Protein AF-A0A1N7GDY5-F1 (afdb_monomer_lite)

pLDDT: mean 78.11, std 21.5, range [31.73, 98.5]

Foldseek 3Di:
DAQDDDPQEDEPVPFQWDPDFPDDDPFFTWTFGDDDQQKIWTFGDPVLDAFPVVQLVVQLVQLPPPDDPLVVVLLVQEQTFNGFYDDPSGGGTTMGHDDDLLQWDQFQNDTDGAFLLPLQADDDPRCVVQQDDDLVQLLLQLLQVLVSQLSCVVVQKDPQAQDRHQKTWGSDPPIGIHGYPNQQIGGAPDDGRTPDDYDPLQFDPQADPSGDDQLSVLQSSLLSSLSNQQSHNNDGQCDQRNGDPPQDPQLNVQNRVLSVQSNDDPPRHDHSVSNSCSSVVPDPPPPPDPPDPPPPPPPDPDDDDDDPDDDDDDDDDDDDDPDDDDDDDDDDDDDDDDDDDDDDDDDDPDDPDDDDDDDDDDDDDDDDPDDDDDDDDDDDDDDDDDDDDDDDDDDDDDPDDPPDDQALLRLLLPFPLLVVLVVVQDPPDPQDSVLSSQVLRVCVVDVQKDFLVVSCVSSVHDSVVSLVSQVSVCSRQCPPNNCQWDADPVNTMIGGDSVVSCVRGPDDPPD

Secondary structure (DSSP, 8-state):
------TT-EEGGG--B-SS-SEEETTEEEEEBPSTT-EEEEEEPGGG----HHHHHHHHHHHHS---HHHHHHHTTB----EEEEETTEEEEEEEEPPPGGGEEEETTEEEE-BGGGGTS---TTTTTS----HHHHHHHHHHHHHHHHHHHHTTEE-S--SSSSEEE-SSSSP-EEE--GGG-EETTSPPSSPPP--TT---TT--TT---HHHHHHHHHHHHHHHHHT-TT--BTB---PPTTS-HHHHHHHHHHHHHHTS-TT-SPPHHHHHHHHHT------------------PPPPPPPPTTSPP-PPP-PPPPS--PPP-PPPPP---PPPP----PPPPPPP--PPPPPPPPPPPPPPPPPPP--PPPPPPPPPPPPPPPPPPPPPP---PPPPPPPPHHHHHHTSHHHHHHHHHS-SSS---HHHHHHHHHHHHHTTSEEEHHHHHHHTTS-HHHHHHHHHHHHHHH-GGG--SEEEETTTTEEEE-HHHHHHHHT-----

Organism: NCBI:txid58117

Sequence (511 aa):
MAFTPHPLDRHRATLPLESAPLDKGGQGVVTRVLGPENLVYKEYMPQAGQVNGAALAELVEFGHRQTDAEVRALLGHCAWPVARVVHGGQVNGFLMPHVPMDFYGTIGGKPKLVELQYLLYEPNWAWQDLHQPDIDGRLEIATLAAKLIDLLHTHGWIVGDLSFRNLLWRPGRPYKVFMLDCDGLRRHGAEPVLRQAHTPDWNDPHQPSSGPELDTDRYKLALLIGRVLSRTASVRPGDEPALLPGLPDHVVTAVRELFTRAQGPRGTRPIAAEWVQALVGRKRIAVTRPPRPQRSVHTGPAAPMHVPGSGRVGVPVSRPEPGRRPSLSQTPASTSPERPRIPVSVPKPPVVFAPRPAPPSPPPPPPPARREPVIFAPRPKPQPPKPQPPKPQPPVSRPSAPPAVPTLGQRVVASDTYAEQRRLAPRGGVVDDDEVARLIDHLVAGTGRDSVANIAVLLEDTADRTVLLMQALKNLLNVEQTDVITLKDGDRTVELNVRLLEEQFLEEDEP

InterPro domains:
  IPR058882 Alkaline phosphatase-like protein PglZ, C-terminal domain [PF25863] (405-505)

Structure (mmCIF, N/CA/C/O backbone):
data_AF-A0A1N7GDY5-F1
#
_entry.id   AF-A0A1N7GDY5-F1
#
loop_
_atom_site.group_PDB
_atom_site.id
_atom_site.type_symbol
_atom_site.label_atom_id
_atom_site.label_alt_id
_atom_site.label_comp_id
_atom_site.label_asym_id
_atom_site.label_entity_id
_atom_site.label_seq_id
_atom_site.pdbx_PDB_ins_code
_atom_site.Cartn_x
_atom_site.Cartn_y
_atom_site.Cartn_z
_atom_site.occupancy
_atom_site.B_iso_or_equiv
_atom_site.auth_seq_id
_atom_site.auth_comp_id
_atom_site.auth_asym_id
_atom_site.auth_atom_id
_atom_site.pdbx_PDB_model_num
ATOM 1 N N . MET A 1 1 ? -18.129 19.062 10.412 1.00 56.88 1 MET A N 1
ATOM 2 C CA . MET A 1 1 ? -19.374 18.431 9.917 1.00 56.88 1 MET A CA 1
ATOM 3 C C . MET A 1 1 ? -20.094 17.798 11.098 1.00 56.88 1 MET A C 1
ATOM 5 O O . MET A 1 1 ? -19.408 17.319 11.993 1.00 56.88 1 MET A O 1
ATOM 9 N N . ALA A 1 2 ? -21.428 17.835 11.140 1.00 68.69 2 ALA A N 1
ATOM 10 C CA . ALA A 1 2 ? -22.193 17.153 12.186 1.00 68.69 2 ALA A CA 1
ATOM 11 C C . ALA A 1 2 ? -22.067 15.627 12.026 1.00 68.69 2 ALA A C 1
ATOM 13 O O . ALA A 1 2 ? -22.098 15.119 10.903 1.00 68.69 2 ALA A O 1
ATOM 14 N N . PHE A 1 3 ? -21.901 14.902 13.133 1.00 81.94 3 PHE A N 1
ATOM 15 C CA . PHE A 1 3 ? -21.846 13.442 13.117 1.00 81.94 3 PHE A CA 1
ATOM 16 C C . PHE A 1 3 ? -23.179 12.866 12.635 1.00 81.94 3 PHE A C 1
ATOM 18 O O . PHE A 1 3 ? -24.240 13.238 13.132 1.00 81.94 3 PHE A O 1
ATOM 25 N N . THR A 1 4 ? -23.110 11.954 11.667 1.00 85.69 4 THR A N 1
ATOM 26 C CA . THR A 1 4 ? -24.274 11.231 11.149 1.00 85.69 4 THR A CA 1
ATOM 27 C C . THR A 1 4 ? -24.097 9.746 11.474 1.00 85.69 4 THR A C 1
ATOM 29 O O . THR A 1 4 ? -23.160 9.129 10.944 1.00 85.69 4 THR A O 1
ATOM 32 N N . PRO A 1 5 ? -24.945 9.172 12.351 1.00 87.94 5 PRO A N 1
ATOM 33 C CA . PRO A 1 5 ? -24.931 7.743 12.642 1.00 87.94 5 PRO A CA 1
ATOM 34 C C . PRO A 1 5 ? -25.148 6.918 11.373 1.00 87.94 5 PRO A C 1
ATOM 36 O O . PRO A 1 5 ? -25.913 7.315 10.495 1.00 87.94 5 PRO A O 1
ATOM 39 N N . HIS A 1 6 ? -24.507 5.758 11.293 1.00 90.31 6 HIS A N 1
ATOM 40 C CA . HIS A 1 6 ? -24.651 4.821 10.184 1.00 90.31 6 HIS A CA 1
ATOM 41 C C . HIS A 1 6 ? -25.041 3.426 10.713 1.00 90.31 6 HIS A C 1
ATOM 43 O O . HIS A 1 6 ? -24.554 3.027 11.771 1.00 90.31 6 HIS A O 1
ATOM 49 N N . PRO A 1 7 ? -25.894 2.648 10.013 1.00 89.69 7 PRO A N 1
ATOM 50 C CA . PRO A 1 7 ? -26.403 1.364 10.518 1.00 89.69 7 PRO A CA 1
ATOM 51 C C . PRO A 1 7 ? -25.332 0.316 10.848 1.00 89.69 7 PRO A C 1
ATOM 53 O O . PRO A 1 7 ? -25.575 -0.583 11.646 1.00 89.69 7 PRO A O 1
ATOM 56 N N . LEU A 1 8 ? -24.159 0.425 10.221 1.00 90.81 8 LEU A N 1
ATOM 57 C CA . LEU A 1 8 ? -23.010 -0.461 10.444 1.00 90.81 8 LEU A CA 1
ATOM 58 C C . LEU A 1 8 ? -22.017 0.081 11.486 1.00 90.81 8 LEU A C 1
ATOM 60 O O . LEU A 1 8 ? -20.921 -0.461 11.619 1.00 90.81 8 LEU A O 1
ATOM 64 N N . ASP A 1 9 ? -22.362 1.148 12.210 1.00 95.50 9 ASP A N 1
ATOM 65 C CA . ASP A 1 9 ? -21.525 1.660 13.294 1.00 95.50 9 ASP A CA 1
ATOM 66 C C . ASP A 1 9 ? -21.471 0.669 14.465 1.00 95.50 9 ASP A C 1
ATOM 68 O O . ASP A 1 9 ? -22.465 0.052 14.856 1.00 95.50 9 ASP A O 1
ATOM 72 N N . ARG A 1 10 ? -20.288 0.542 15.066 1.00 95.94 10 ARG A N 1
ATOM 73 C CA . ARG A 1 10 ? -20.056 -0.209 16.303 1.00 95.94 10 ARG A CA 1
ATOM 74 C C . ARG A 1 10 ? -19.566 0.733 17.388 1.00 95.94 10 ARG A C 1
ATOM 76 O O . ARG A 1 10 ? -18.697 1.567 17.153 1.00 95.94 10 ARG A O 1
ATOM 83 N N . HIS A 1 11 ? -20.089 0.595 18.599 1.00 96.06 11 HIS A N 1
ATOM 84 C CA . HIS A 1 11 ? -19.614 1.395 19.720 1.00 96.06 11 HIS A CA 1
ATOM 85 C C . HIS A 1 11 ? -18.272 0.864 20.225 1.00 96.06 11 HIS A C 1
ATOM 87 O O . HIS A 1 11 ? -18.124 -0.323 20.499 1.00 96.06 11 HIS A O 1
ATOM 93 N N . ARG A 1 12 ? -17.297 1.754 20.425 1.00 95.12 12 ARG A N 1
ATOM 94 C CA . ARG A 1 12 ? -15.964 1.393 20.935 1.00 95.12 12 ARG A CA 1
ATOM 95 C C . ARG A 1 12 ? -16.006 0.595 22.245 1.00 95.12 12 ARG A C 1
ATOM 97 O O . ARG A 1 12 ? -15.187 -0.297 22.441 1.00 95.12 12 ARG A O 1
ATOM 104 N N . ALA A 1 13 ? -16.964 0.903 23.122 1.00 94.12 13 ALA A N 1
ATOM 105 C CA . ALA A 1 13 ? -17.136 0.249 24.420 1.00 94.12 13 ALA A CA 1
ATOM 106 C C . ALA A 1 13 ? -17.684 -1.188 24.329 1.00 94.12 13 ALA A C 1
ATOM 108 O O . ALA A 1 13 ? -17.598 -1.930 25.300 1.00 94.12 13 ALA A O 1
ATOM 109 N N . THR A 1 14 ? -18.250 -1.587 23.185 1.00 94.06 14 THR A N 1
ATOM 110 C CA . THR A 1 14 ? -18.804 -2.937 22.993 1.00 94.06 14 THR A CA 1
ATOM 111 C C . THR A 1 14 ? -17.810 -3.898 22.348 1.00 94.06 14 THR A C 1
ATOM 113 O O . THR A 1 14 ? -18.143 -5.064 22.159 1.00 94.06 14 THR A O 1
ATOM 116 N N . LEU A 1 15 ? -16.628 -3.422 21.942 1.00 94.62 15 LEU A N 1
ATOM 117 C CA . LEU A 1 15 ? -15.626 -4.247 21.275 1.00 94.62 15 LEU A CA 1
ATOM 118 C C . LEU A 1 15 ? -14.789 -5.007 22.314 1.00 94.62 15 LEU A C 1
ATOM 120 O O . LEU A 1 15 ? -14.120 -4.366 23.127 1.00 94.62 15 LEU A O 1
ATOM 124 N N . PRO A 1 16 ? -14.779 -6.350 22.288 1.00 95.12 16 PRO A N 1
ATOM 125 C CA . PRO A 1 16 ? -13.878 -7.130 23.120 1.00 95.12 16 PRO A CA 1
ATOM 126 C C . PRO A 1 16 ? -12.484 -7.102 22.482 1.00 95.12 16 PRO A C 1
ATOM 128 O O . PRO A 1 16 ? -12.239 -7.773 21.486 1.00 95.12 16 PRO A O 1
ATOM 131 N N . LEU A 1 17 ? -11.580 -6.282 23.007 1.00 95.62 17 LEU A N 1
ATOM 132 C CA . LEU A 1 17 ? -10.241 -6.100 22.442 1.00 95.62 17 LEU A CA 1
ATOM 133 C C . LEU A 1 17 ? -9.191 -6.881 23.231 1.00 95.62 17 LEU A C 1
ATOM 135 O O . LEU A 1 17 ? -9.299 -7.035 24.447 1.00 95.62 17 LEU A O 1
ATOM 139 N N . GLU A 1 18 ? -8.163 -7.351 22.532 1.00 94.44 18 GLU A N 1
ATOM 140 C CA . GLU A 1 18 ? -6.941 -7.837 23.170 1.00 94.44 18 GLU A CA 1
ATOM 141 C C . GLU A 1 18 ? -6.232 -6.692 23.918 1.00 94.44 18 GLU A C 1
ATOM 143 O O . GLU A 1 18 ? -6.334 -5.527 23.531 1.00 94.44 18 GLU A O 1
ATOM 148 N N . SER A 1 19 ? -5.545 -7.006 25.020 1.00 89.50 19 SER A N 1
ATOM 149 C CA . SER A 1 19 ? -4.915 -5.992 25.878 1.00 89.50 19 SER A CA 1
ATOM 150 C C . SER A 1 19 ? -3.705 -5.329 25.223 1.00 89.50 19 SER A C 1
ATOM 152 O O . SER A 1 19 ? -3.490 -4.131 25.399 1.00 89.50 19 SER A O 1
ATOM 154 N N . ALA A 1 20 ? -2.921 -6.099 24.468 1.00 90.81 20 ALA A N 1
ATOM 155 C CA . ALA A 1 20 ? -1.773 -5.600 23.731 1.00 90.81 20 ALA A CA 1
ATOM 156 C C . ALA A 1 20 ? -2.169 -5.278 22.278 1.00 90.81 20 ALA A C 1
ATOM 158 O O . ALA A 1 20 ? -2.851 -6.082 21.635 1.00 90.81 20 ALA A O 1
ATOM 159 N N . PRO A 1 21 ? -1.745 -4.126 21.731 1.00 91.38 21 PRO A N 1
ATOM 160 C CA . PRO A 1 21 ? -1.913 -3.850 20.313 1.00 91.38 21 PRO A CA 1
ATOM 161 C C . PRO A 1 21 ? -1.039 -4.790 19.477 1.00 91.38 21 PRO A C 1
ATOM 163 O O . PRO A 1 21 ? 0.061 -5.165 19.880 1.00 91.38 21 PRO A O 1
ATOM 166 N N . LEU A 1 22 ? -1.540 -5.149 18.296 1.00 87.75 22 LEU A N 1
ATOM 167 C CA . LEU A 1 22 ? -0.789 -5.914 17.303 1.00 87.75 22 LEU A CA 1
ATOM 168 C C . LEU A 1 22 ? 0.258 -5.040 16.617 1.00 87.75 22 LEU A C 1
ATOM 170 O O . LEU A 1 22 ? 1.332 -5.527 16.275 1.00 87.75 22 LEU A O 1
ATOM 174 N N . ASP A 1 23 ? -0.090 -3.774 16.394 1.00 85.75 23 ASP A N 1
ATOM 175 C CA . ASP A 1 23 ? 0.763 -2.808 15.721 1.00 85.75 23 ASP A CA 1
ATOM 176 C C . ASP A 1 23 ? 0.419 -1.374 16.148 1.00 85.75 23 ASP A C 1
ATOM 178 O O . ASP A 1 23 ? -0.723 -1.073 16.524 1.00 85.75 23 ASP A O 1
ATOM 182 N N . LYS A 1 24 ? 1.411 -0.489 16.083 1.00 82.25 24 LYS A N 1
ATOM 183 C CA . LYS A 1 24 ? 1.282 0.952 16.318 1.00 82.25 24 LYS A CA 1
ATOM 184 C C . LYS A 1 24 ? 1.967 1.671 15.158 1.00 82.25 24 LYS A C 1
ATOM 186 O O . LYS A 1 24 ? 3.187 1.720 15.095 1.00 82.25 24 LYS A O 1
ATOM 191 N N . GLY A 1 25 ? 1.173 2.221 14.245 1.00 69.44 25 GLY A N 1
ATOM 192 C CA . GLY A 1 25 ? 1.665 3.006 13.114 1.00 69.44 25 GLY A CA 1
ATOM 193 C C . GLY A 1 25 ? 1.420 4.503 13.300 1.00 69.44 25 GLY A C 1
ATOM 194 O O . GLY A 1 25 ? 0.676 4.923 14.185 1.00 69.44 25 GLY A O 1
ATOM 195 N N . GLY A 1 26 ? 1.969 5.323 12.400 1.00 68.94 26 GLY A N 1
ATOM 196 C CA . GLY A 1 26 ? 1.891 6.791 12.494 1.00 68.94 26 GLY A CA 1
ATOM 197 C C . GLY A 1 26 ? 0.487 7.404 12.366 1.00 68.94 26 GLY A C 1
ATOM 198 O O . GLY A 1 26 ? 0.316 8.595 12.605 1.00 68.94 26 GLY A O 1
ATOM 199 N N . GLN A 1 27 ? -0.528 6.624 11.982 1.00 77.69 27 GLN A N 1
ATOM 200 C CA . GLN A 1 27 ? -1.916 7.094 11.854 1.00 77.69 27 GLN A CA 1
ATOM 201 C C . GLN A 1 27 ? -2.889 6.389 12.805 1.00 77.69 27 GLN A C 1
ATOM 203 O O . GLN A 1 27 ? -4.048 6.796 12.904 1.00 77.69 27 GLN A O 1
ATOM 208 N N . GLY A 1 28 ? -2.456 5.336 13.500 1.00 86.75 28 GLY A N 1
ATOM 209 C CA . GLY A 1 28 ? -3.371 4.539 14.299 1.00 86.75 28 GLY A CA 1
ATOM 210 C C . GLY A 1 28 ? -2.751 3.334 14.987 1.00 86.75 28 GLY A C 1
ATOM 211 O O . GLY A 1 28 ? -1.651 2.888 14.666 1.00 86.75 28 GLY A O 1
ATOM 212 N N . VAL A 1 29 ? -3.512 2.794 15.928 1.00 93.12 29 VAL A N 1
ATOM 213 C CA . VAL A 1 29 ? -3.190 1.577 16.671 1.00 93.12 29 VAL A CA 1
ATOM 214 C C . VAL A 1 29 ? -4.091 0.457 16.178 1.00 93.12 29 VAL A C 1
ATOM 216 O O . VAL A 1 29 ? -5.303 0.641 16.069 1.00 93.12 29 VAL A O 1
ATOM 219 N N . VAL A 1 30 ? -3.511 -0.704 15.881 1.00 95.19 30 VAL A N 1
ATOM 220 C CA . VAL A 1 30 ? -4.258 -1.885 15.446 1.00 95.19 30 VAL A CA 1
ATOM 221 C C . VAL A 1 30 ? -4.329 -2.880 16.594 1.00 95.19 30 VAL A C 1
ATOM 223 O O . VAL A 1 30 ? -3.310 -3.377 17.069 1.00 95.19 30 VAL A O 1
ATOM 226 N N . THR A 1 31 ? -5.542 -3.218 17.018 1.00 96.69 31 THR A N 1
ATOM 227 C CA . THR A 1 31 ? -5.794 -4.166 18.109 1.00 96.69 31 THR A CA 1
ATOM 228 C C . THR A 1 31 ? -6.687 -5.297 17.626 1.00 96.69 31 THR A C 1
ATOM 230 O O . THR A 1 31 ? -7.644 -5.081 16.880 1.00 96.69 31 THR A O 1
ATOM 233 N N . ARG A 1 32 ? -6.403 -6.529 18.051 1.00 96.38 32 ARG A N 1
ATOM 234 C CA . ARG A 1 32 ? -7.254 -7.677 17.730 1.00 96.38 32 ARG A CA 1
ATOM 235 C C . ARG A 1 32 ? -8.614 -7.553 18.411 1.00 96.38 32 ARG A C 1
ATOM 237 O O . ARG A 1 32 ? -8.688 -7.235 19.597 1.00 96.38 32 ARG A O 1
ATOM 244 N N . VAL A 1 33 ? -9.680 -7.861 17.673 1.00 96.62 33 VAL A N 1
ATOM 245 C CA . VAL A 1 33 ? -11.017 -8.053 18.241 1.00 96.62 33 VAL A CA 1
ATOM 246 C C . VAL A 1 33 ? -11.188 -9.533 18.567 1.00 96.62 33 VAL A C 1
ATOM 248 O O . VAL A 1 33 ? -11.050 -10.397 17.701 1.00 96.62 33 VAL A O 1
ATOM 251 N N . LEU A 1 34 ? -11.477 -9.836 19.827 1.00 93.12 34 LEU A N 1
ATOM 252 C CA . LEU A 1 34 ? -11.711 -11.187 20.313 1.00 93.12 34 LEU A CA 1
ATOM 253 C C . LEU A 1 34 ? -13.051 -11.704 19.779 1.00 93.12 34 LEU A C 1
ATOM 255 O O . LEU A 1 34 ? -14.089 -11.062 19.918 1.00 93.12 34 LEU A O 1
ATOM 259 N N . GLY A 1 35 ? -13.042 -12.890 19.183 1.00 88.69 35 GLY A N 1
ATOM 260 C CA . GLY A 1 35 ? -14.249 -13.510 18.649 1.00 88.69 35 GLY A CA 1
ATOM 261 C C . GLY A 1 35 ? -13.973 -14.362 17.413 1.00 88.69 35 GLY A C 1
ATOM 262 O O . GLY A 1 35 ? -12.829 -14.469 16.968 1.00 88.69 35 GLY A O 1
ATOM 263 N N . PRO A 1 36 ? -15.018 -14.980 16.846 1.00 84.56 36 PRO A N 1
ATOM 264 C CA . PRO A 1 36 ? -14.872 -15.898 15.719 1.00 84.56 36 PRO A CA 1
ATOM 265 C C . PRO A 1 36 ? -14.593 -15.192 14.382 1.00 84.56 36 PRO A C 1
ATOM 267 O O . PRO A 1 36 ? -14.139 -15.834 13.442 1.00 84.56 36 PRO A O 1
ATOM 270 N N . GLU A 1 37 ? -14.860 -13.886 14.278 1.00 81.50 37 GLU A N 1
ATOM 271 C CA . GLU A 1 37 ? -14.861 -13.148 13.004 1.00 81.50 37 GLU A CA 1
ATOM 272 C C . GLU A 1 37 ? -13.458 -12.735 12.507 1.00 81.50 37 GLU A C 1
ATOM 274 O O . GLU A 1 37 ? -13.342 -12.168 11.425 1.00 81.50 37 GLU A O 1
ATOM 279 N N . ASN A 1 38 ? -12.391 -13.044 13.261 1.00 90.88 38 ASN A N 1
ATOM 280 C CA . ASN A 1 38 ? -10.988 -12.722 12.943 1.00 90.88 38 ASN A CA 1
ATOM 281 C C . ASN A 1 38 ? -10.792 -11.278 12.433 1.00 90.88 38 ASN A C 1
ATOM 283 O O . ASN A 1 38 ? -10.188 -11.034 11.383 1.00 90.88 38 ASN A O 1
ATOM 287 N N . LEU A 1 39 ? -11.347 -10.321 13.178 1.00 95.25 39 LEU A N 1
ATOM 288 C CA . LEU A 1 39 ? -11.277 -8.895 12.876 1.00 95.25 39 LEU A CA 1
ATOM 289 C C . LEU A 1 39 ? -10.197 -8.207 13.710 1.00 95.25 39 LEU A C 1
ATOM 291 O O . LEU A 1 39 ? -9.861 -8.616 14.824 1.00 95.25 39 LEU A O 1
ATOM 295 N N . VAL A 1 40 ? -9.704 -7.099 13.177 1.00 96.56 40 VAL A N 1
ATOM 296 C CA . VAL A 1 40 ? -8.908 -6.119 13.907 1.00 96.56 40 VAL A CA 1
ATOM 297 C C . VAL A 1 40 ? -9.623 -4.779 13.910 1.00 96.56 40 VAL A C 1
ATOM 299 O O . VAL A 1 40 ? -10.381 -4.446 12.998 1.00 96.56 40 VAL A O 1
ATOM 302 N N . TYR A 1 41 ? -9.375 -4.018 14.961 1.00 97.19 41 TYR A N 1
ATOM 303 C CA . TYR A 1 41 ? -9.808 -2.647 15.121 1.00 97.19 41 TYR A CA 1
ATOM 304 C C . TYR A 1 41 ? -8.608 -1.729 14.901 1.00 97.19 41 TYR A C 1
ATOM 306 O O . TYR A 1 41 ? -7.623 -1.842 15.627 1.00 97.19 41 TYR A O 1
ATOM 314 N N . LYS A 1 42 ? -8.688 -0.835 13.911 1.00 96.25 42 LYS A N 1
ATOM 315 C CA . LYS A 1 42 ? -7.735 0.266 13.730 1.00 96.25 42 LYS A CA 1
ATOM 316 C C . LYS A 1 42 ? -8.332 1.524 14.357 1.00 96.25 42 LYS A C 1
ATOM 318 O O . LYS A 1 42 ? -9.340 2.038 13.873 1.00 96.25 42 LYS A O 1
ATOM 323 N N . GLU A 1 43 ? -7.728 1.977 15.448 1.00 95.56 43 GLU A N 1
ATOM 324 C CA . GLU A 1 43 ? -8.055 3.208 16.170 1.00 95.56 43 GLU A CA 1
ATOM 325 C C . GLU A 1 43 ? -7.192 4.347 15.631 1.00 95.56 43 GLU A C 1
ATOM 327 O O . GLU A 1 43 ? -5.968 4.233 15.630 1.00 95.56 43 GLU A O 1
ATOM 332 N N . TYR A 1 44 ? -7.801 5.438 15.171 1.00 94.38 44 TYR A N 1
ATOM 333 C CA . TYR A 1 44 ? -7.060 6.607 14.706 1.00 94.38 44 TYR A CA 1
ATOM 334 C C . TYR A 1 44 ? -6.434 7.357 15.879 1.00 94.38 44 TYR A C 1
ATOM 336 O O . TYR A 1 44 ? -7.086 7.604 16.895 1.00 94.38 44 TYR A O 1
ATOM 344 N N . MET A 1 45 ? -5.173 7.759 15.724 1.00 86.94 45 MET A N 1
ATOM 345 C CA . MET A 1 45 ? -4.514 8.615 16.711 1.00 86.94 45 MET A CA 1
ATOM 346 C C . MET A 1 45 ? -5.026 10.061 16.605 1.00 86.94 45 MET A C 1
ATOM 348 O O . MET A 1 45 ? -5.290 10.528 15.494 1.00 86.94 45 MET A O 1
ATOM 352 N N . PRO A 1 46 ? -5.111 10.820 17.714 1.00 82.38 46 PRO A N 1
ATOM 353 C CA . PRO A 1 46 ? -5.540 12.223 17.686 1.00 82.38 46 PRO A CA 1
ATOM 354 C C . PRO A 1 46 ? -4.738 13.103 16.714 1.00 82.38 46 PRO A C 1
ATOM 356 O O . PRO A 1 46 ? -5.282 14.011 16.087 1.00 82.38 46 PRO A O 1
ATOM 359 N N . GLN A 1 47 ? -3.446 12.814 16.557 1.00 82.50 47 GLN A N 1
ATOM 360 C CA . GLN A 1 47 ? -2.518 13.548 15.697 1.00 82.50 47 GLN A CA 1
ATOM 361 C C . GLN A 1 47 ? -2.732 13.264 14.201 1.00 82.50 47 GLN A C 1
ATOM 363 O O . GLN A 1 47 ? -2.262 14.035 13.366 1.00 82.50 47 GLN A O 1
ATOM 368 N N . ALA A 1 48 ? -3.472 12.206 13.841 1.00 79.50 48 ALA A N 1
ATOM 369 C CA . ALA A 1 48 ? -3.767 11.863 12.448 1.00 79.50 48 ALA A CA 1
ATOM 370 C C . ALA A 1 48 ? -4.687 12.895 11.762 1.00 79.50 48 ALA A C 1
ATOM 372 O O . ALA A 1 48 ? -4.774 12.948 10.533 1.00 79.50 48 ALA A O 1
ATOM 373 N N . GLY A 1 49 ? -5.338 13.755 12.552 1.00 82.94 49 GLY A N 1
ATOM 374 C CA . GLY A 1 49 ? -6.188 14.841 12.085 1.00 82.94 49 GLY A CA 1
ATOM 375 C C . GLY A 1 49 ? -7.676 14.508 12.145 1.00 82.94 49 GLY A C 1
ATOM 376 O O . GLY A 1 49 ? -8.110 13.523 12.738 1.00 82.94 49 GLY A O 1
ATOM 377 N N . GLN A 1 50 ? -8.490 15.380 11.549 1.00 86.12 50 GLN A N 1
ATOM 378 C CA . GLN A 1 50 ? -9.939 15.223 11.581 1.00 86.12 50 GLN A CA 1
ATOM 379 C C . GLN A 1 50 ? -10.395 14.108 10.635 1.00 86.12 50 GLN A C 1
ATOM 381 O O . GLN A 1 50 ? -10.258 14.223 9.418 1.00 86.12 50 GLN A O 1
ATOM 386 N N . VAL A 1 51 ? -11.012 13.071 11.204 1.00 91.44 51 VAL A N 1
ATOM 387 C CA . VAL A 1 51 ? -11.572 11.940 10.459 1.00 91.44 51 VAL A CA 1
ATOM 388 C C . VAL A 1 51 ? -12.823 12.367 9.688 1.00 91.44 51 VAL A C 1
ATOM 390 O O . VAL A 1 51 ? -13.818 12.820 10.264 1.00 91.44 51 VAL A O 1
ATOM 393 N N . ASN A 1 52 ? -12.812 12.158 8.375 1.00 92.56 52 ASN A N 1
ATOM 394 C CA . ASN A 1 52 ? -13.994 12.271 7.533 1.00 92.56 52 ASN A CA 1
ATOM 395 C C . ASN A 1 52 ? -14.829 10.982 7.617 1.00 92.56 52 ASN A C 1
ATOM 397 O O . ASN A 1 52 ? -14.690 10.051 6.821 1.00 92.56 52 ASN A O 1
ATOM 401 N N . GLY A 1 53 ? -15.730 10.936 8.600 1.00 92.75 53 GLY A N 1
ATOM 402 C CA . GLY A 1 53 ? -16.584 9.771 8.840 1.00 92.75 53 GLY A CA 1
ATOM 403 C C . GLY A 1 53 ? -17.525 9.416 7.681 1.00 92.75 53 GLY A C 1
ATOM 404 O O . GLY A 1 53 ? -17.924 8.256 7.577 1.00 92.75 53 GLY A O 1
ATOM 405 N N . ALA A 1 54 ? -17.880 10.372 6.814 1.00 92.56 54 ALA A N 1
ATOM 406 C CA . ALA A 1 54 ? -18.720 10.114 5.643 1.00 92.56 54 ALA A CA 1
ATOM 407 C C . ALA A 1 54 ? -17.953 9.326 4.570 1.00 92.56 54 ALA A C 1
ATOM 409 O O . ALA A 1 54 ? -18.451 8.310 4.095 1.00 92.56 54 ALA A O 1
ATOM 410 N N . ALA A 1 55 ? -16.707 9.716 4.277 1.00 93.31 55 ALA A N 1
ATOM 411 C CA . ALA A 1 55 ? -15.845 8.971 3.357 1.00 93.31 55 ALA A CA 1
ATOM 412 C C . ALA A 1 55 ? -15.616 7.524 3.829 1.00 93.31 55 ALA A C 1
ATOM 414 O O . ALA A 1 55 ? -15.686 6.584 3.039 1.00 93.31 55 ALA A O 1
ATOM 415 N N . LEU A 1 56 ? -15.423 7.324 5.137 1.00 95.06 56 LEU A N 1
ATOM 416 C CA . LEU A 1 56 ? -15.263 5.983 5.700 1.00 95.06 56 LEU A CA 1
ATOM 417 C C . LEU A 1 56 ? -16.564 5.164 5.635 1.00 95.06 56 LEU A C 1
ATOM 419 O O . LEU A 1 56 ? -16.515 3.952 5.431 1.00 95.06 56 LEU A O 1
ATOM 423 N N . ALA A 1 57 ? -17.728 5.808 5.776 1.00 94.12 57 ALA A N 1
ATOM 424 C CA . ALA A 1 57 ? -19.013 5.133 5.592 1.00 94.12 57 ALA A CA 1
ATOM 425 C C . ALA A 1 57 ? -19.166 4.620 4.156 1.00 94.12 57 ALA A C 1
ATOM 427 O O . ALA A 1 57 ? -19.565 3.475 3.977 1.00 94.12 57 ALA A O 1
ATOM 428 N N . GLU A 1 58 ? -18.761 5.394 3.144 1.00 93.12 58 GLU A N 1
ATOM 429 C CA . GLU A 1 58 ? -18.820 4.946 1.746 1.00 93.12 58 GLU A CA 1
ATOM 430 C C . GLU A 1 58 ? -17.974 3.689 1.479 1.00 93.12 58 GLU A C 1
ATOM 432 O O . GLU A 1 58 ? -18.390 2.817 0.707 1.00 93.12 58 GLU A O 1
ATOM 437 N N . LEU A 1 59 ? -16.797 3.578 2.112 1.00 93.94 59 LEU A N 1
ATOM 438 C CA . LEU A 1 59 ? -15.957 2.374 2.049 1.00 93.94 59 LEU A CA 1
ATOM 439 C C . LEU A 1 59 ? -16.682 1.177 2.676 1.00 93.94 59 LEU A C 1
ATOM 441 O O . LEU A 1 59 ? -16.805 0.122 2.050 1.00 93.94 59 LEU A O 1
ATOM 445 N N . VAL A 1 60 ? -17.221 1.354 3.883 1.00 93.88 60 VAL A N 1
ATOM 446 C CA . VAL A 1 60 ? -17.962 0.309 4.604 1.00 93.88 60 VAL A CA 1
ATOM 447 C C . VAL A 1 60 ? -19.194 -0.151 3.815 1.00 93.88 60 VAL A C 1
ATOM 449 O O . VAL A 1 60 ? -19.413 -1.353 3.645 1.00 93.88 60 VAL A O 1
ATOM 452 N N . GLU A 1 61 ? -19.967 0.787 3.269 1.00 92.00 61 GLU A N 1
ATOM 453 C CA . GLU A 1 61 ? -21.126 0.513 2.419 1.00 92.00 61 GLU A CA 1
ATOM 454 C C . GLU A 1 61 ? -20.730 -0.232 1.144 1.00 92.00 61 GLU A C 1
ATOM 456 O O . GLU A 1 61 ? -21.413 -1.177 0.753 1.00 92.00 61 GLU A O 1
ATOM 461 N N . PHE A 1 62 ? -19.620 0.150 0.498 1.00 90.50 62 PHE A N 1
ATOM 462 C CA . PHE A 1 62 ? -19.093 -0.580 -0.659 1.00 90.50 62 PHE A CA 1
ATOM 463 C C . PHE A 1 62 ? -18.829 -2.045 -0.321 1.00 90.50 62 PHE A C 1
ATOM 465 O O . PHE A 1 62 ? -19.226 -2.913 -1.098 1.00 90.50 62 PHE A O 1
ATOM 472 N N . GLY A 1 63 ? -18.238 -2.308 0.847 1.00 87.12 63 GLY A N 1
ATOM 473 C CA . GLY A 1 63 ? -17.975 -3.661 1.328 1.00 87.12 63 GLY A CA 1
ATOM 474 C C . GLY A 1 63 ? -19.240 -4.487 1.590 1.00 87.12 63 GLY A C 1
ATOM 475 O O . GLY A 1 63 ? -19.232 -5.700 1.404 1.00 87.12 63 GLY A O 1
ATOM 476 N N . HIS A 1 64 ? -20.336 -3.829 1.982 1.00 85.62 64 HIS A N 1
ATOM 477 C CA . HIS A 1 64 ? -21.597 -4.476 2.371 1.00 85.62 64 HIS A CA 1
ATOM 478 C C . HIS A 1 64 ? -22.624 -4.610 1.254 1.00 85.62 64 HIS A C 1
ATOM 480 O O . HIS A 1 64 ? -23.631 -5.302 1.432 1.00 85.62 64 HIS A O 1
ATOM 486 N N . ARG A 1 65 ? -22.418 -3.956 0.106 1.00 81.56 65 ARG A N 1
ATOM 487 C CA . ARG A 1 65 ? -23.327 -4.131 -1.028 1.00 81.56 65 ARG A CA 1
ATOM 488 C C . ARG A 1 65 ? -23.427 -5.617 -1.362 1.00 81.56 65 ARG A C 1
ATOM 490 O O . ARG A 1 65 ? -22.416 -6.318 -1.382 1.00 81.56 65 ARG A O 1
ATOM 497 N N . GLN A 1 66 ? -24.648 -6.092 -1.626 1.00 59.28 66 GLN A N 1
ATOM 498 C CA . GLN A 1 66 ? -24.868 -7.442 -2.144 1.00 59.28 66 GLN A CA 1
ATOM 499 C C . GLN A 1 66 ? -24.193 -7.528 -3.505 1.00 59.28 66 GLN A C 1
ATOM 501 O O . GLN A 1 66 ? -24.691 -7.018 -4.503 1.00 59.28 66 GLN A O 1
ATOM 506 N N . THR A 1 67 ? -22.976 -8.042 -3.486 1.00 61.31 67 THR A N 1
ATOM 507 C CA . THR A 1 67 ? -21.997 -7.771 -4.523 1.00 61.31 67 THR A CA 1
ATOM 508 C C . THR A 1 67 ? -21.842 -8.959 -5.446 1.00 61.31 67 THR A C 1
ATOM 510 O O . THR A 1 67 ? -22.025 -10.116 -5.057 1.00 61.31 67 THR A O 1
ATOM 513 N N . ASP A 1 68 ? -21.468 -8.669 -6.682 1.00 66.62 68 ASP A N 1
ATOM 514 C CA . ASP A 1 68 ? -21.006 -9.663 -7.634 1.00 66.62 68 ASP A CA 1
ATOM 515 C C . ASP A 1 68 ? -19.825 -10.456 -7.049 1.00 66.62 68 ASP A C 1
ATOM 517 O O . ASP A 1 68 ? -19.073 -9.968 -6.198 1.00 66.62 68 ASP A O 1
ATOM 521 N N . ALA A 1 69 ? -19.654 -11.708 -7.483 1.00 78.19 69 ALA A N 1
ATOM 522 C CA . ALA A 1 69 ? -18.586 -12.584 -6.987 1.00 78.19 69 ALA A CA 1
ATOM 523 C C . ALA A 1 69 ? -17.185 -11.950 -7.104 1.00 78.19 69 ALA A C 1
ATOM 525 O O . ALA A 1 69 ? -16.314 -12.226 -6.281 1.00 78.19 69 ALA A O 1
ATOM 526 N N . GLU A 1 70 ? -17.000 -11.063 -8.082 1.00 73.44 70 GLU A N 1
ATOM 527 C CA . GLU A 1 70 ? -15.767 -10.317 -8.334 1.00 73.44 70 GLU A CA 1
ATOM 528 C C . GLU A 1 70 ? -15.418 -9.337 -7.208 1.00 73.44 70 GLU A C 1
ATOM 530 O O . GLU A 1 70 ? -14.264 -9.279 -6.791 1.00 73.44 70 GLU A O 1
ATOM 535 N N . VAL A 1 71 ? -16.395 -8.615 -6.648 1.00 76.12 71 VAL A N 1
ATOM 536 C CA . VAL A 1 71 ? -16.133 -7.684 -5.539 1.00 76.12 71 VAL A CA 1
ATOM 537 C C . VAL A 1 71 ? -15.892 -8.446 -4.238 1.00 76.12 71 VAL A C 1
ATOM 539 O O . VAL A 1 71 ? -15.012 -8.079 -3.472 1.00 76.12 71 VAL A O 1
ATOM 542 N N . ARG A 1 72 ? -16.578 -9.568 -3.994 1.00 80.50 72 ARG A N 1
ATOM 543 C CA . ARG A 1 72 ? -16.222 -10.424 -2.845 1.00 80.50 72 ARG A CA 1
ATOM 544 C C . ARG A 1 72 ? -14.793 -10.952 -2.947 1.00 80.50 72 ARG A C 1
ATOM 546 O O . ARG A 1 72 ? -14.082 -10.972 -1.947 1.00 80.50 72 ARG A O 1
ATOM 553 N N . ALA A 1 73 ? -14.374 -11.356 -4.146 1.00 81.31 73 ALA A N 1
ATOM 554 C CA . ALA A 1 73 ? -12.998 -11.765 -4.385 1.00 81.31 73 ALA A CA 1
ATOM 555 C C . ALA A 1 73 ? -12.023 -10.600 -4.143 1.00 81.31 73 ALA A C 1
ATOM 557 O O . ALA A 1 73 ? -11.045 -10.800 -3.431 1.00 81.31 73 ALA A O 1
ATOM 558 N N . LEU A 1 74 ? -12.321 -9.389 -4.640 1.00 80.75 74 LEU A N 1
ATOM 559 C CA . LEU A 1 74 ? -11.537 -8.172 -4.381 1.00 80.75 74 LEU A CA 1
ATOM 560 C C . LEU A 1 74 ? -11.288 -7.963 -2.886 1.00 80.75 74 LEU A C 1
ATOM 562 O O . LEU A 1 74 ? -10.148 -7.833 -2.456 1.00 80.75 74 LEU A O 1
ATOM 566 N N . LEU A 1 75 ? -12.363 -7.951 -2.099 1.00 85.44 75 LEU A N 1
ATOM 567 C CA . LEU A 1 75 ? -12.301 -7.636 -0.674 1.00 85.44 75 LEU A CA 1
ATOM 568 C C . LEU A 1 75 ? -11.539 -8.698 0.124 1.00 85.44 75 LEU A C 1
ATOM 570 O O . LEU A 1 75 ? -10.886 -8.364 1.105 1.00 85.44 75 LEU A O 1
ATOM 574 N N . GLY A 1 76 ? -11.542 -9.959 -0.325 1.00 87.81 76 GLY A N 1
ATOM 575 C CA . GLY A 1 76 ? -10.703 -11.013 0.257 1.00 87.81 76 GLY A CA 1
ATOM 576 C C . GLY A 1 76 ? -9.193 -10.772 0.106 1.00 87.81 76 GLY A C 1
ATOM 577 O O . GLY A 1 76 ? -8.401 -11.408 0.800 1.00 87.81 76 GLY A O 1
ATOM 578 N N . HIS A 1 77 ? -8.793 -9.848 -0.771 1.00 92.19 77 HIS A N 1
ATOM 579 C CA . HIS A 1 77 ? -7.413 -9.419 -0.995 1.00 92.19 77 HIS A CA 1
ATOM 580 C C . HIS A 1 77 ? -7.105 -8.036 -0.391 1.00 92.19 77 HIS A C 1
ATOM 582 O O . HIS A 1 77 ? -6.091 -7.432 -0.739 1.00 92.19 77 HIS A O 1
ATOM 588 N N . CYS A 1 78 ? -7.945 -7.529 0.512 1.00 95.19 78 CYS A N 1
ATOM 589 C CA . CYS A 1 78 ? -7.806 -6.201 1.106 1.00 95.19 78 CYS A CA 1
ATOM 590 C C . CYS A 1 78 ? -8.122 -6.221 2.608 1.00 95.19 78 CYS A C 1
ATOM 592 O O . CYS A 1 78 ? -9.068 -6.877 3.044 1.00 95.19 78 CYS A O 1
ATOM 594 N N . ALA A 1 79 ? -7.419 -5.408 3.397 1.00 95.25 79 ALA A N 1
ATOM 595 C CA . ALA A 1 79 ? -7.833 -5.029 4.750 1.00 95.25 79 ALA A CA 1
ATOM 596 C C . ALA A 1 79 ? -8.979 -4.001 4.686 1.00 95.25 79 ALA A C 1
ATOM 598 O O . ALA A 1 79 ? -8.859 -2.869 5.151 1.00 95.25 79 ALA A O 1
ATOM 599 N N . TRP A 1 80 ? -10.078 -4.365 4.022 1.00 95.38 80 TRP A N 1
ATOM 600 C CA . TRP A 1 80 ? -11.157 -3.433 3.712 1.00 95.38 80 TRP A CA 1
ATOM 601 C C . TRP A 1 80 ? -11.985 -3.076 4.958 1.00 95.38 80 TRP A C 1
ATOM 603 O O . TRP A 1 80 ? -12.329 -3.981 5.724 1.00 95.38 80 TRP A O 1
ATOM 613 N N . PRO A 1 81 ? -12.371 -1.800 5.159 1.00 95.56 81 PRO A N 1
ATOM 614 C CA . PRO A 1 81 ? -13.240 -1.415 6.267 1.00 95.56 81 PRO A CA 1
ATOM 615 C C . PRO A 1 81 ? -14.609 -2.106 6.215 1.00 95.56 81 PRO A C 1
ATOM 617 O O . PRO A 1 81 ? -15.332 -2.008 5.223 1.00 95.56 81 PRO A O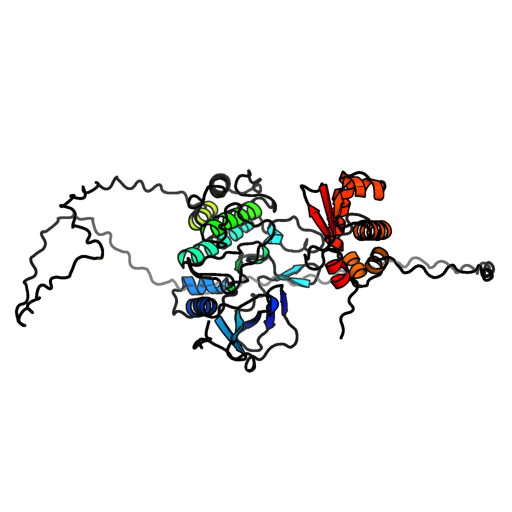 1
ATOM 620 N N . VAL A 1 82 ? -15.002 -2.767 7.306 1.00 94.19 82 VAL A N 1
ATOM 621 C CA . VAL A 1 82 ? -16.304 -3.451 7.433 1.00 94.19 82 VAL A CA 1
ATOM 622 C C . VAL A 1 82 ? -17.257 -2.759 8.406 1.00 94.19 82 VAL A C 1
ATOM 624 O O . VAL A 1 82 ? -18.462 -2.957 8.341 1.00 94.19 82 VAL A O 1
ATOM 627 N N . ALA A 1 83 ? -16.760 -1.916 9.303 1.00 95.50 83 ALA A N 1
ATOM 628 C CA . ALA A 1 83 ? -17.608 -1.126 10.191 1.00 95.50 83 ALA A CA 1
ATOM 629 C C . ALA A 1 83 ? -16.854 0.108 10.664 1.00 95.50 83 ALA A C 1
ATOM 631 O O . ALA A 1 83 ? -15.651 0.029 10.906 1.00 95.50 83 ALA A O 1
ATOM 632 N N . ARG A 1 84 ? -17.554 1.227 10.869 1.00 96.94 84 ARG A N 1
ATOM 633 C CA . ARG A 1 84 ? -16.976 2.359 11.601 1.00 96.94 84 ARG A CA 1
ATOM 634 C C . ARG A 1 84 ? -17.095 2.085 13.090 1.00 96.94 84 ARG A C 1
ATOM 636 O O . ARG A 1 84 ? -18.103 1.550 13.552 1.00 96.94 84 ARG A O 1
ATOM 643 N N . VAL A 1 85 ? -16.089 2.485 13.846 1.00 96.94 85 VAL A N 1
ATOM 644 C CA . VAL A 1 85 ? -16.115 2.425 15.303 1.00 96.94 85 VAL A CA 1
ATOM 645 C C . VAL A 1 85 ? -16.292 3.832 15.838 1.00 96.94 85 VAL A C 1
ATOM 647 O O . VAL A 1 85 ? -15.562 4.748 15.458 1.00 96.94 85 VAL A O 1
ATOM 650 N N . VAL A 1 86 ? -17.285 4.001 16.706 1.00 96.19 86 VAL A N 1
ATOM 651 C CA . VAL A 1 86 ? -17.704 5.306 17.214 1.00 96.19 86 VAL A CA 1
ATOM 652 C C . VAL A 1 86 ? -17.570 5.399 18.730 1.00 96.19 86 VAL A C 1
ATOM 654 O O . VAL A 1 86 ? -17.873 4.451 19.465 1.00 96.19 86 VAL A O 1
ATOM 657 N N . HIS A 1 87 ? -17.151 6.565 19.210 1.00 93.12 87 HIS A N 1
ATOM 658 C CA . HIS A 1 87 ? -17.092 6.913 20.626 1.00 93.12 87 HIS A CA 1
ATOM 659 C C . HIS A 1 87 ? -17.464 8.388 20.804 1.00 93.12 87 HIS A C 1
ATOM 661 O O . HIS A 1 87 ? -17.081 9.226 19.996 1.00 93.12 87 HIS A O 1
ATOM 667 N N . GLY A 1 88 ? -18.266 8.715 21.823 1.00 88.06 88 GLY A N 1
ATOM 668 C CA . GLY A 1 88 ? -18.643 10.110 22.102 1.00 88.06 88 GLY A CA 1
ATOM 669 C C . GLY A 1 88 ? -19.324 10.851 20.938 1.00 88.06 88 GLY A C 1
ATOM 670 O O . GLY A 1 88 ? -19.195 12.065 20.832 1.00 88.06 88 GLY A O 1
ATOM 671 N N . GLY A 1 89 ? -20.015 10.139 20.038 1.00 86.19 89 GLY A N 1
ATOM 672 C CA . GLY A 1 89 ? -20.632 10.744 18.850 1.00 86.19 89 GLY A CA 1
ATOM 673 C C . GLY A 1 89 ? -19.629 11.167 17.771 1.00 86.19 89 GLY A C 1
ATOM 674 O O . GLY A 1 89 ? -19.928 12.056 16.981 1.00 86.19 89 GLY A O 1
ATOM 675 N N . GLN A 1 90 ? -18.441 10.563 17.738 1.00 90.62 90 GLN A N 1
ATOM 676 C CA . GLN A 1 90 ? -17.446 10.739 16.683 1.00 90.62 90 GLN A CA 1
ATOM 677 C C . GLN A 1 90 ? -16.959 9.381 16.176 1.00 90.62 90 GLN A C 1
ATOM 679 O O . GLN A 1 90 ? -17.133 8.357 16.835 1.00 90.62 90 GLN A O 1
ATOM 684 N N . VAL A 1 91 ? -16.381 9.374 14.974 1.00 94.38 91 VAL A N 1
ATOM 685 C CA . VAL A 1 91 ? -15.722 8.193 14.408 1.00 94.38 91 VAL A CA 1
ATOM 686 C C . VAL A 1 91 ? -14.291 8.149 14.935 1.00 94.38 91 VAL A C 1
ATOM 688 O O . VAL A 1 91 ? -13.509 9.051 14.649 1.00 94.38 91 VAL A O 1
ATOM 691 N N . ASN A 1 92 ? -13.962 7.089 15.669 1.00 93.44 92 ASN A N 1
ATOM 692 C CA . ASN A 1 92 ? -12.646 6.874 16.275 1.00 93.44 92 ASN A CA 1
ATOM 693 C C . ASN A 1 92 ? -11.766 5.935 15.454 1.00 93.44 92 ASN A C 1
ATOM 695 O O . ASN A 1 92 ? -10.555 5.914 15.632 1.00 93.44 92 ASN A O 1
ATOM 699 N N . GLY A 1 93 ? -12.360 5.136 14.574 1.00 95.62 93 GLY A N 1
ATOM 700 C CA . GLY A 1 93 ? -11.633 4.123 13.829 1.00 95.62 93 GLY A CA 1
ATOM 701 C C . GLY A 1 93 ? -12.565 3.216 13.050 1.00 95.62 93 GLY A C 1
ATOM 702 O O . GLY A 1 93 ? -13.721 3.564 12.790 1.00 95.62 93 GLY A O 1
ATOM 703 N N . PHE A 1 94 ? -12.077 2.035 12.694 1.00 97.06 94 PHE A N 1
ATOM 704 C CA . PHE A 1 94 ? -12.846 1.060 11.930 1.00 97.06 94 PHE A CA 1
ATOM 705 C C . PHE A 1 94 ? -12.423 -0.378 12.204 1.00 97.06 94 PHE A C 1
ATOM 707 O O . PHE A 1 94 ? -11.307 -0.654 12.641 1.00 97.06 94 PHE A O 1
ATOM 714 N N . LEU A 1 95 ? -13.346 -1.301 11.941 1.00 96.69 95 LEU A N 1
ATOM 715 C CA . LEU A 1 95 ? -13.067 -2.730 11.907 1.00 96.69 95 LEU A CA 1
ATOM 716 C C . LEU A 1 95 ? -12.667 -3.147 10.495 1.00 96.69 95 LEU A C 1
ATOM 718 O O . LEU A 1 95 ? -13.254 -2.670 9.522 1.00 96.69 95 LEU A O 1
ATOM 722 N N . MET A 1 96 ? -11.727 -4.080 10.395 1.00 96.06 96 MET A N 1
ATOM 723 C CA . MET A 1 96 ? -11.301 -4.705 9.141 1.00 96.06 96 MET A CA 1
ATOM 724 C C . MET A 1 96 ? -10.855 -6.159 9.381 1.00 96.06 96 MET A C 1
ATOM 726 O O . MET A 1 96 ? -10.552 -6.519 10.523 1.00 96.06 96 MET A O 1
ATOM 730 N N . PRO A 1 97 ? -10.808 -7.017 8.347 1.00 94.38 97 PRO A N 1
ATOM 731 C CA . PRO A 1 97 ? -10.260 -8.366 8.471 1.00 94.38 97 PRO A CA 1
ATOM 732 C C . PRO A 1 97 ? -8.799 -8.357 8.934 1.00 94.38 97 PRO A C 1
ATOM 734 O O . PRO A 1 97 ? -8.000 -7.541 8.473 1.00 94.38 97 PRO A O 1
ATOM 737 N N . HIS A 1 98 ? -8.427 -9.295 9.807 1.00 94.19 98 HIS A N 1
ATOM 738 C CA . HIS A 1 98 ? -7.021 -9.542 10.121 1.00 94.19 98 HIS A CA 1
ATOM 739 C C . HIS A 1 98 ? -6.297 -10.098 8.887 1.00 94.19 98 HIS A C 1
ATOM 741 O O . HIS A 1 98 ? -6.837 -10.941 8.163 1.00 94.19 98 HIS A O 1
ATOM 747 N N . VAL A 1 99 ? -5.046 -9.683 8.677 1.00 94.81 99 VAL A N 1
ATOM 748 C CA . VAL A 1 99 ? -4.216 -10.193 7.579 1.00 94.81 99 VAL A CA 1
ATOM 749 C C . VAL A 1 99 ? -4.073 -11.721 7.697 1.00 94.81 99 VAL A C 1
ATOM 751 O O . VAL A 1 99 ? -3.730 -12.217 8.775 1.00 94.81 99 VAL A O 1
ATOM 754 N N . PRO A 1 100 ? -4.322 -12.505 6.632 1.00 93.88 100 PRO A N 1
ATOM 755 C CA . PRO A 1 100 ? -4.150 -13.954 6.691 1.00 93.88 100 PRO A CA 1
ATOM 756 C C . PRO A 1 100 ? -2.703 -14.360 7.009 1.00 93.88 100 PRO A C 1
ATOM 758 O O . PRO A 1 100 ? -1.760 -13.761 6.492 1.00 93.88 100 PRO A O 1
ATOM 761 N N . MET A 1 101 ? -2.524 -15.437 7.783 1.00 93.12 101 MET A N 1
ATOM 762 C CA . MET A 1 101 ? -1.191 -15.956 8.148 1.00 93.12 101 MET A CA 1
ATOM 763 C C . MET A 1 101 ? -0.318 -16.316 6.935 1.00 93.12 101 MET A C 1
ATOM 765 O O . MET A 1 101 ? 0.904 -16.294 7.036 1.00 93.12 101 MET A O 1
ATOM 769 N N . ASP A 1 102 ? -0.936 -16.573 5.777 1.00 94.69 102 ASP A N 1
ATOM 770 C CA . ASP A 1 102 ? -0.267 -16.777 4.488 1.00 94.69 102 ASP A CA 1
ATOM 771 C C . ASP A 1 102 ? 0.668 -15.616 4.085 1.00 94.69 102 ASP A C 1
ATOM 773 O O . ASP A 1 102 ? 1.564 -15.828 3.275 1.00 94.69 102 ASP A O 1
ATOM 777 N N . PHE A 1 103 ? 0.462 -14.399 4.598 1.00 96.75 103 PHE A N 1
ATOM 778 C CA . PHE A 1 103 ? 1.263 -13.209 4.263 1.00 96.75 103 PHE A CA 1
ATOM 779 C C . PHE A 1 103 ? 2.363 -12.903 5.287 1.00 96.75 103 PHE A C 1
ATOM 781 O O . PHE A 1 103 ? 2.952 -11.822 5.256 1.00 96.75 103 PHE A O 1
ATOM 788 N N . TYR A 1 104 ? 2.642 -13.842 6.193 1.00 95.81 104 TYR A N 1
ATOM 789 C CA . TYR A 1 104 ? 3.717 -13.733 7.172 1.00 95.81 104 TYR A CA 1
ATOM 790 C C . TYR A 1 104 ? 4.912 -14.600 6.771 1.00 95.81 104 TYR A C 1
ATOM 792 O O . TYR A 1 104 ? 4.767 -15.684 6.208 1.00 95.81 104 TYR A O 1
ATOM 800 N N . GLY A 1 105 ? 6.106 -14.123 7.105 1.00 94.06 105 GLY A N 1
ATOM 801 C CA . GLY A 1 105 ? 7.373 -14.816 6.911 1.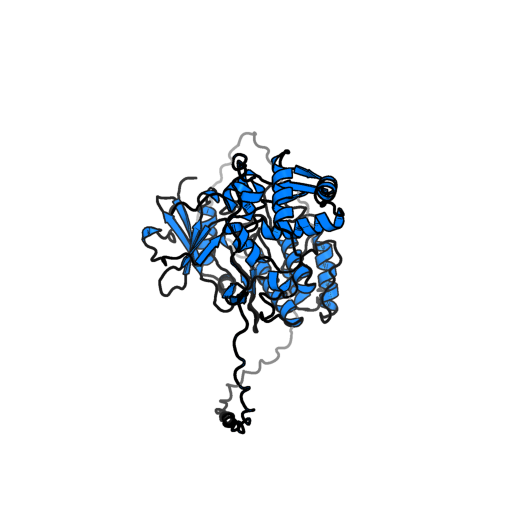00 94.06 105 GLY A CA 1
ATOM 802 C C . GLY A 1 105 ? 8.299 -14.587 8.099 1.00 94.06 105 GLY A C 1
ATOM 803 O O . GLY A 1 105 ? 8.098 -13.669 8.896 1.00 94.06 105 GLY A O 1
ATOM 804 N N . THR A 1 106 ? 9.312 -15.436 8.242 1.00 92.44 106 THR A N 1
ATOM 805 C CA . THR A 1 106 ? 10.310 -15.293 9.306 1.00 92.44 106 THR A CA 1
ATOM 806 C C . THR A 1 106 ? 11.359 -14.265 8.891 1.00 92.44 106 THR A C 1
ATOM 808 O O . THR A 1 106 ? 12.159 -14.517 7.996 1.00 92.44 106 THR A O 1
ATOM 811 N N . ILE A 1 107 ? 11.356 -13.105 9.548 1.00 91.12 107 ILE A N 1
ATOM 812 C CA . ILE A 1 107 ? 12.274 -11.988 9.303 1.00 91.12 107 ILE A CA 1
ATOM 813 C C . ILE A 1 107 ? 12.887 -11.579 10.645 1.00 91.12 107 ILE A C 1
ATOM 815 O O . ILE A 1 107 ? 12.181 -11.226 11.592 1.00 91.12 107 ILE A O 1
ATOM 819 N N . GLY A 1 108 ? 14.211 -11.659 10.752 1.00 89.00 108 GLY A N 1
ATOM 820 C CA . GLY A 1 108 ? 14.958 -11.426 11.989 1.00 89.00 108 GLY A CA 1
ATOM 821 C C . GLY A 1 108 ? 14.581 -12.422 13.089 1.00 89.00 108 GLY A C 1
ATOM 822 O O . GLY A 1 108 ? 14.509 -12.049 14.256 1.00 89.00 108 GLY A O 1
ATOM 823 N N . GLY A 1 109 ? 14.240 -13.660 12.713 1.00 87.50 109 GLY A N 1
ATOM 824 C CA . GLY A 1 109 ? 13.792 -14.707 13.638 1.00 87.50 109 GLY A CA 1
ATOM 825 C C . GLY A 1 109 ? 12.364 -14.540 14.177 1.00 87.50 109 GLY A C 1
ATOM 826 O O . GLY A 1 109 ? 11.938 -15.342 15.004 1.00 87.50 109 GLY A O 1
ATOM 827 N N . LYS A 1 110 ? 11.608 -13.534 13.719 1.00 90.06 110 LYS A N 1
ATOM 828 C CA . LYS A 1 110 ? 10.229 -13.261 14.157 1.00 90.06 110 LYS A CA 1
ATOM 829 C C . LYS A 1 110 ? 9.252 -13.336 12.977 1.00 90.06 110 LYS A C 1
ATOM 831 O O . LYS A 1 110 ? 9.651 -13.032 11.853 1.00 90.06 110 LYS A O 1
ATOM 836 N N . PRO A 1 111 ? 7.983 -13.723 13.195 1.00 91.88 111 PRO A N 1
ATOM 837 C CA . PRO A 1 111 ? 6.962 -13.625 12.159 1.00 91.88 111 PRO A CA 1
ATOM 838 C C . PRO A 1 111 ? 6.669 -12.149 11.867 1.00 91.88 111 PRO A C 1
ATOM 840 O O . PRO A 1 111 ? 6.277 -11.405 12.764 1.00 91.88 111 PRO A O 1
ATOM 843 N N . LYS A 1 112 ? 6.859 -11.725 10.618 1.00 94.19 112 LYS A N 1
ATOM 844 C CA . LYS A 1 112 ? 6.536 -10.374 10.145 1.00 94.19 112 LYS A CA 1
ATOM 845 C C . LYS A 1 112 ? 5.753 -10.433 8.842 1.00 94.19 112 LYS A C 1
ATOM 847 O O . LYS A 1 112 ? 5.831 -11.422 8.113 1.00 94.19 112 LYS A O 1
ATOM 852 N N . LEU A 1 113 ? 5.012 -9.365 8.565 1.00 96.06 113 LEU A N 1
ATOM 853 C CA . LEU A 1 113 ? 4.333 -9.180 7.291 1.00 96.06 113 LEU A CA 1
ATOM 854 C C . LEU A 1 113 ? 5.351 -9.139 6.149 1.00 96.06 113 LEU A C 1
ATOM 856 O O . LEU A 1 113 ? 6.402 -8.508 6.246 1.00 96.06 113 LEU A O 1
ATOM 860 N N . VAL A 1 114 ? 5.028 -9.827 5.060 1.00 97.44 114 VAL A N 1
ATOM 861 C CA . VAL A 1 114 ? 5.886 -9.913 3.880 1.00 97.44 114 VAL A CA 1
ATOM 862 C C . VAL A 1 114 ? 5.459 -8.846 2.881 1.00 97.44 114 VAL A C 1
ATOM 864 O O . VAL A 1 114 ? 4.694 -9.077 1.946 1.00 97.44 114 VAL A O 1
ATOM 867 N N . GLU A 1 115 ? 5.940 -7.635 3.137 1.00 97.06 115 GLU A N 1
ATOM 868 C CA . GLU A 1 115 ? 5.751 -6.461 2.288 1.00 97.06 115 GLU A CA 1
ATOM 869 C C . GLU A 1 115 ? 6.427 -6.609 0.919 1.00 97.06 115 GLU A C 1
ATOM 871 O O . GLU A 1 115 ? 7.406 -7.342 0.730 1.00 97.06 115 GLU A O 1
ATOM 876 N N . LEU A 1 116 ? 5.945 -5.841 -0.056 1.00 96.81 116 LEU A N 1
ATOM 877 C CA . LEU A 1 116 ? 6.492 -5.817 -1.411 1.00 96.81 116 LEU A CA 1
ATOM 878 C C . LEU A 1 116 ? 7.961 -5.364 -1.455 1.00 96.81 116 LEU A C 1
ATOM 880 O O . LEU A 1 116 ? 8.665 -5.691 -2.409 1.00 96.81 116 LEU A O 1
ATOM 884 N N . GLN A 1 117 ? 8.459 -4.678 -0.417 1.00 95.31 117 GLN A N 1
ATOM 885 C CA . GLN A 1 117 ? 9.854 -4.226 -0.338 1.00 95.31 117 GLN A CA 1
ATOM 886 C C . GLN A 1 117 ? 10.855 -5.373 -0.468 1.00 95.31 117 GLN A C 1
ATOM 888 O O . GLN A 1 117 ? 11.903 -5.205 -1.086 1.00 95.31 117 GLN A O 1
ATOM 893 N N . TYR A 1 118 ? 10.507 -6.563 0.027 1.00 96.38 118 TYR A N 1
ATOM 894 C CA . TYR A 1 118 ? 11.369 -7.742 -0.043 1.00 96.38 118 TYR A CA 1
ATOM 895 C C . TYR A 1 118 ? 11.564 -8.268 -1.473 1.00 96.38 118 TYR A C 1
ATOM 897 O O . TYR A 1 118 ? 12.384 -9.152 -1.685 1.00 96.38 118 TYR A O 1
ATOM 905 N N . LEU A 1 119 ? 10.842 -7.726 -2.462 1.00 97.00 119 LEU A N 1
ATOM 906 C CA . LEU A 1 119 ? 11.073 -7.982 -3.886 1.00 97.00 119 LEU A CA 1
ATOM 907 C C . LEU A 1 119 ? 11.948 -6.912 -4.549 1.00 97.00 119 LEU A C 1
ATOM 909 O O . LEU A 1 119 ? 12.429 -7.138 -5.660 1.00 97.00 119 LEU A O 1
ATOM 913 N N . LEU A 1 120 ? 12.135 -5.759 -3.906 1.00 95.81 120 LEU A N 1
ATOM 914 C CA . LEU A 1 120 ? 12.816 -4.591 -4.471 1.00 95.81 120 LEU A CA 1
ATOM 915 C C . LEU A 1 120 ? 14.304 -4.532 -4.126 1.00 95.81 120 LEU A C 1
ATOM 917 O O . LEU A 1 120 ? 15.065 -3.903 -4.858 1.00 95.81 120 LEU A O 1
ATOM 921 N N . TYR A 1 121 ? 14.694 -5.169 -3.024 1.00 94.25 121 TYR A N 1
ATOM 922 C CA . TYR A 1 121 ? 16.061 -5.197 -2.510 1.00 94.25 121 TYR A CA 1
ATOM 923 C C . TYR A 1 121 ? 16.632 -6.616 -2.556 1.00 94.25 121 TYR A C 1
ATOM 925 O O . TYR A 1 121 ? 15.888 -7.592 -2.656 1.00 94.25 121 TYR A O 1
ATOM 933 N N . GLU A 1 122 ? 17.956 -6.735 -2.476 1.00 90.62 122 GLU A N 1
ATOM 934 C CA . GLU A 1 122 ? 18.596 -8.035 -2.269 1.00 90.62 122 GLU A CA 1
ATOM 935 C C . GLU A 1 122 ? 18.418 -8.500 -0.814 1.00 90.62 122 GLU A C 1
ATOM 937 O O . GLU A 1 122 ? 18.508 -7.668 0.100 1.00 90.62 122 GLU A O 1
ATOM 942 N N . PRO A 1 123 ? 18.199 -9.808 -0.573 1.00 92.06 123 PRO A N 1
ATOM 943 C CA . PRO A 1 123 ? 18.133 -10.352 0.775 1.00 92.06 123 PRO A CA 1
ATOM 944 C C . PRO A 1 123 ? 19.389 -10.037 1.584 1.00 92.06 123 PRO A C 1
ATOM 946 O O . PRO A 1 123 ? 20.509 -10.314 1.159 1.00 92.06 123 PRO A O 1
ATOM 949 N N . ASN A 1 124 ? 19.194 -9.482 2.778 1.00 90.88 124 ASN A N 1
ATOM 950 C CA . ASN A 1 124 ? 20.260 -9.320 3.762 1.00 90.88 124 ASN A CA 1
ATOM 951 C C . ASN A 1 124 ? 20.170 -10.423 4.830 1.00 90.88 124 ASN A C 1
ATOM 953 O O . ASN A 1 124 ? 19.232 -11.218 4.844 1.00 90.88 124 ASN A O 1
ATOM 957 N N . TRP A 1 125 ? 21.119 -10.449 5.767 1.00 89.88 125 TRP A N 1
ATOM 958 C CA . TRP A 1 125 ? 21.192 -11.472 6.819 1.00 89.88 125 TRP A CA 1
ATOM 959 C C . TRP A 1 125 ? 19.897 -11.637 7.637 1.00 89.88 125 TRP A C 1
ATOM 961 O O . TRP A 1 125 ? 19.626 -12.730 8.127 1.00 89.88 125 TRP A O 1
ATOM 971 N N . ALA A 1 126 ? 19.088 -10.582 7.786 1.00 90.38 126 ALA A N 1
ATOM 972 C CA . ALA A 1 126 ? 17.877 -10.622 8.596 1.00 90.38 126 ALA A CA 1
ATOM 973 C C . ALA A 1 126 ? 16.725 -11.361 7.900 1.00 90.38 126 ALA A C 1
ATOM 975 O O . ALA A 1 126 ? 15.821 -11.841 8.575 1.00 90.38 126 ALA A O 1
ATOM 976 N N . TRP A 1 127 ? 16.721 -11.462 6.572 1.00 93.06 127 TRP A N 1
ATOM 977 C CA . TRP A 1 127 ? 15.632 -12.099 5.820 1.00 93.06 127 TRP A CA 1
ATOM 978 C C . TRP A 1 127 ? 16.118 -12.940 4.638 1.00 93.06 127 TRP A C 1
ATOM 980 O O . TRP A 1 127 ? 15.344 -13.254 3.742 1.00 93.06 127 TRP A O 1
ATOM 990 N N . GLN A 1 128 ? 17.383 -13.358 4.653 1.00 90.94 128 GLN A N 1
ATOM 991 C CA . GLN A 1 128 ? 17.964 -14.271 3.663 1.00 90.94 128 GLN A CA 1
ATOM 992 C C . GLN A 1 128 ? 17.193 -15.594 3.531 1.00 90.94 128 GLN A C 1
ATOM 994 O O . GLN A 1 128 ? 17.158 -16.174 2.451 1.00 90.94 128 GLN A O 1
ATOM 999 N N . ASP A 1 129 ? 16.535 -16.033 4.609 1.00 89.62 129 ASP A N 1
ATOM 1000 C CA . ASP A 1 129 ? 15.734 -17.261 4.640 1.00 89.62 129 ASP A CA 1
ATOM 1001 C C . ASP A 1 129 ? 14.306 -17.062 4.098 1.00 89.62 129 ASP A C 1
ATOM 1003 O O . ASP A 1 129 ? 13.562 -18.030 3.919 1.00 89.62 129 ASP A O 1
ATOM 1007 N N . LEU A 1 130 ? 13.892 -15.817 3.826 1.00 93.19 130 LEU A N 1
ATOM 1008 C CA . LEU A 1 130 ? 12.599 -15.533 3.215 1.00 93.19 130 LEU A CA 1
ATOM 1009 C C . LEU A 1 130 ? 12.609 -16.032 1.768 1.00 93.19 130 LEU A C 1
ATOM 1011 O O . LEU A 1 130 ? 13.342 -15.508 0.928 1.00 93.19 130 LEU A O 1
ATOM 1015 N N . HIS A 1 131 ? 11.748 -17.005 1.469 1.00 92.19 131 HIS A N 1
ATOM 1016 C CA . HIS A 1 131 ? 11.630 -17.591 0.136 1.00 92.19 131 HIS A CA 1
ATOM 1017 C C . HIS A 1 131 ? 11.400 -16.519 -0.937 1.00 92.19 131 HIS A C 1
ATOM 1019 O O . HIS A 1 131 ? 10.311 -15.954 -1.037 1.00 92.19 131 HIS A O 1
ATOM 1025 N N . GLN A 1 132 ? 12.420 -16.272 -1.759 1.00 93.81 132 GLN A N 1
ATOM 1026 C CA . GLN A 1 132 ? 12.340 -15.344 -2.879 1.00 93.81 132 GLN A CA 1
ATOM 1027 C C . GLN A 1 132 ? 11.687 -16.010 -4.093 1.00 93.81 132 GLN A C 1
ATOM 1029 O O . GLN A 1 132 ? 12.071 -17.126 -4.450 1.00 93.81 132 GLN A O 1
ATOM 1034 N N . PRO A 1 133 ? 10.727 -15.343 -4.756 1.00 95.88 133 PRO A N 1
ATOM 1035 C CA . PRO A 1 133 ? 10.133 -15.872 -5.969 1.00 95.88 133 PRO A CA 1
ATOM 1036 C C . PRO A 1 133 ? 11.149 -15.902 -7.112 1.00 95.88 133 PRO A C 1
ATOM 1038 O O . PRO A 1 133 ? 11.986 -15.002 -7.258 1.00 95.88 133 PRO A O 1
ATOM 1041 N N . ASP A 1 134 ? 11.015 -16.925 -7.953 1.00 96.06 134 ASP A N 1
ATOM 1042 C CA . ASP A 1 134 ? 11.646 -16.976 -9.268 1.00 96.06 134 ASP A CA 1
ATOM 1043 C C . ASP A 1 134 ? 11.060 -15.898 -10.203 1.00 96.06 134 ASP A C 1
ATOM 1045 O O . ASP A 1 134 ? 10.178 -15.115 -9.833 1.00 96.06 134 ASP A O 1
ATOM 1049 N N . ILE A 1 135 ? 11.573 -15.823 -11.431 1.00 96.75 135 ILE A N 1
ATOM 1050 C CA . ILE A 1 135 ? 11.136 -14.823 -12.416 1.00 96.75 135 ILE A CA 1
ATOM 1051 C C . ILE A 1 135 ? 9.640 -14.948 -12.726 1.00 96.75 135 ILE A C 1
ATOM 1053 O O . ILE A 1 135 ? 8.939 -13.934 -12.764 1.00 96.75 135 ILE A O 1
ATOM 1057 N N . ASP A 1 136 ? 9.136 -16.174 -12.868 1.00 95.81 136 ASP A N 1
ATOM 1058 C CA . ASP A 1 136 ? 7.713 -16.427 -13.101 1.00 95.81 136 ASP A CA 1
ATOM 1059 C C . ASP A 1 136 ? 6.862 -15.977 -11.909 1.00 95.81 136 ASP A C 1
ATOM 1061 O O . ASP A 1 136 ? 5.807 -15.374 -12.089 1.00 95.81 136 ASP A O 1
ATOM 1065 N N . GLY A 1 137 ? 7.328 -16.213 -10.684 1.00 97.12 137 GLY A N 1
ATOM 1066 C CA . GLY A 1 137 ? 6.678 -15.765 -9.461 1.00 97.12 137 GLY A CA 1
ATOM 1067 C C . GLY A 1 137 ? 6.663 -14.246 -9.322 1.00 97.12 137 GLY A C 1
ATOM 1068 O O . GLY A 1 137 ? 5.637 -13.676 -8.956 1.00 97.12 137 GLY A O 1
ATOM 1069 N N . ARG A 1 138 ? 7.756 -13.561 -9.680 1.00 97.69 138 ARG A N 1
ATOM 1070 C CA . ARG A 1 138 ? 7.802 -12.087 -9.732 1.00 97.69 138 ARG A CA 1
ATOM 1071 C C . ARG A 1 138 ? 6.804 -11.539 -10.746 1.00 97.69 138 ARG A C 1
ATOM 1073 O O . ARG A 1 138 ? 6.075 -10.596 -10.435 1.00 97.69 138 ARG A O 1
ATOM 1080 N N . LEU A 1 139 ? 6.733 -12.155 -11.926 1.00 97.62 139 LEU A N 1
ATOM 1081 C CA . LEU A 1 139 ? 5.760 -11.810 -12.959 1.00 97.62 139 LEU A CA 1
ATOM 1082 C C . LEU A 1 139 ? 4.318 -12.057 -12.486 1.00 97.62 139 LEU A C 1
ATOM 1084 O O . LEU A 1 139 ? 3.447 -11.209 -12.696 1.00 97.62 139 LEU A O 1
ATOM 1088 N N . GLU A 1 140 ? 4.061 -13.173 -11.802 1.00 97.62 140 GLU A N 1
ATOM 1089 C CA . GLU A 1 140 ? 2.755 -13.512 -11.230 1.00 97.62 140 GLU A CA 1
ATOM 1090 C C . GLU A 1 140 ? 2.329 -12.497 -10.159 1.00 97.62 140 GLU A C 1
ATOM 1092 O O . GLU A 1 140 ? 1.222 -11.962 -10.235 1.00 97.62 140 GLU A O 1
ATOM 1097 N N . ILE A 1 141 ? 3.212 -12.153 -9.215 1.00 98.31 141 ILE A N 1
ATOM 1098 C CA . ILE A 1 141 ? 2.943 -11.160 -8.162 1.00 98.31 141 ILE A CA 1
ATOM 1099 C C . ILE A 1 141 ? 2.672 -9.776 -8.767 1.00 98.31 141 ILE A C 1
ATOM 1101 O O . ILE A 1 141 ? 1.671 -9.147 -8.417 1.00 98.31 141 ILE A O 1
ATOM 1105 N N . ALA A 1 142 ? 3.501 -9.316 -9.713 1.00 98.38 142 ALA A N 1
ATOM 1106 C CA . ALA A 1 142 ? 3.282 -8.043 -10.406 1.00 98.38 142 ALA A CA 1
ATOM 1107 C C . ALA A 1 142 ? 1.940 -8.030 -11.162 1.00 98.38 142 ALA A C 1
ATOM 1109 O O . ALA A 1 142 ? 1.206 -7.041 -11.127 1.00 98.38 142 ALA A O 1
ATOM 1110 N N . THR A 1 143 ? 1.577 -9.153 -11.790 1.00 98.12 143 THR A N 1
ATOM 1111 C CA . THR A 1 143 ? 0.288 -9.319 -12.476 1.00 98.12 143 THR A CA 1
ATOM 1112 C C . THR A 1 143 ? -0.885 -9.254 -11.501 1.00 98.12 143 THR A C 1
ATOM 1114 O O . THR A 1 143 ? -1.895 -8.617 -11.796 1.00 98.12 143 THR A O 1
ATOM 1117 N N . LEU A 1 144 ? -0.780 -9.921 -10.349 1.00 97.19 144 LEU A N 1
ATOM 1118 C CA . LEU A 1 144 ? -1.812 -9.918 -9.313 1.00 97.19 144 LEU A CA 1
ATOM 1119 C C . LEU A 1 144 ? -2.005 -8.517 -8.723 1.00 97.19 144 LEU A C 1
ATOM 1121 O O . LEU A 1 144 ? -3.146 -8.078 -8.588 1.00 97.19 144 LEU A O 1
ATOM 1125 N N . ALA A 1 145 ? -0.916 -7.790 -8.457 1.00 97.88 145 ALA A N 1
ATOM 1126 C CA . ALA A 1 145 ? -0.979 -6.397 -8.025 1.00 97.88 145 ALA A CA 1
ATOM 1127 C C . ALA A 1 145 ? -1.673 -5.519 -9.080 1.00 97.88 145 ALA A C 1
ATOM 1129 O O . ALA A 1 145 ? -2.628 -4.819 -8.759 1.00 97.88 145 ALA A O 1
ATOM 1130 N N . ALA A 1 146 ? -1.280 -5.612 -10.356 1.00 98.00 146 ALA A N 1
ATOM 1131 C CA . ALA A 1 146 ? -1.914 -4.846 -11.431 1.00 98.00 146 ALA A CA 1
ATOM 1132 C C . ALA A 1 146 ? -3.416 -5.150 -11.574 1.00 98.00 146 ALA A C 1
ATOM 1134 O O . ALA A 1 146 ? -4.208 -4.226 -11.739 1.00 98.00 146 ALA A O 1
ATOM 1135 N N . LYS A 1 147 ? -3.824 -6.423 -11.455 1.00 96.00 147 LYS A N 1
ATOM 1136 C CA . LYS A 1 147 ? -5.242 -6.828 -11.468 1.00 96.00 147 LYS A CA 1
ATOM 1137 C C . LYS A 1 147 ? -6.023 -6.250 -10.292 1.00 96.00 147 LYS A C 1
ATOM 1139 O O . LYS A 1 147 ? -7.160 -5.831 -10.478 1.00 96.00 147 LYS A O 1
ATOM 1144 N N . LEU A 1 148 ? -5.427 -6.233 -9.100 1.00 96.12 148 LEU A N 1
ATOM 1145 C CA . LEU A 1 148 ? -6.047 -5.648 -7.916 1.00 96.12 148 LEU A CA 1
ATOM 1146 C C . LEU A 1 148 ? -6.314 -4.150 -8.122 1.00 96.12 148 LEU A C 1
ATOM 1148 O O . LEU A 1 148 ? -7.434 -3.689 -7.908 1.00 96.12 148 LEU A O 1
ATOM 1152 N N . ILE A 1 149 ? -5.315 -3.410 -8.611 1.00 97.12 149 ILE A N 1
ATOM 1153 C CA . ILE A 1 149 ? -5.461 -1.976 -8.897 1.00 97.12 149 ILE A CA 1
ATOM 1154 C C . ILE A 1 149 ? -6.476 -1.728 -10.020 1.00 97.12 149 ILE A C 1
ATOM 1156 O O . ILE A 1 149 ? -7.309 -0.834 -9.897 1.00 97.12 149 ILE A O 1
ATOM 1160 N N . ASP A 1 150 ? -6.467 -2.541 -11.078 1.00 95.69 150 ASP A N 1
ATOM 1161 C CA . ASP A 1 150 ? -7.445 -2.449 -12.169 1.00 95.69 150 ASP A CA 1
ATOM 1162 C C . ASP A 1 150 ? -8.883 -2.631 -11.674 1.00 95.69 150 ASP A C 1
ATOM 1164 O O . ASP A 1 150 ? -9.783 -1.873 -12.043 1.00 95.69 150 ASP A O 1
ATOM 1168 N N . LEU A 1 151 ? -9.093 -3.590 -10.771 1.00 92.31 151 LEU A N 1
ATOM 1169 C CA . LEU A 1 151 ? -10.397 -3.856 -10.181 1.00 92.31 151 LEU A CA 1
ATOM 1170 C C . LEU A 1 151 ? -10.865 -2.698 -9.286 1.00 92.31 151 LEU A C 1
ATOM 1172 O O . LEU A 1 151 ? -12.031 -2.307 -9.365 1.00 92.31 151 LEU A O 1
ATOM 1176 N N . LEU A 1 152 ? -9.970 -2.099 -8.494 1.00 94.00 152 LEU A N 1
ATOM 1177 C CA . LEU A 1 152 ? -10.268 -0.909 -7.687 1.00 94.00 152 LEU A CA 1
ATOM 1178 C C . LEU A 1 152 ? -10.616 0.304 -8.563 1.00 94.00 152 LEU A C 1
ATOM 1180 O O . LEU A 1 152 ? -11.651 0.943 -8.355 1.00 94.00 152 LEU A O 1
ATOM 1184 N N . HIS A 1 153 ? -9.801 0.579 -9.585 1.00 95.12 153 HIS A N 1
ATOM 1185 C CA . HIS A 1 153 ? -10.015 1.683 -10.527 1.00 95.12 153 HIS A CA 1
ATOM 1186 C C . HIS A 1 153 ? -11.323 1.522 -11.304 1.00 95.12 153 HIS A C 1
ATOM 1188 O O . HIS A 1 153 ? -12.067 2.491 -11.458 1.00 95.12 153 HIS A O 1
ATOM 1194 N N . THR A 1 154 ? -11.654 0.298 -11.726 1.00 92.12 154 THR A N 1
ATOM 1195 C CA . THR A 1 154 ? -12.925 -0.028 -12.400 1.00 92.12 154 THR A CA 1
ATOM 1196 C C . THR A 1 154 ? -14.139 0.294 -11.526 1.00 92.12 154 THR A C 1
ATOM 1198 O O . THR A 1 154 ? -15.168 0.741 -12.029 1.00 92.12 154 THR A O 1
ATOM 1201 N N . HIS A 1 155 ? -14.009 0.140 -10.207 1.00 90.69 155 HIS A N 1
ATOM 1202 C CA . HIS A 1 155 ? -15.052 0.475 -9.235 1.00 90.69 155 HIS A CA 1
ATOM 1203 C C . HIS A 1 155 ? -15.028 1.946 -8.773 1.00 90.69 155 HIS A C 1
ATOM 1205 O O . HIS A 1 155 ? -15.819 2.341 -7.909 1.00 90.69 155 HIS A O 1
ATOM 1211 N N . GLY A 1 156 ? -14.163 2.771 -9.373 1.00 92.06 156 GLY A N 1
ATOM 1212 C CA . GLY A 1 156 ? -14.071 4.209 -9.125 1.00 92.06 156 GLY A CA 1
ATOM 1213 C C . GLY A 1 156 ? -13.288 4.588 -7.867 1.00 92.06 156 GLY A C 1
ATOM 1214 O O . GLY A 1 156 ? -13.455 5.709 -7.377 1.00 92.06 156 GLY A O 1
ATOM 1215 N N . TRP A 1 157 ? -12.466 3.676 -7.343 1.00 94.19 157 TRP A N 1
ATOM 1216 C CA . TRP A 1 157 ? -11.587 3.933 -6.206 1.00 94.19 157 TRP A CA 1
ATOM 1217 C C . TRP A 1 157 ? -10.225 4.443 -6.663 1.00 94.19 157 TRP A C 1
ATOM 1219 O O . TRP A 1 157 ? -9.604 3.869 -7.552 1.00 94.19 157 TRP A O 1
ATOM 1229 N N . ILE A 1 158 ? -9.764 5.510 -6.020 1.00 95.31 158 ILE A N 1
ATOM 1230 C CA . ILE A 1 158 ? -8.385 5.994 -6.064 1.00 95.31 158 ILE A CA 1
ATOM 1231 C C . ILE A 1 158 ? -7.690 5.460 -4.812 1.00 95.31 158 ILE A C 1
ATOM 1233 O O . ILE A 1 158 ? -8.190 5.654 -3.702 1.00 95.31 158 ILE A O 1
ATOM 1237 N N . VAL A 1 159 ? -6.548 4.807 -4.998 1.00 94.62 159 VAL A N 1
ATOM 1238 C CA . VAL A 1 159 ? -5.719 4.238 -3.931 1.00 94.62 159 VAL A CA 1
ATOM 1239 C C . VAL A 1 159 ? -4.953 5.333 -3.203 1.00 94.62 159 VAL A C 1
ATOM 1241 O O . VAL A 1 159 ? -4.967 5.406 -1.978 1.00 94.62 159 VAL A O 1
ATOM 1244 N N . GLY A 1 160 ? -4.308 6.216 -3.958 1.00 91.50 160 GLY A N 1
ATOM 1245 C CA . GLY A 1 160 ? -3.576 7.373 -3.471 1.00 91.50 160 GLY A CA 1
ATOM 1246 C C . GLY A 1 160 ? -2.214 7.051 -2.869 1.00 91.50 160 GLY A C 1
ATOM 1247 O O . GLY A 1 160 ? -1.229 7.636 -3.315 1.00 91.50 160 GLY A O 1
ATOM 1248 N N . ASP A 1 161 ? -2.104 6.099 -1.939 1.00 90.44 161 ASP A N 1
ATOM 1249 C CA . ASP A 1 161 ? -0.818 5.653 -1.373 1.00 90.44 161 ASP A CA 1
ATOM 1250 C C . ASP A 1 161 ? -0.430 4.240 -1.831 1.00 90.44 161 ASP A C 1
ATOM 1252 O O . ASP A 1 161 ? -0.216 3.321 -1.046 1.00 90.44 161 ASP A O 1
ATOM 1256 N N . LEU A 1 162 ? -0.347 4.051 -3.149 1.00 94.44 162 LEU A N 1
ATOM 1257 C CA . LEU A 1 162 ? 0.197 2.822 -3.721 1.00 94.44 162 LEU A CA 1
ATOM 1258 C C . LEU A 1 162 ? 1.718 2.780 -3.506 1.00 94.44 162 LEU A C 1
ATOM 1260 O O . LEU A 1 162 ? 2.453 3.555 -4.119 1.00 94.44 162 LEU A O 1
ATOM 1264 N N . SER A 1 163 ? 2.184 1.882 -2.639 1.00 94.44 163 SER A N 1
ATOM 1265 C CA . SER A 1 163 ? 3.601 1.724 -2.303 1.00 94.44 163 SER A CA 1
ATOM 1266 C C . SER A 1 163 ? 3.947 0.283 -1.923 1.00 94.44 163 SER A C 1
ATOM 1268 O O . SER A 1 163 ? 3.069 -0.578 -1.842 1.00 94.44 163 SER A O 1
ATOM 1270 N N . PHE A 1 164 ? 5.231 0.007 -1.675 1.00 93.50 164 PHE A N 1
ATOM 1271 C CA . PHE A 1 164 ? 5.662 -1.318 -1.228 1.00 93.50 164 PHE A CA 1
ATOM 1272 C C . PHE A 1 164 ? 5.195 -1.682 0.185 1.00 93.50 164 PHE A C 1
ATOM 1274 O O . PHE A 1 164 ? 5.150 -2.869 0.496 1.00 93.50 164 PHE A O 1
ATOM 1281 N N . ARG A 1 165 ? 4.870 -0.690 1.027 1.00 91.88 165 ARG A N 1
ATOM 1282 C CA . ARG A 1 165 ? 4.437 -0.915 2.417 1.00 91.88 165 ARG A CA 1
ATOM 1283 C C . ARG A 1 165 ? 2.978 -1.336 2.491 1.00 91.88 165 ARG A C 1
ATOM 1285 O O . ARG A 1 165 ? 2.609 -2.162 3.312 1.00 91.88 165 ARG A O 1
ATOM 1292 N N . ASN A 1 166 ? 2.167 -0.825 1.567 1.00 95.12 166 ASN A N 1
ATOM 1293 C CA . ASN A 1 166 ? 0.720 -1.031 1.586 1.00 95.12 166 ASN A CA 1
ATOM 1294 C C . ASN A 1 166 ? 0.284 -2.264 0.780 1.00 95.12 166 ASN A C 1
ATOM 1296 O O . ASN A 1 166 ? -0.910 -2.496 0.594 1.00 95.12 166 ASN A O 1
ATOM 1300 N N . LEU A 1 167 ? 1.234 -3.065 0.290 1.00 97.25 167 LEU A N 1
ATOM 1301 C CA . LEU A 1 167 ? 0.959 -4.321 -0.393 1.00 97.25 167 LEU A CA 1
ATOM 1302 C C . LEU A 1 167 ? 1.860 -5.436 0.129 1.00 97.25 167 LEU A C 1
ATOM 1304 O O . LEU A 1 167 ? 3.085 -5.333 0.149 1.00 97.25 167 LEU A O 1
ATOM 1308 N N . LEU A 1 168 ? 1.221 -6.540 0.479 1.00 98.25 168 LEU A N 1
ATOM 1309 C CA . LEU A 1 168 ? 1.849 -7.775 0.908 1.00 98.25 168 LEU A CA 1
ATOM 1310 C C . LEU A 1 168 ? 1.827 -8.797 -0.219 1.00 98.25 168 LEU A C 1
ATOM 1312 O O . LEU A 1 168 ? 0.940 -8.779 -1.080 1.00 98.25 168 LEU A O 1
ATOM 1316 N N . TRP A 1 169 ? 2.754 -9.744 -0.166 1.00 98.00 169 TRP A N 1
ATOM 1317 C CA . TRP A 1 169 ? 2.746 -10.922 -1.022 1.00 98.00 169 TRP A CA 1
ATOM 1318 C C . TRP A 1 169 ? 2.990 -12.187 -0.202 1.00 98.00 169 TRP A C 1
ATOM 1320 O O . TRP A 1 169 ? 3.647 -12.173 0.834 1.00 98.00 169 TRP A O 1
ATOM 1330 N N . ARG A 1 170 ? 2.420 -13.303 -0.655 1.00 97.12 170 ARG A N 1
ATOM 1331 C CA . ARG A 1 170 ? 2.617 -14.602 -0.004 1.00 97.12 170 ARG A CA 1
ATOM 1332 C C . ARG A 1 170 ? 3.994 -15.178 -0.373 1.00 97.12 170 ARG A C 1
ATOM 1334 O O . ARG A 1 170 ? 4.199 -15.425 -1.565 1.00 97.12 170 ARG A O 1
ATOM 1341 N N . PRO A 1 171 ? 4.887 -15.492 0.589 1.00 94.62 171 PRO A N 1
ATOM 1342 C CA . PRO A 1 171 ? 6.213 -16.067 0.335 1.00 94.62 171 PRO A CA 1
ATOM 1343 C C . PRO A 1 171 ? 6.167 -17.565 -0.018 1.00 94.62 171 PRO A C 1
ATOM 1345 O O . PRO A 1 171 ? 6.811 -18.398 0.615 1.00 94.62 171 PRO A O 1
ATOM 1348 N N . GLY A 1 172 ? 5.372 -17.931 -1.026 1.00 91.69 172 GLY A N 1
ATOM 1349 C CA . GLY A 1 172 ? 5.225 -19.304 -1.504 1.00 91.69 172 GLY A CA 1
ATOM 1350 C C . GLY A 1 172 ? 4.046 -19.486 -2.461 1.00 91.69 172 GLY A C 1
ATOM 1351 O O . GLY A 1 172 ? 3.097 -18.701 -2.473 1.00 91.69 172 GLY A O 1
ATOM 1352 N N . ARG A 1 173 ? 4.089 -20.552 -3.268 1.00 93.06 173 ARG A N 1
ATOM 1353 C CA . ARG A 1 173 ? 3.033 -20.855 -4.247 1.00 93.06 173 ARG A CA 1
ATOM 1354 C C . ARG A 1 173 ? 1.765 -21.450 -3.588 1.00 93.06 173 ARG A C 1
ATOM 1356 O O . ARG A 1 173 ? 1.859 -22.157 -2.583 1.00 93.06 173 ARG A O 1
ATOM 1363 N N . PRO A 1 174 ? 0.567 -21.240 -4.175 1.00 95.19 174 PRO A N 1
ATOM 1364 C CA . PRO A 1 174 ? 0.267 -20.206 -5.172 1.00 95.19 174 PRO A CA 1
ATOM 1365 C C . PRO A 1 174 ? 0.483 -18.798 -4.604 1.00 95.19 174 PRO A C 1
ATOM 1367 O O . PRO A 1 174 ? 0.113 -18.551 -3.451 1.00 95.19 174 PRO A O 1
ATOM 1370 N N . TYR A 1 175 ? 1.062 -17.903 -5.411 1.00 96.38 175 TYR A N 1
ATOM 1371 C CA . TYR A 1 175 ? 1.311 -16.522 -5.006 1.00 96.38 175 TYR A CA 1
ATOM 1372 C C . TYR A 1 175 ? -0.014 -15.774 -4.834 1.00 96.38 175 TYR A C 1
ATOM 1374 O O . TYR A 1 175 ? -1.018 -16.056 -5.489 1.00 96.38 175 TYR A O 1
ATOM 1382 N N . LYS A 1 176 ? -0.028 -14.827 -3.899 1.00 96.44 176 LYS A N 1
ATOM 1383 C CA . LYS A 1 176 ? -1.173 -13.963 -3.599 1.00 96.44 176 LYS A CA 1
ATOM 1384 C C . LYS A 1 176 ? -0.651 -12.572 -3.279 1.00 96.44 176 LYS A C 1
ATOM 1386 O O . LYS A 1 176 ? 0.474 -12.451 -2.797 1.00 96.44 176 LYS A O 1
ATOM 1391 N N . VAL A 1 177 ? -1.491 -11.563 -3.484 1.00 97.44 177 VAL A N 1
ATOM 1392 C CA . VAL A 1 177 ? -1.275 -10.199 -2.985 1.00 97.44 177 VAL A CA 1
ATOM 1393 C C . VAL A 1 177 ? -2.370 -9.831 -1.992 1.00 97.44 177 VAL A C 1
ATOM 1395 O O . VAL A 1 177 ? -3.479 -10.372 -2.076 1.00 97.44 177 VAL A O 1
ATOM 1398 N N . PHE A 1 178 ? -2.054 -8.941 -1.057 1.00 97.56 178 PHE A N 1
ATOM 1399 C CA . PHE A 1 178 ? -3.016 -8.402 -0.101 1.00 97.56 178 PHE A CA 1
ATOM 1400 C C . PHE A 1 178 ? -2.717 -6.932 0.176 1.00 97.56 178 PHE A C 1
ATOM 1402 O O . PHE A 1 178 ? -1.570 -6.580 0.433 1.00 97.56 178 PHE A O 1
ATOM 1409 N N . MET A 1 179 ? -3.729 -6.076 0.104 1.00 97.25 179 MET A N 1
ATOM 1410 C CA . MET A 1 179 ? -3.579 -4.635 0.283 1.00 97.25 179 MET A CA 1
ATOM 1411 C C . MET A 1 179 ? -3.923 -4.201 1.705 1.00 97.25 179 MET A C 1
ATOM 1413 O O . MET A 1 179 ? -4.967 -4.574 2.241 1.00 97.25 179 MET A O 1
ATOM 1417 N N . LEU A 1 180 ? -3.042 -3.398 2.291 1.00 95.00 180 LEU A N 1
ATOM 1418 C CA . LEU A 1 180 ? -3.216 -2.756 3.590 1.00 95.00 180 LEU A CA 1
ATOM 1419 C C . LEU A 1 180 ? -3.776 -1.340 3.423 1.00 95.00 180 LEU A C 1
ATOM 1421 O O . LEU A 1 180 ? -3.938 -0.860 2.301 1.00 95.00 180 LEU A O 1
ATOM 1425 N N . ASP A 1 181 ? -4.103 -0.699 4.545 1.00 90.81 181 ASP A N 1
ATOM 1426 C CA . ASP A 1 181 ? -4.499 0.714 4.615 1.00 90.81 181 ASP A CA 1
ATOM 1427 C C . ASP A 1 181 ? -5.581 1.118 3.602 1.00 90.81 181 ASP A C 1
ATOM 1429 O O . ASP A 1 181 ? -5.542 2.163 2.948 1.00 90.81 181 ASP A O 1
ATOM 1433 N N . CYS A 1 182 ? -6.604 0.265 3.488 1.00 93.56 182 CYS A N 1
ATOM 1434 C CA . CYS A 1 182 ? -7.727 0.489 2.582 1.00 93.56 182 CYS A CA 1
ATOM 1435 C C . CYS A 1 182 ? -8.634 1.655 3.017 1.00 93.56 182 CYS A C 1
ATOM 1437 O O . CYS A 1 182 ? -9.505 2.069 2.257 1.00 93.56 182 CYS A O 1
ATOM 1439 N N . ASP A 1 183 ? -8.434 2.208 4.213 1.00 91.88 183 ASP A N 1
ATOM 1440 C CA . ASP A 1 183 ? -9.112 3.414 4.685 1.00 91.88 183 ASP A CA 1
ATOM 1441 C C . ASP A 1 183 ? -8.595 4.705 4.037 1.00 91.88 183 ASP A C 1
ATOM 1443 O O . ASP A 1 183 ? -9.282 5.725 4.055 1.00 91.88 183 ASP A O 1
ATOM 1447 N N . GLY A 1 184 ? -7.422 4.657 3.400 1.00 89.69 184 GLY A N 1
ATOM 1448 C CA . GLY A 1 184 ? -6.911 5.754 2.582 1.00 89.69 184 GLY A CA 1
ATOM 1449 C C . GLY A 1 184 ? -7.607 5.892 1.225 1.00 89.69 184 GLY A C 1
ATOM 1450 O O . GLY A 1 184 ? -7.459 6.933 0.582 1.00 89.69 184 GLY A O 1
ATOM 1451 N N . LEU A 1 185 ? -8.360 4.881 0.774 1.00 93.44 185 LEU A N 1
ATOM 1452 C CA . LEU A 1 185 ? -9.014 4.896 -0.534 1.00 93.44 185 LEU A CA 1
ATOM 1453 C C . LEU A 1 185 ? -10.135 5.927 -0.564 1.00 93.44 185 LEU A C 1
ATOM 1455 O O . LEU A 1 185 ? -10.887 6.106 0.392 1.00 93.44 185 LEU A O 1
ATOM 1459 N N . ARG A 1 186 ? -10.292 6.573 -1.718 1.00 92.19 186 ARG A N 1
ATOM 1460 C CA . ARG A 1 186 ? -11.349 7.564 -1.927 1.00 92.19 186 ARG A CA 1
ATOM 1461 C C . ARG A 1 186 ? -12.033 7.387 -3.264 1.00 92.19 186 ARG A C 1
ATOM 1463 O O . ARG A 1 186 ? -11.424 6.927 -4.232 1.00 92.19 186 ARG A O 1
ATOM 1470 N N . ARG A 1 187 ? -13.295 7.801 -3.347 1.00 90.81 187 ARG A N 1
ATOM 1471 C CA . ARG A 1 187 ? -13.961 7.927 -4.641 1.00 90.81 187 ARG A CA 1
ATOM 1472 C C . ARG A 1 187 ? -13.364 9.073 -5.442 1.00 90.81 187 ARG A C 1
ATOM 1474 O O . ARG A 1 187 ? -12.927 10.085 -4.896 1.00 90.81 187 ARG A O 1
ATOM 1481 N N . HIS A 1 188 ? -13.394 8.930 -6.760 1.00 84.44 188 HIS A N 1
ATOM 1482 C CA . HIS A 1 188 ? -13.014 10.010 -7.659 1.00 84.44 188 HIS A CA 1
ATOM 1483 C C . HIS A 1 188 ? -13.820 11.293 -7.379 1.00 84.44 188 HIS A C 1
ATOM 1485 O O . HIS A 1 188 ? -15.044 11.297 -7.480 1.00 84.44 188 HIS A O 1
ATOM 1491 N N . GLY A 1 189 ? -13.120 12.386 -7.055 1.00 82.06 189 GLY A N 1
ATOM 1492 C CA . GLY A 1 189 ? -13.723 13.684 -6.728 1.00 82.06 189 GLY A CA 1
ATOM 1493 C C . GLY A 1 189 ? -14.221 13.833 -5.285 1.00 82.06 189 GLY A C 1
ATOM 1494 O O . GLY A 1 189 ? -14.728 14.898 -4.948 1.00 82.06 189 GLY A O 1
ATOM 1495 N N . ALA A 1 190 ? -14.070 12.809 -4.440 1.00 86.69 190 ALA A N 1
ATOM 1496 C CA . ALA A 1 190 ? -14.404 12.871 -3.020 1.00 86.69 190 ALA A CA 1
ATOM 1497 C C . ALA A 1 190 ? -13.166 13.168 -2.157 1.00 86.69 190 ALA A C 1
ATOM 1499 O O . ALA A 1 190 ? -12.027 12.876 -2.536 1.00 86.69 190 ALA A O 1
ATOM 1500 N N . GLU A 1 191 ? -13.397 13.727 -0.972 1.00 88.25 191 GLU A N 1
ATOM 1501 C CA . GLU A 1 191 ? -12.362 13.899 0.051 1.00 88.25 191 GLU A CA 1
ATOM 1502 C C . GLU A 1 191 ? -12.021 12.549 0.712 1.00 88.25 191 GLU A C 1
ATOM 1504 O O . GLU A 1 191 ? -12.925 11.736 0.925 1.00 88.25 191 GLU A O 1
ATOM 1509 N N . PRO A 1 192 ? -10.744 12.284 1.046 1.00 89.50 192 PRO A N 1
ATOM 1510 C CA . PRO A 1 192 ? -10.344 11.055 1.732 1.00 89.50 192 PRO A CA 1
ATOM 1511 C C . PRO A 1 192 ? -10.791 11.034 3.207 1.00 89.50 192 PRO A C 1
ATOM 1513 O O . PRO A 1 192 ? -11.225 12.050 3.756 1.00 89.50 192 PRO A O 1
ATOM 1516 N N . VAL A 1 193 ? -10.663 9.869 3.858 1.00 87.81 193 VAL A N 1
ATOM 1517 C CA . VAL A 1 193 ? -10.944 9.697 5.300 1.00 87.81 193 VAL A CA 1
ATOM 1518 C C . VAL A 1 193 ? -10.001 10.545 6.155 1.00 87.81 193 VAL A C 1
ATOM 1520 O O . VAL A 1 193 ? -10.443 11.229 7.077 1.00 87.81 193 VAL A O 1
ATOM 1523 N N . LEU A 1 194 ? -8.714 10.522 5.815 1.00 87.31 194 LEU A N 1
ATOM 1524 C CA . LEU A 1 194 ? -7.645 11.324 6.402 1.00 87.31 194 LEU A CA 1
ATOM 1525 C C . LEU A 1 194 ? -6.770 11.892 5.284 1.00 87.31 194 LEU A C 1
ATOM 1527 O O . LEU A 1 194 ? -6.798 11.408 4.149 1.00 87.31 194 LEU A O 1
ATOM 1531 N N . ARG A 1 195 ? -5.958 12.908 5.594 1.00 82.50 195 ARG A N 1
ATOM 1532 C CA . ARG A 1 195 ? -4.937 13.367 4.644 1.00 82.50 195 ARG A CA 1
ATOM 1533 C C . ARG A 1 195 ? -3.982 12.216 4.348 1.00 82.50 195 ARG A C 1
ATOM 1535 O O . ARG A 1 195 ? -3.433 11.605 5.261 1.00 82.50 195 ARG A O 1
ATOM 1542 N N . GLN A 1 196 ? -3.804 11.927 3.064 1.00 74.56 196 GLN A N 1
ATOM 1543 C CA . GLN A 1 196 ? -2.957 10.824 2.640 1.00 74.56 196 GLN A CA 1
ATOM 1544 C C . GLN A 1 196 ? -1.495 11.148 2.936 1.00 74.56 196 GLN A C 1
ATOM 1546 O O . GLN A 1 196 ? -1.005 12.226 2.592 1.00 74.56 196 GLN A O 1
ATOM 1551 N N . ALA A 1 197 ? -0.814 10.203 3.578 1.00 71.69 197 ALA A N 1
ATOM 1552 C CA . ALA A 1 197 ? 0.617 10.281 3.790 1.00 71.69 197 ALA A CA 1
ATOM 1553 C C . ALA A 1 197 ? 1.367 10.142 2.456 1.00 71.69 197 ALA A C 1
ATOM 1555 O O . ALA A 1 197 ? 0.820 9.742 1.421 1.00 71.69 197 ALA A O 1
ATOM 1556 N N . HIS A 1 198 ? 2.649 10.484 2.482 1.00 72.56 198 HIS A N 1
ATOM 1557 C CA . HIS A 1 198 ? 3.542 10.251 1.362 1.00 72.56 198 HIS A CA 1
ATOM 1558 C C . HIS A 1 198 ? 4.544 9.176 1.734 1.00 72.56 198 HIS A C 1
ATOM 1560 O O . HIS A 1 198 ? 5.307 9.325 2.685 1.00 72.56 198 HIS A O 1
ATOM 1566 N N . THR A 1 199 ? 4.557 8.099 0.952 1.00 80.88 199 THR A N 1
ATOM 1567 C CA . THR A 1 199 ? 5.650 7.140 1.014 1.00 80.88 199 THR A CA 1
ATOM 1568 C C . THR A 1 199 ? 6.886 7.729 0.317 1.00 80.88 199 THR A C 1
ATOM 1570 O O . THR A 1 199 ? 6.793 8.056 -0.875 1.00 80.88 199 THR A O 1
ATOM 1573 N N . PRO A 1 200 ? 8.028 7.889 1.023 1.00 84.06 200 PRO A N 1
ATOM 1574 C CA . PRO A 1 200 ? 9.271 8.367 0.420 1.00 84.06 200 PRO A CA 1
ATOM 1575 C C . PRO A 1 200 ? 9.638 7.544 -0.813 1.00 84.06 200 PRO A C 1
ATOM 1577 O O . PRO A 1 200 ? 9.367 6.347 -0.868 1.00 84.06 200 PRO A O 1
ATOM 1580 N N . ASP A 1 201 ? 10.202 8.193 -1.828 1.00 87.44 201 ASP A N 1
ATOM 1581 C CA . ASP A 1 201 ? 10.584 7.584 -3.108 1.00 87.44 201 ASP A CA 1
ATOM 1582 C C . ASP A 1 201 ? 9.454 6.968 -3.947 1.00 87.44 201 ASP A C 1
ATOM 1584 O O . ASP A 1 201 ? 9.722 6.339 -4.971 1.00 87.44 201 ASP A O 1
ATOM 1588 N N . TRP A 1 202 ? 8.189 7.180 -3.580 1.00 94.38 202 TRP A N 1
ATOM 1589 C CA . TRP A 1 202 ? 7.011 6.777 -4.365 1.00 94.38 202 TRP A CA 1
ATOM 1590 C C . TRP A 1 202 ? 6.186 7.960 -4.877 1.00 94.38 202 TRP A C 1
ATOM 1592 O O . TRP A 1 202 ? 5.102 7.784 -5.430 1.00 94.38 202 TRP A O 1
ATOM 1602 N N . ASN A 1 203 ? 6.688 9.180 -4.708 1.00 91.44 203 ASN A N 1
ATOM 1603 C CA . ASN A 1 203 ? 6.029 10.395 -5.162 1.00 91.44 203 ASN A CA 1
ATOM 1604 C C . ASN A 1 203 ? 5.991 10.496 -6.697 1.00 91.44 203 ASN A C 1
ATOM 1606 O O . ASN A 1 203 ? 6.993 10.266 -7.384 1.00 91.44 203 ASN A O 1
ATOM 1610 N N . ASP A 1 204 ? 4.829 10.898 -7.206 1.00 93.12 204 ASP A N 1
ATOM 1611 C CA . ASP A 1 204 ? 4.625 11.308 -8.593 1.00 93.12 204 ASP A CA 1
ATOM 1612 C C . ASP A 1 204 ? 5.041 12.781 -8.755 1.00 93.12 204 ASP A C 1
ATOM 1614 O O . ASP A 1 204 ? 4.499 13.637 -8.049 1.00 93.12 204 ASP A O 1
ATOM 1618 N N . PRO A 1 205 ? 5.972 13.106 -9.671 1.00 91.00 205 PRO A N 1
ATOM 1619 C CA . PRO A 1 205 ? 6.419 14.482 -9.892 1.00 91.00 205 PRO A CA 1
ATOM 1620 C C . PRO A 1 205 ? 5.320 15.414 -10.424 1.00 91.00 205 PRO A C 1
ATOM 1622 O O . PRO A 1 205 ? 5.462 16.631 -10.333 1.00 91.00 205 PRO A O 1
ATOM 1625 N N . HIS A 1 206 ? 4.229 14.870 -10.971 1.00 90.31 206 HIS A N 1
ATOM 1626 C CA . HIS A 1 206 ? 3.103 15.640 -11.504 1.00 90.31 206 HIS A CA 1
ATOM 1627 C C . HIS A 1 206 ? 1.826 15.509 -10.663 1.00 90.31 206 HIS A C 1
ATOM 1629 O O . HIS A 1 206 ? 0.742 15.841 -11.147 1.00 90.31 206 HIS A O 1
ATOM 1635 N N . GLN A 1 207 ? 1.933 15.049 -9.411 1.00 90.50 207 GLN A N 1
ATOM 1636 C CA . GLN A 1 207 ? 0.784 15.008 -8.510 1.00 90.50 207 GLN A CA 1
ATOM 1637 C C . GLN A 1 207 ? 0.218 16.427 -8.303 1.00 90.50 207 GLN A C 1
ATOM 1639 O O . GLN A 1 207 ? 0.981 17.347 -7.993 1.00 90.50 207 GLN A O 1
ATOM 1644 N N . PRO A 1 208 ? -1.104 16.637 -8.437 1.00 87.62 208 PRO A N 1
ATOM 1645 C CA . PRO A 1 208 ? -1.693 17.947 -8.203 1.00 87.62 208 PRO A CA 1
ATOM 1646 C C . PRO A 1 208 ? -1.663 18.315 -6.712 1.00 87.62 208 PRO A C 1
ATOM 1648 O O . PRO A 1 208 ? -1.641 17.457 -5.827 1.00 87.62 208 PRO A O 1
ATOM 1651 N N . SER A 1 209 ? -1.730 19.615 -6.419 1.00 85.75 209 SER A N 1
ATOM 1652 C CA . SER A 1 209 ? -1.769 20.135 -5.043 1.00 85.75 209 SER A CA 1
ATOM 1653 C C . SER A 1 209 ? -3.021 19.716 -4.263 1.00 85.75 209 SER A C 1
ATOM 1655 O O . SER A 1 209 ? -3.009 19.729 -3.036 1.00 85.75 209 SER A O 1
ATOM 1657 N N . SER A 1 210 ? -4.084 19.303 -4.959 1.00 83.19 210 SER A N 1
ATOM 1658 C CA . SER A 1 210 ? -5.293 18.708 -4.375 1.00 83.19 210 SER A CA 1
ATOM 1659 C C . SER A 1 210 ? -5.104 17.258 -3.900 1.00 83.19 210 SER A C 1
ATOM 1661 O O . SER A 1 210 ? -6.049 16.651 -3.395 1.00 83.19 210 SER A O 1
ATOM 1663 N N . GLY A 1 211 ? -3.904 16.694 -4.057 1.00 86.06 211 GLY A N 1
ATOM 1664 C CA . GLY A 1 211 ? -3.544 15.357 -3.597 1.00 86.06 211 GLY A CA 1
ATOM 1665 C C . GLY A 1 211 ? -3.653 14.268 -4.673 1.00 86.06 211 GLY A C 1
ATOM 1666 O O . GLY A 1 211 ? -3.978 14.552 -5.826 1.00 86.06 211 GLY A O 1
ATOM 1667 N N . PRO A 1 212 ? -3.371 13.005 -4.310 1.00 89.75 212 PRO A N 1
ATOM 1668 C CA . PRO A 1 212 ? -3.306 11.889 -5.253 1.00 89.75 212 PRO A CA 1
ATOM 1669 C C . PRO A 1 212 ? -4.610 11.633 -6.012 1.00 89.75 212 PRO A C 1
ATOM 1671 O O . PRO A 1 212 ? -5.698 11.619 -5.435 1.00 89.75 212 PRO A O 1
ATOM 1674 N N . GLU A 1 213 ? -4.506 11.366 -7.308 1.00 91.25 213 GLU A N 1
ATOM 1675 C CA . GLU A 1 213 ? -5.635 11.050 -8.187 1.00 91.25 213 GLU A CA 1
ATOM 1676 C C . GLU A 1 213 ? -5.389 9.774 -9.008 1.00 91.25 213 GLU A C 1
ATOM 1678 O O . GLU A 1 213 ? -4.355 9.123 -8.868 1.00 91.25 213 GLU A O 1
ATOM 1683 N N . LEU A 1 214 ? -6.319 9.418 -9.904 1.00 93.75 214 LEU A N 1
ATOM 1684 C CA . LEU A 1 214 ? -6.178 8.234 -10.765 1.00 93.75 214 LEU A CA 1
ATOM 1685 C C . LEU A 1 214 ? -4.856 8.219 -11.541 1.00 93.75 214 LEU A C 1
ATOM 1687 O O . LEU A 1 214 ? -4.242 7.169 -11.700 1.00 93.75 214 LEU A O 1
ATOM 1691 N N . ASP A 1 215 ? -4.412 9.372 -12.040 1.00 95.25 215 ASP A N 1
ATOM 1692 C CA . ASP A 1 215 ? -3.174 9.442 -12.812 1.00 95.25 215 ASP A CA 1
ATOM 1693 C C . ASP A 1 215 ? -1.921 9.302 -11.933 1.00 95.25 215 ASP A C 1
ATOM 1695 O O . ASP A 1 215 ? -0.917 8.740 -12.376 1.00 95.25 215 ASP A O 1
ATOM 1699 N N . THR A 1 216 ? -2.011 9.716 -10.665 1.00 94.81 216 THR A N 1
ATOM 1700 C CA . THR A 1 216 ? -0.996 9.458 -9.635 1.00 94.81 216 THR A CA 1
ATOM 1701 C C . THR A 1 216 ? -0.879 7.962 -9.353 1.00 94.81 216 THR A C 1
ATOM 1703 O O . THR A 1 216 ? 0.228 7.425 -9.344 1.00 94.81 216 THR A O 1
ATOM 1706 N N . ASP A 1 217 ? -2.006 7.258 -9.203 1.00 96.44 217 ASP A N 1
ATOM 1707 C CA . ASP A 1 217 ? -2.006 5.801 -9.036 1.00 96.44 217 ASP A CA 1
ATOM 1708 C C . ASP A 1 217 ? -1.386 5.087 -10.239 1.00 96.44 217 ASP A C 1
ATOM 1710 O O . ASP A 1 217 ? -0.633 4.134 -10.064 1.00 96.44 217 ASP A O 1
ATOM 1714 N N . ARG A 1 218 ? -1.662 5.547 -11.467 1.00 97.88 218 ARG A N 1
ATOM 1715 C CA . ARG A 1 218 ? -1.073 4.971 -12.691 1.00 97.88 218 ARG A CA 1
ATOM 1716 C C . ARG A 1 218 ? 0.448 5.091 -12.707 1.00 97.88 218 ARG A C 1
ATOM 1718 O O . ARG A 1 218 ? 1.129 4.136 -13.077 1.00 97.88 218 ARG A O 1
ATOM 1725 N N . TYR A 1 219 ? 0.981 6.234 -12.277 1.00 97.81 219 TYR A N 1
ATOM 1726 C CA . TYR A 1 219 ? 2.424 6.419 -12.126 1.00 97.81 219 TYR A CA 1
ATOM 1727 C C . TYR A 1 219 ? 2.998 5.506 -11.035 1.00 97.81 219 TYR A C 1
ATOM 1729 O O . TYR A 1 219 ? 3.994 4.817 -11.260 1.00 97.81 219 TYR A O 1
ATOM 1737 N N . LYS A 1 220 ? 2.342 5.429 -9.872 1.00 97.62 220 LYS A N 1
ATOM 1738 C CA . LYS A 1 220 ? 2.765 4.549 -8.770 1.00 97.62 220 LYS A CA 1
ATOM 1739 C C . LYS A 1 220 ? 2.672 3.062 -9.129 1.00 97.62 220 LYS A C 1
ATOM 1741 O O . LYS A 1 220 ? 3.513 2.276 -8.702 1.00 97.62 220 LYS A O 1
ATOM 1746 N N . LEU A 1 221 ? 1.715 2.665 -9.967 1.00 98.50 221 LEU A N 1
ATOM 1747 C CA . LEU A 1 221 ? 1.620 1.301 -10.486 1.00 98.50 221 LEU A CA 1
ATOM 1748 C C . LEU A 1 221 ? 2.783 0.986 -11.429 1.00 98.50 221 LEU A C 1
ATOM 1750 O O . LEU A 1 221 ? 3.349 -0.103 -11.355 1.00 98.50 221 LEU A O 1
ATOM 1754 N N . ALA A 1 222 ? 3.182 1.945 -12.269 1.00 98.31 222 ALA A N 1
ATOM 1755 C CA . ALA A 1 222 ? 4.375 1.801 -13.091 1.00 98.31 222 ALA A CA 1
ATOM 1756 C C . ALA A 1 222 ? 5.625 1.617 -12.219 1.00 98.31 222 ALA A C 1
ATOM 1758 O O . ALA A 1 222 ? 6.373 0.671 -12.458 1.00 98.31 222 ALA A O 1
ATOM 1759 N N . LEU A 1 223 ? 5.808 2.440 -11.172 1.00 98.19 223 LEU A N 1
ATOM 1760 C CA . LEU A 1 223 ? 6.886 2.262 -10.188 1.00 98.19 223 LEU A CA 1
ATOM 1761 C C . LEU A 1 223 ? 6.882 0.851 -9.601 1.00 98.19 223 LEU A C 1
ATOM 1763 O O . LEU A 1 223 ? 7.912 0.185 -9.626 1.00 98.19 223 LEU A O 1
ATOM 1767 N N . LEU A 1 224 ? 5.733 0.377 -9.114 1.00 98.50 224 LEU A N 1
ATOM 1768 C CA . LEU A 1 224 ? 5.605 -0.959 -8.538 1.00 98.50 224 LEU A CA 1
ATOM 1769 C C . LEU A 1 224 ? 6.083 -2.036 -9.511 1.00 98.50 224 LEU A C 1
ATOM 1771 O O . LEU A 1 224 ? 6.944 -2.840 -9.165 1.00 98.50 224 LEU A O 1
ATOM 1775 N N . ILE A 1 225 ? 5.551 -2.038 -10.733 1.00 98.44 225 ILE A N 1
ATOM 1776 C CA . ILE A 1 225 ? 5.850 -3.074 -11.725 1.00 98.44 225 ILE A CA 1
ATOM 1777 C C . ILE A 1 225 ? 7.316 -3.006 -12.151 1.00 98.44 225 ILE A C 1
ATOM 1779 O O . ILE A 1 225 ? 8.002 -4.028 -12.139 1.00 98.44 225 ILE A O 1
ATOM 1783 N N . GLY A 1 226 ? 7.810 -1.810 -12.485 1.00 98.00 226 GLY A N 1
ATOM 1784 C CA . GLY A 1 226 ? 9.196 -1.609 -12.892 1.00 98.00 226 GLY A CA 1
ATOM 1785 C C . GLY A 1 226 ? 10.168 -2.077 -11.816 1.00 98.00 226 GLY A C 1
ATOM 1786 O O . GLY A 1 226 ? 11.051 -2.875 -12.111 1.00 98.00 226 GLY A O 1
ATOM 1787 N N . ARG A 1 227 ? 9.954 -1.663 -10.560 1.00 98.25 227 ARG A N 1
ATOM 1788 C CA . ARG A 1 227 ? 10.827 -1.996 -9.425 1.00 98.25 227 ARG A CA 1
ATOM 1789 C C . ARG A 1 227 ? 10.798 -3.484 -9.074 1.00 98.25 227 ARG A C 1
ATOM 1791 O O . ARG A 1 227 ? 11.844 -4.039 -8.753 1.00 98.25 227 ARG A O 1
ATOM 1798 N N . VAL A 1 228 ? 9.646 -4.155 -9.161 1.00 98.19 228 VAL A N 1
ATOM 1799 C CA . VAL A 1 228 ? 9.535 -5.607 -8.900 1.00 98.19 228 VAL A CA 1
ATOM 1800 C C . VAL A 1 228 ? 10.257 -6.427 -9.966 1.00 98.19 228 VAL A C 1
ATOM 1802 O O . VAL A 1 228 ? 10.965 -7.386 -9.639 1.00 98.19 228 VAL A O 1
ATOM 1805 N N . LEU A 1 229 ? 10.081 -6.054 -11.237 1.00 98.00 229 LEU A N 1
ATOM 1806 C CA . LEU A 1 229 ? 10.636 -6.790 -12.371 1.00 98.00 229 LEU A CA 1
ATOM 1807 C C . LEU A 1 229 ? 12.103 -6.455 -12.653 1.00 98.00 229 LEU A C 1
ATOM 1809 O O . LEU A 1 229 ? 12.763 -7.243 -13.323 1.00 98.00 229 LEU A O 1
ATOM 1813 N N . SER A 1 230 ? 12.625 -5.335 -12.147 1.00 97.38 230 SER A N 1
ATOM 1814 C CA . SER A 1 230 ? 14.055 -4.998 -12.190 1.00 97.38 230 SER A CA 1
ATOM 1815 C C . SER A 1 230 ? 14.798 -5.273 -10.882 1.00 97.38 230 SER A C 1
ATOM 1817 O O . SER A 1 230 ? 16.026 -5.239 -10.872 1.00 97.38 230 SER A O 1
ATOM 1819 N N . ARG A 1 231 ? 14.082 -5.498 -9.766 1.00 96.94 231 ARG A N 1
ATOM 1820 C CA . ARG A 1 231 ? 14.646 -5.511 -8.399 1.00 96.94 231 ARG A CA 1
ATOM 1821 C C . ARG A 1 231 ? 15.541 -4.285 -8.158 1.00 96.94 231 ARG A C 1
ATOM 1823 O O . ARG A 1 231 ? 16.668 -4.381 -7.693 1.00 96.94 231 ARG A O 1
ATOM 1830 N N . THR A 1 232 ? 15.056 -3.117 -8.567 1.00 95.31 232 THR A N 1
ATOM 1831 C CA . THR A 1 232 ? 15.778 -1.848 -8.425 1.00 95.31 232 THR A CA 1
ATOM 1832 C C . THR A 1 232 ? 14.851 -0.839 -7.775 1.00 95.31 232 THR A C 1
ATOM 1834 O O . THR A 1 232 ? 14.008 -0.258 -8.448 1.00 95.31 232 THR A O 1
ATOM 1837 N N . ALA A 1 233 ? 14.986 -0.618 -6.467 1.00 94.56 233 ALA A N 1
ATOM 1838 C CA . ALA A 1 233 ? 14.077 0.245 -5.708 1.00 94.56 233 ALA A CA 1
ATOM 1839 C C . ALA A 1 233 ? 14.077 1.722 -6.151 1.00 94.56 233 ALA A C 1
ATOM 1841 O O . ALA A 1 233 ? 13.101 2.424 -5.908 1.00 94.56 233 ALA A O 1
ATOM 1842 N N . SER A 1 234 ? 15.135 2.198 -6.810 1.00 94.50 234 SER A N 1
ATOM 1843 C CA . SER A 1 234 ? 15.276 3.596 -7.230 1.00 94.50 234 SER A CA 1
ATOM 1844 C C . SER A 1 234 ? 14.679 3.912 -8.604 1.00 94.50 234 SER A C 1
ATOM 1846 O O . SER A 1 234 ? 14.425 5.084 -8.867 1.00 94.50 234 SER A O 1
ATOM 1848 N N . VAL A 1 235 ? 14.411 2.913 -9.459 1.00 96.50 235 VAL A N 1
ATOM 1849 C CA . VAL A 1 235 ? 13.975 3.160 -10.847 1.00 96.50 235 VAL A CA 1
ATOM 1850 C C . VAL A 1 235 ? 12.644 3.919 -10.891 1.00 96.50 235 VAL A C 1
ATOM 1852 O O . VAL A 1 235 ? 11.729 3.633 -10.103 1.00 96.50 235 VAL A O 1
ATOM 1855 N N . ARG A 1 236 ? 12.530 4.881 -11.814 1.00 96.94 236 ARG A N 1
ATOM 1856 C CA . ARG A 1 236 ? 11.345 5.719 -12.038 1.00 96.94 236 ARG A CA 1
ATOM 1857 C C . ARG A 1 236 ? 10.905 5.709 -13.505 1.00 96.94 236 ARG A C 1
ATOM 1859 O O . ARG A 1 236 ? 11.744 5.563 -14.388 1.00 96.94 236 ARG A O 1
ATOM 1866 N N . PRO A 1 237 ? 9.600 5.884 -13.797 1.00 95.50 237 PRO A N 1
ATOM 1867 C CA . PRO A 1 237 ? 9.127 6.113 -15.157 1.00 95.50 237 PRO A CA 1
ATOM 1868 C C . PRO A 1 237 ? 9.936 7.208 -15.860 1.00 95.50 237 PRO A C 1
ATOM 1870 O O . PRO A 1 237 ? 10.027 8.328 -15.359 1.00 95.50 237 PRO A O 1
ATOM 1873 N N . GLY A 1 238 ? 10.508 6.872 -17.016 1.00 87.31 238 GLY A N 1
ATOM 1874 C CA . GLY A 1 238 ? 11.448 7.720 -17.75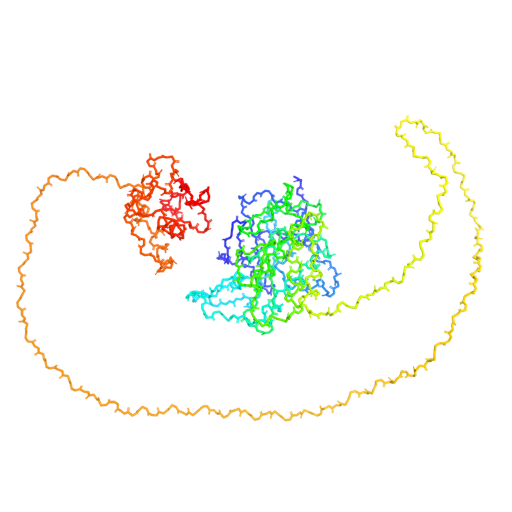8 1.00 87.31 238 GLY A CA 1
ATOM 1875 C C . GLY A 1 238 ? 12.875 7.174 -17.770 1.00 87.31 238 GLY A C 1
ATOM 1876 O O . GLY A 1 238 ? 13.584 7.367 -18.754 1.00 87.31 238 GLY A O 1
ATOM 1877 N N . ASP A 1 239 ? 13.255 6.419 -16.739 1.00 93.62 239 ASP A N 1
ATOM 1878 C CA . ASP A 1 239 ? 14.480 5.624 -16.741 1.00 93.62 239 ASP A CA 1
ATOM 1879 C C . ASP A 1 239 ? 14.309 4.376 -17.620 1.00 93.62 239 ASP A C 1
ATOM 1881 O O . ASP A 1 239 ? 13.192 3.913 -17.883 1.00 93.62 239 ASP A O 1
ATOM 1885 N N . GLU A 1 240 ? 15.427 3.774 -18.023 1.00 91.56 240 GLU A N 1
ATOM 1886 C CA . GLU A 1 240 ? 15.424 2.447 -18.630 1.00 91.56 240 GLU A CA 1
ATOM 1887 C C . GLU A 1 240 ? 15.504 1.373 -17.530 1.00 91.56 240 GLU A C 1
ATOM 1889 O O . GLU A 1 240 ? 16.553 1.219 -16.898 1.00 91.56 240 GLU A O 1
ATOM 1894 N N . PRO A 1 241 ? 14.430 0.601 -17.265 1.00 92.38 241 PRO A N 1
ATOM 1895 C CA . PRO A 1 241 ? 14.481 -0.419 -16.232 1.00 92.38 241 PRO A CA 1
ATOM 1896 C C . PRO A 1 241 ? 15.380 -1.582 -16.672 1.00 92.38 241 PRO A C 1
ATOM 1898 O O . PRO A 1 241 ? 15.144 -2.230 -17.700 1.00 92.38 241 PRO A O 1
ATOM 1901 N N . ALA A 1 242 ? 16.384 -1.890 -15.849 1.00 95.88 242 ALA A N 1
ATOM 1902 C CA . ALA A 1 242 ? 17.205 -3.093 -15.965 1.00 95.88 242 ALA A CA 1
ATOM 1903 C C . ALA A 1 242 ? 16.394 -4.328 -15.529 1.00 95.88 242 ALA A C 1
ATOM 1905 O O . ALA A 1 242 ? 16.529 -4.826 -14.414 1.00 95.88 242 ALA A O 1
ATOM 1906 N N . LEU A 1 243 ? 15.471 -4.769 -16.388 1.00 97.44 243 LEU A N 1
ATOM 1907 C CA . LEU A 1 243 ? 14.590 -5.906 -16.118 1.00 97.44 243 LEU A CA 1
ATOM 1908 C C . LEU A 1 243 ? 15.392 -7.201 -15.919 1.00 97.44 243 LEU A C 1
ATOM 1910 O O . LEU A 1 243 ? 16.382 -7.445 -16.610 1.00 97.44 243 LEU A O 1
ATOM 1914 N N . LEU A 1 244 ? 14.944 -8.031 -14.977 1.00 96.44 244 LEU A N 1
ATOM 1915 C CA . LEU A 1 244 ? 15.612 -9.275 -14.614 1.00 96.44 244 LEU A CA 1
ATOM 1916 C C . LEU A 1 244 ? 15.668 -10.253 -15.805 1.00 96.44 244 LEU A C 1
ATOM 1918 O O . LEU A 1 244 ? 14.692 -10.377 -16.555 1.00 96.44 244 LEU A O 1
ATOM 1922 N N . PRO A 1 245 ? 16.785 -10.986 -15.974 1.00 96.69 245 PRO A N 1
ATOM 1923 C CA . PRO A 1 245 ? 16.920 -11.964 -17.046 1.00 96.69 245 PRO A CA 1
ATOM 1924 C C . PRO A 1 245 ? 15.919 -13.113 -16.872 1.00 96.69 245 PRO A C 1
ATOM 1926 O O . PRO A 1 245 ? 15.597 -13.500 -15.752 1.00 96.69 245 PRO A O 1
ATOM 1929 N N . GLY A 1 246 ? 15.452 -13.682 -17.986 1.00 95.38 246 GLY A N 1
ATOM 1930 C CA . GLY A 1 246 ? 14.488 -14.791 -18.000 1.00 95.38 246 GLY A CA 1
ATOM 1931 C C . GLY A 1 246 ? 13.026 -14.366 -18.162 1.00 95.38 246 GLY A C 1
ATOM 1932 O O . GLY A 1 246 ? 12.170 -15.225 -18.356 1.00 95.38 246 GLY A O 1
ATOM 1933 N N . LEU A 1 247 ? 12.728 -13.062 -18.136 1.00 96.25 247 LEU A N 1
ATOM 1934 C CA . LEU A 1 247 ? 11.409 -12.560 -18.524 1.00 96.25 247 LEU A CA 1
ATOM 1935 C C . LEU A 1 247 ? 11.168 -12.796 -20.027 1.00 96.25 247 LEU A C 1
ATOM 1937 O O . LEU A 1 247 ? 12.096 -12.616 -20.818 1.00 96.25 247 LEU A O 1
ATOM 1941 N N . PRO A 1 248 ? 9.941 -13.146 -20.458 1.00 95.25 248 PRO A N 1
ATOM 1942 C CA . PRO A 1 248 ? 9.645 -13.307 -21.879 1.00 95.25 248 PRO A CA 1
ATOM 1943 C C . PRO A 1 248 ? 9.853 -12.004 -22.664 1.00 95.25 248 PRO A C 1
ATOM 1945 O O . PRO A 1 248 ? 9.391 -10.949 -22.230 1.00 95.25 248 PRO A O 1
ATOM 1948 N N . ASP A 1 249 ? 10.437 -12.080 -23.864 1.00 94.69 249 ASP A N 1
ATOM 1949 C CA . ASP A 1 249 ? 10.772 -10.898 -24.685 1.00 94.69 249 ASP A CA 1
ATOM 1950 C C . ASP A 1 249 ? 9.589 -9.945 -24.891 1.00 94.69 249 ASP A C 1
ATOM 1952 O O . ASP A 1 249 ? 9.718 -8.730 -24.773 1.00 94.69 249 ASP A O 1
ATOM 1956 N N . HIS A 1 250 ? 8.396 -10.490 -25.140 1.00 92.94 250 HIS A N 1
ATOM 1957 C CA . HIS A 1 250 ? 7.194 -9.679 -25.329 1.00 92.94 250 HIS A CA 1
ATOM 1958 C C . HIS A 1 250 ? 6.779 -8.917 -24.059 1.00 92.94 250 HIS A C 1
ATOM 1960 O O . HIS A 1 250 ? 6.254 -7.810 -24.168 1.00 92.94 250 HIS A O 1
ATOM 1966 N N . VAL A 1 251 ? 7.018 -9.485 -22.869 1.00 95.94 251 VAL A N 1
ATOM 1967 C CA . VAL A 1 251 ? 6.801 -8.803 -21.585 1.00 95.94 251 VAL A CA 1
ATOM 1968 C C . VAL A 1 251 ? 7.848 -7.710 -21.419 1.00 95.94 251 VAL A C 1
ATOM 1970 O O . VAL A 1 251 ? 7.488 -6.588 -21.087 1.00 95.94 251 VAL A O 1
ATOM 1973 N N . VAL A 1 252 ? 9.120 -8.001 -21.707 1.00 96.94 252 VAL A N 1
ATOM 1974 C CA . VAL A 1 252 ? 10.221 -7.026 -21.639 1.00 96.94 252 VAL A CA 1
ATOM 1975 C C . VAL A 1 252 ? 9.931 -5.810 -22.521 1.00 96.94 252 VAL A C 1
ATOM 1977 O O . VAL A 1 252 ? 9.986 -4.678 -22.036 1.00 96.94 252 VAL A O 1
ATOM 1980 N N . THR A 1 253 ? 9.565 -6.025 -23.788 1.00 96.12 253 THR A N 1
ATOM 1981 C CA . THR A 1 253 ? 9.206 -4.946 -24.719 1.00 96.12 253 THR A CA 1
ATOM 1982 C C . THR A 1 253 ? 8.005 -4.151 -24.212 1.00 96.12 253 THR A C 1
ATOM 1984 O O . THR A 1 253 ? 8.088 -2.930 -24.095 1.00 96.12 253 THR A O 1
ATOM 1987 N N . ALA A 1 254 ? 6.908 -4.825 -23.849 1.00 96.50 254 ALA A N 1
ATOM 1988 C CA . ALA A 1 254 ? 5.692 -4.147 -23.412 1.00 96.50 254 ALA A CA 1
ATOM 1989 C C . ALA A 1 254 ? 5.895 -3.364 -22.104 1.00 96.50 254 ALA A C 1
ATOM 1991 O O . ALA A 1 254 ? 5.437 -2.230 -21.990 1.00 96.50 254 ALA A O 1
ATOM 1992 N N . VAL A 1 255 ? 6.606 -3.931 -21.125 1.00 97.31 255 VAL A N 1
ATOM 1993 C CA . VAL A 1 255 ? 6.910 -3.253 -19.857 1.00 97.31 255 VAL A CA 1
ATOM 1994 C C . VAL A 1 255 ? 7.752 -2.011 -20.109 1.00 97.31 255 VAL A C 1
ATOM 1996 O O . VAL A 1 255 ? 7.420 -0.966 -19.563 1.00 97.31 255 VAL A O 1
ATOM 1999 N N . ARG A 1 256 ? 8.780 -2.077 -20.964 1.00 97.56 256 ARG A N 1
ATOM 2000 C CA . ARG A 1 256 ? 9.594 -0.903 -21.324 1.00 97.56 256 ARG A CA 1
ATOM 2001 C C . ARG A 1 256 ? 8.747 0.204 -21.952 1.00 97.56 256 ARG A C 1
ATOM 2003 O O . ARG A 1 256 ? 8.787 1.333 -21.476 1.00 97.56 256 ARG A O 1
ATOM 2010 N N . GLU A 1 257 ? 7.918 -0.125 -22.943 1.00 96.69 257 GLU A N 1
ATOM 2011 C CA . GLU A 1 257 ? 7.023 0.844 -23.594 1.00 96.69 257 GLU A CA 1
ATOM 2012 C C . GLU A 1 257 ? 6.053 1.509 -22.602 1.00 96.69 257 GLU A C 1
ATOM 2014 O O . GLU A 1 257 ? 5.909 2.736 -22.580 1.00 96.69 257 GLU A O 1
ATOM 2019 N N . LEU A 1 258 ? 5.385 0.708 -21.764 1.00 98.06 258 LEU A N 1
ATOM 2020 C CA . LEU A 1 258 ? 4.433 1.217 -20.777 1.00 98.06 258 LEU A CA 1
ATOM 2021 C C . LEU A 1 258 ? 5.129 2.042 -19.689 1.00 98.06 258 LEU A C 1
ATOM 2023 O O . LEU A 1 258 ? 4.600 3.076 -19.280 1.00 98.06 258 LEU A O 1
ATOM 2027 N N . PHE A 1 259 ? 6.313 1.621 -19.246 1.00 98.06 259 PHE A N 1
ATOM 2028 C CA . PHE A 1 259 ? 7.081 2.307 -18.212 1.00 98.06 259 PHE A CA 1
ATOM 2029 C C . PHE A 1 259 ? 7.580 3.672 -18.695 1.00 98.06 259 PHE A C 1
ATOM 2031 O O . PHE A 1 259 ? 7.420 4.659 -17.980 1.00 98.06 259 PHE A O 1
ATOM 2038 N N . THR A 1 260 ? 8.063 3.774 -19.939 1.00 97.19 260 THR A N 1
ATOM 2039 C CA . THR A 1 260 ? 8.383 5.066 -20.567 1.00 97.19 260 THR A CA 1
ATOM 2040 C C . THR A 1 260 ? 7.141 5.951 -20.674 1.00 97.19 260 THR A C 1
ATOM 2042 O O . THR A 1 260 ? 7.167 7.114 -20.276 1.00 97.19 260 THR A O 1
ATOM 2045 N N . ARG A 1 261 ? 6.008 5.411 -21.146 1.00 96.88 261 ARG A N 1
ATOM 2046 C CA . ARG A 1 261 ? 4.765 6.192 -21.276 1.00 96.88 261 ARG A CA 1
ATOM 2047 C C . ARG A 1 261 ? 4.214 6.666 -19.927 1.00 96.88 261 ARG A C 1
ATOM 2049 O O . ARG A 1 261 ? 3.545 7.693 -19.877 1.00 96.88 261 ARG A O 1
ATOM 2056 N N . ALA A 1 262 ? 4.493 5.958 -18.834 1.00 97.62 262 ALA A N 1
ATOM 2057 C CA . ALA A 1 262 ? 4.056 6.353 -17.498 1.00 97.62 262 ALA A CA 1
ATOM 2058 C C . ALA A 1 262 ? 4.714 7.650 -16.989 1.00 97.62 262 ALA A C 1
ATOM 2060 O O . ALA A 1 262 ? 4.139 8.297 -16.118 1.00 97.62 262 ALA A O 1
ATOM 2061 N N . GLN A 1 263 ? 5.851 8.075 -17.557 1.00 95.50 263 GLN A N 1
ATOM 2062 C CA . GLN A 1 263 ? 6.433 9.402 -17.303 1.00 95.50 263 GLN A CA 1
ATOM 2063 C C . GLN A 1 263 ? 5.589 10.533 -17.912 1.00 95.50 263 GLN A C 1
ATOM 2065 O O . GLN A 1 263 ? 5.698 11.686 -17.500 1.00 95.50 263 GLN A O 1
ATOM 2070 N N . GLY A 1 264 ? 4.761 10.208 -18.909 1.00 91.00 264 GLY A N 1
ATOM 2071 C CA . GLY A 1 264 ? 4.003 11.170 -19.692 1.00 91.00 264 GLY A CA 1
ATOM 2072 C C . GLY A 1 264 ? 3.087 12.074 -18.858 1.00 91.00 264 GLY A C 1
ATOM 2073 O O . GLY A 1 264 ? 2.781 11.787 -17.692 1.00 91.00 264 GLY A O 1
ATOM 2074 N N . PRO A 1 265 ? 2.622 13.180 -19.467 1.00 89.44 265 PRO A N 1
ATOM 2075 C CA . PRO A 1 265 ? 1.764 14.141 -18.798 1.00 89.44 265 PRO A CA 1
ATOM 2076 C C . PRO A 1 265 ? 0.439 13.509 -18.375 1.00 89.44 265 PRO A C 1
ATOM 2078 O O . PRO A 1 265 ? 0.008 12.469 -18.894 1.00 89.44 265 PRO A O 1
ATOM 2081 N N . ARG A 1 266 ? -0.235 14.208 -17.462 1.00 88.25 266 ARG A N 1
ATOM 2082 C CA . ARG A 1 266 ? -1.524 13.806 -16.907 1.00 88.25 266 ARG A CA 1
ATOM 2083 C C . ARG A 1 266 ? -2.499 13.338 -17.990 1.00 88.25 266 ARG A C 1
ATOM 2085 O O . ARG A 1 266 ? -2.751 14.055 -18.958 1.00 88.25 266 ARG A O 1
ATOM 2092 N N . GLY A 1 267 ? -3.069 12.148 -17.810 1.00 90.56 267 GLY A N 1
ATOM 2093 C CA . GLY A 1 267 ? -4.076 11.572 -18.708 1.00 90.56 267 GLY A CA 1
ATOM 2094 C C . GLY A 1 267 ? -3.519 10.748 -19.872 1.00 90.56 267 GLY A C 1
ATOM 2095 O O . GLY A 1 267 ? -4.302 10.127 -20.587 1.00 90.56 267 GLY A O 1
ATOM 2096 N N . THR A 1 268 ? -2.195 10.694 -20.050 1.00 93.62 268 THR A N 1
ATOM 2097 C CA . THR A 1 268 ? -1.542 9.869 -21.090 1.00 93.62 268 THR A CA 1
ATOM 2098 C C . THR A 1 268 ? -0.955 8.561 -20.557 1.00 93.62 268 THR A C 1
ATOM 2100 O O . THR A 1 268 ? -0.567 7.686 -21.336 1.00 93.62 268 THR A O 1
ATOM 2103 N N . ARG A 1 269 ? -0.890 8.419 -19.229 1.00 97.12 269 ARG A N 1
ATOM 2104 C CA . ARG A 1 269 ? -0.245 7.295 -18.549 1.00 97.12 269 ARG A CA 1
ATOM 2105 C C . ARG A 1 269 ? -1.037 5.995 -18.732 1.00 97.12 269 ARG A C 1
ATOM 2107 O O . ARG A 1 269 ? -2.269 6.045 -18.775 1.00 97.12 269 ARG A O 1
ATOM 2114 N N . PRO A 1 270 ? -0.362 4.829 -18.801 1.00 98.06 270 PRO A N 1
ATOM 2115 C CA . PRO A 1 270 ? -1.041 3.549 -18.946 1.00 98.06 270 PRO A CA 1
ATOM 2116 C C . PRO A 1 270 ? -2.051 3.283 -17.833 1.00 98.06 270 PRO A C 1
ATOM 2118 O O . PRO A 1 270 ? -1.760 3.502 -16.656 1.00 98.06 270 PRO A O 1
ATOM 2121 N N . ILE A 1 271 ? -3.209 2.741 -18.197 1.00 97.88 271 ILE A N 1
ATOM 2122 C CA . ILE A 1 271 ? -4.174 2.242 -17.211 1.00 97.88 271 ILE A CA 1
ATOM 2123 C C . ILE A 1 271 ? -3.752 0.860 -16.692 1.00 97.88 271 ILE A C 1
ATOM 2125 O O . ILE A 1 271 ? -2.999 0.139 -17.349 1.00 97.88 271 ILE A O 1
ATOM 2129 N N . ALA A 1 272 ? -4.263 0.455 -15.527 1.00 97.81 272 ALA A N 1
ATOM 2130 C CA . ALA A 1 272 ? -3.928 -0.832 -14.917 1.00 97.81 272 ALA A CA 1
ATOM 2131 C C . ALA A 1 272 ? -4.245 -2.035 -15.832 1.00 97.81 272 ALA A C 1
ATOM 2133 O O . ALA A 1 272 ? -3.410 -2.929 -15.968 1.00 97.81 272 ALA A O 1
ATOM 2134 N N . ALA A 1 273 ? -5.365 -2.015 -16.564 1.00 96.75 273 ALA A N 1
ATOM 2135 C CA . ALA A 1 273 ? -5.690 -3.035 -17.564 1.00 96.75 273 ALA A CA 1
ATOM 2136 C C . ALA A 1 273 ? -4.601 -3.240 -18.639 1.00 96.75 273 ALA A C 1
ATOM 2138 O O . ALA A 1 273 ? -4.385 -4.367 -19.087 1.00 96.75 273 ALA A O 1
ATOM 2139 N N . GLU A 1 274 ? -3.895 -2.185 -19.061 1.00 97.94 274 GLU A N 1
ATOM 2140 C CA . GLU A 1 274 ? -2.811 -2.310 -20.048 1.00 97.94 274 GLU A CA 1
ATOM 2141 C C . GLU A 1 274 ? -1.597 -3.031 -19.456 1.00 97.94 274 GLU A C 1
ATOM 2143 O O . GLU A 1 274 ? -1.001 -3.876 -20.126 1.00 97.94 274 GLU A O 1
ATOM 2148 N N . TRP A 1 275 ? -1.281 -2.768 -18.185 1.00 98.31 275 TRP A N 1
ATOM 2149 C CA . TRP A 1 275 ? -0.263 -3.514 -17.447 1.00 98.31 275 TRP A CA 1
ATOM 2150 C C . TRP A 1 275 ? -0.639 -4.988 -17.302 1.00 98.31 275 TRP A C 1
ATOM 2152 O O . TRP A 1 275 ? 0.176 -5.857 -17.597 1.00 98.31 275 TRP A O 1
ATOM 2162 N N . VAL A 1 276 ? -1.887 -5.296 -16.935 1.00 97.56 276 VAL A N 1
ATOM 2163 C CA . VAL A 1 276 ? -2.366 -6.687 -16.861 1.00 97.56 276 VAL A CA 1
ATOM 2164 C C . VAL A 1 276 ? -2.199 -7.397 -18.207 1.00 97.56 276 VAL A C 1
ATOM 2166 O O . VAL A 1 276 ? -1.728 -8.533 -18.253 1.00 97.56 276 VAL A O 1
ATOM 2169 N N . GLN A 1 277 ? -2.552 -6.740 -19.314 1.00 95.56 277 GLN A N 1
ATOM 2170 C CA . GLN A 1 277 ? -2.385 -7.307 -20.654 1.00 95.56 277 GLN A CA 1
ATOM 2171 C C . GLN A 1 277 ? -0.915 -7.559 -21.003 1.00 95.56 277 GLN A C 1
ATOM 2173 O O . GLN A 1 277 ? -0.598 -8.631 -21.524 1.00 95.56 277 GLN A O 1
ATOM 2178 N N . ALA A 1 278 ? -0.034 -6.601 -20.701 1.00 95.69 278 ALA A N 1
ATOM 2179 C CA . ALA A 1 278 ? 1.400 -6.714 -20.946 1.00 95.69 278 ALA A CA 1
ATOM 2180 C C . ALA A 1 278 ? 2.029 -7.877 -20.166 1.00 95.69 278 ALA A C 1
ATOM 2182 O O . ALA A 1 278 ? 2.790 -8.650 -20.741 1.00 95.69 278 ALA A O 1
ATOM 2183 N N . LEU A 1 279 ? 1.668 -8.038 -18.889 1.00 96.44 279 LEU A N 1
ATOM 2184 C CA . LEU A 1 279 ? 2.262 -9.043 -18.004 1.00 96.44 279 LEU A CA 1
ATOM 2185 C C . LEU A 1 279 ? 1.728 -10.465 -18.250 1.00 96.44 279 LEU A C 1
ATOM 2187 O O . LEU A 1 279 ? 2.466 -11.432 -18.101 1.00 96.44 279 LEU A O 1
ATOM 2191 N N . VAL A 1 280 ? 0.465 -10.616 -18.668 1.00 91.69 280 VAL A N 1
ATOM 2192 C CA . VAL A 1 280 ? -0.118 -11.935 -19.002 1.00 91.69 280 VAL A CA 1
ATOM 2193 C C . VAL A 1 280 ? 0.336 -12.434 -20.383 1.00 91.69 280 VAL A C 1
ATOM 2195 O O . VAL A 1 280 ? 0.209 -13.620 -20.684 1.00 91.69 280 VAL A O 1
ATOM 2198 N N . GLY A 1 281 ? 0.832 -11.548 -21.251 1.00 70.44 281 GLY A N 1
ATOM 2199 C CA . GLY A 1 281 ? 1.387 -11.945 -22.546 1.00 70.44 281 GLY A CA 1
ATOM 2200 C C . GLY A 1 281 ? 0.359 -12.338 -23.610 1.00 70.44 281 GLY A C 1
ATOM 2201 O O . GLY A 1 281 ? 0.691 -12.983 -24.609 1.00 70.44 281 GLY A O 1
ATOM 2202 N N . ARG A 1 282 ? -0.918 -11.960 -23.449 1.00 57.59 282 ARG A N 1
ATOM 2203 C CA . ARG A 1 282 ? -1.919 -12.192 -24.504 1.00 57.59 282 ARG A CA 1
ATOM 2204 C C . ARG A 1 282 ? -1.640 -11.250 -25.674 1.00 57.59 282 ARG A C 1
ATOM 2206 O O . ARG A 1 282 ? -1.806 -10.039 -25.550 1.00 57.59 282 ARG A O 1
ATOM 2213 N N . LYS A 1 283 ? -1.257 -11.819 -26.825 1.00 44.28 283 LYS A N 1
ATOM 2214 C CA . LYS A 1 283 ? -1.144 -11.100 -28.104 1.00 44.28 283 LYS A CA 1
ATOM 2215 C C . LYS A 1 283 ? -2.393 -10.241 -28.316 1.00 44.28 283 LYS A C 1
ATOM 2217 O O . LYS A 1 283 ? -3.506 -10.770 -28.337 1.00 44.28 283 LYS A O 1
ATOM 2222 N N . ARG A 1 284 ? -2.212 -8.931 -28.523 1.00 43.81 284 ARG A N 1
ATOM 2223 C CA . ARG A 1 284 ? -3.253 -8.080 -29.112 1.00 43.81 284 ARG A CA 1
ATOM 2224 C C . ARG A 1 284 ? -3.669 -8.726 -30.431 1.00 43.81 284 ARG A C 1
ATOM 2226 O O . ARG A 1 284 ? -2.906 -8.708 -31.393 1.00 43.81 284 ARG A O 1
ATOM 2233 N N . ILE A 1 285 ? -4.883 -9.260 -30.502 1.00 38.75 285 ILE A N 1
ATOM 2234 C CA . ILE A 1 285 ? -5.569 -9.305 -31.788 1.00 38.75 285 ILE A CA 1
ATOM 2235 C C . ILE A 1 285 ? -5.947 -7.852 -32.034 1.00 38.75 285 ILE A C 1
ATOM 2237 O O . ILE A 1 285 ? -6.834 -7.319 -31.367 1.00 38.75 285 ILE A O 1
ATOM 2241 N N . ALA A 1 286 ? -5.215 -7.182 -32.921 1.00 35.78 286 ALA A N 1
ATOM 2242 C CA . ALA A 1 286 ? -5.637 -5.894 -33.434 1.00 35.78 286 ALA A CA 1
ATOM 2243 C C . ALA A 1 286 ? -7.005 -6.103 -34.095 1.00 35.78 286 ALA A C 1
ATOM 2245 O O . ALA A 1 286 ? -7.103 -6.603 -35.212 1.00 35.78 286 ALA A O 1
ATOM 2246 N N . VAL A 1 287 ? -8.081 -5.780 -33.379 1.00 36.72 287 VAL A N 1
ATOM 2247 C CA . VAL A 1 287 ? -9.394 -5.668 -33.999 1.00 36.72 287 VAL A CA 1
ATOM 2248 C C . VAL A 1 287 ? -9.368 -4.348 -34.746 1.00 36.72 287 VAL A C 1
ATOM 2250 O O . VAL A 1 287 ? -9.694 -3.297 -34.195 1.00 36.72 287 VAL A O 1
ATOM 2253 N N . THR A 1 288 ? -8.953 -4.397 -36.009 1.00 33.50 288 THR A N 1
ATOM 2254 C CA . THR A 1 288 ? -9.245 -3.335 -36.963 1.00 33.50 288 THR A CA 1
ATOM 2255 C C . THR A 1 288 ? -10.763 -3.282 -37.072 1.00 33.50 288 THR A C 1
ATOM 2257 O O . THR A 1 288 ? -11.378 -4.068 -37.792 1.00 33.50 288 THR A O 1
ATOM 2260 N N . ARG A 1 289 ? -11.410 -2.410 -36.292 1.00 34.69 289 ARG A N 1
ATOM 2261 C CA . ARG A 1 289 ? -12.814 -2.094 -36.549 1.00 34.69 289 ARG A CA 1
ATOM 2262 C C . ARG A 1 289 ? -12.852 -1.491 -37.954 1.00 34.69 289 ARG A C 1
ATOM 2264 O O . ARG A 1 289 ? -12.155 -0.497 -38.165 1.00 34.69 289 ARG A O 1
ATOM 2271 N N . PRO A 1 290 ? -13.621 -2.050 -38.906 1.00 37.34 290 PRO A N 1
ATOM 2272 C CA . PRO A 1 290 ? -13.846 -1.359 -40.165 1.00 37.34 290 PRO A CA 1
ATOM 2273 C C . PRO A 1 290 ? -14.379 0.043 -39.837 1.00 37.34 290 PRO A C 1
ATOM 2275 O O . PRO A 1 290 ? -15.162 0.172 -38.884 1.00 37.34 290 PRO A O 1
ATOM 2278 N N . PRO A 1 291 ? -13.929 1.091 -40.550 1.00 35.44 291 PRO A N 1
ATOM 2279 C CA . PRO A 1 291 ? -14.375 2.449 -40.294 1.00 35.44 291 PRO A CA 1
ATOM 2280 C C . PRO A 1 291 ? -15.897 2.451 -40.338 1.00 35.44 291 PRO A C 1
ATOM 2282 O O . PRO A 1 291 ? -16.515 2.150 -41.359 1.00 35.44 291 PRO A O 1
ATOM 2285 N N . ARG A 1 292 ? -16.510 2.718 -39.184 1.00 39.81 292 ARG A N 1
ATOM 2286 C CA . ARG A 1 292 ? -17.952 2.903 -39.112 1.00 39.81 292 ARG A CA 1
ATOM 2287 C C . ARG A 1 292 ? -18.218 4.150 -39.955 1.00 39.81 292 ARG A C 1
ATOM 2289 O O . ARG A 1 292 ? -17.610 5.175 -39.640 1.00 39.81 292 ARG A O 1
ATOM 2296 N N . PRO A 1 293 ? -19.054 4.093 -41.009 1.00 42.53 293 PRO A N 1
ATOM 2297 C CA . PRO A 1 293 ? -19.388 5.294 -41.751 1.00 42.53 293 PRO A CA 1
ATOM 2298 C C . PRO A 1 293 ? -19.889 6.314 -40.735 1.00 42.53 293 PRO A C 1
ATOM 2300 O O . PRO A 1 293 ? -20.843 6.036 -39.999 1.00 42.53 293 PRO A O 1
ATOM 2303 N N . GLN A 1 294 ? -19.197 7.450 -40.625 1.00 41.72 294 GLN A N 1
ATOM 2304 C CA . GLN A 1 294 ? -19.709 8.570 -39.859 1.00 41.72 294 GLN A CA 1
ATOM 2305 C C . GLN A 1 294 ? -21.033 8.930 -40.513 1.00 41.72 294 GLN A C 1
ATOM 2307 O O . GLN A 1 294 ? -21.073 9.472 -41.615 1.00 41.72 294 GLN A O 1
ATOM 2312 N N . ARG A 1 295 ? -22.133 8.582 -39.848 1.00 42.47 295 ARG A N 1
ATOM 2313 C CA . ARG A 1 295 ? -23.411 9.201 -40.153 1.00 42.47 295 ARG A CA 1
ATOM 2314 C C . ARG A 1 295 ? -23.172 10.682 -39.912 1.00 42.47 295 ARG A C 1
ATOM 2316 O O . ARG A 1 295 ? -22.933 11.074 -38.771 1.00 42.47 295 ARG A O 1
ATOM 2323 N N . SER A 1 296 ? -23.147 11.457 -40.991 1.00 44.28 296 SER A N 1
ATOM 2324 C CA . SER A 1 296 ? -23.133 12.909 -40.937 1.00 44.28 296 SER A CA 1
ATOM 2325 C C . SER A 1 296 ? -24.190 13.326 -39.927 1.00 44.28 296 SER A C 1
ATOM 2327 O O . SER A 1 296 ? -25.376 13.043 -40.119 1.00 44.28 296 SER A O 1
ATOM 2329 N N . VAL A 1 297 ? -23.757 13.922 -38.819 1.00 43.75 297 VAL A N 1
ATOM 2330 C CA . VAL A 1 297 ? -24.674 14.594 -37.910 1.00 43.75 297 VAL A CA 1
ATOM 2331 C C . VAL A 1 297 ? -25.301 15.684 -38.763 1.00 43.75 297 VAL A C 1
ATOM 2333 O O . VAL A 1 297 ? -24.616 16.622 -39.163 1.00 43.75 297 VAL A O 1
ATOM 2336 N N . HIS A 1 298 ? -26.568 15.518 -39.140 1.00 44.34 298 HIS A N 1
ATOM 2337 C CA . HIS A 1 298 ? -27.316 16.626 -39.705 1.00 44.34 298 HIS A CA 1
ATOM 2338 C C . HIS A 1 298 ? -27.313 17.720 -38.643 1.00 44.34 298 HIS A C 1
ATOM 2340 O O . HIS A 1 298 ? -27.944 17.585 -37.595 1.00 44.34 298 HIS A O 1
ATOM 2346 N N . THR A 1 299 ? -26.561 18.783 -38.907 1.00 46.94 299 THR A N 1
ATOM 2347 C CA . THR A 1 299 ? -26.714 20.073 -38.252 1.00 46.94 299 THR A CA 1
ATOM 2348 C C . THR A 1 299 ? -28.104 20.585 -38.609 1.00 46.94 299 THR A C 1
ATOM 2350 O O . THR A 1 299 ? -28.288 21.300 -39.592 1.00 46.94 299 THR A O 1
ATOM 2353 N N . GLY A 1 300 ? -29.108 20.148 -37.849 1.00 49.69 300 GLY A N 1
ATOM 2354 C CA . GLY A 1 300 ? -30.354 20.890 -37.747 1.00 49.69 300 GLY A CA 1
ATOM 2355 C C . GLY A 1 300 ? -30.065 22.270 -37.145 1.00 49.69 300 GLY A C 1
ATOM 2356 O O . GLY A 1 300 ? -29.044 22.434 -36.466 1.00 49.69 300 GLY A O 1
ATOM 2357 N N . PRO A 1 301 ? -30.916 23.275 -37.405 1.00 46.12 301 PRO A N 1
ATOM 2358 C CA . PRO A 1 301 ? -30.709 24.617 -36.883 1.00 46.12 301 PRO A CA 1
ATOM 2359 C C . PRO A 1 301 ? -30.582 24.568 -35.357 1.00 46.12 301 PRO A C 1
ATOM 2361 O O . PRO A 1 301 ? -31.376 23.919 -34.674 1.00 46.12 301 PRO A O 1
ATOM 2364 N N . ALA A 1 302 ? -29.534 25.216 -34.847 1.00 47.44 302 ALA A N 1
ATOM 2365 C CA . ALA A 1 302 ? -29.204 25.251 -33.433 1.00 47.44 302 ALA A CA 1
ATOM 2366 C C . ALA A 1 302 ? -30.404 25.752 -32.618 1.00 47.44 302 ALA A C 1
ATOM 2368 O O . ALA A 1 302 ? -30.940 26.828 -32.884 1.00 47.44 302 ALA A O 1
ATOM 2369 N N . ALA A 1 303 ? -30.818 24.976 -31.615 1.00 40.12 303 ALA A N 1
ATOM 2370 C CA . ALA A 1 303 ? -31.773 25.458 -30.630 1.00 40.12 303 ALA A CA 1
ATOM 2371 C C . ALA A 1 303 ? -31.136 26.648 -29.882 1.00 40.12 303 ALA A C 1
ATOM 2373 O O . ALA A 1 303 ? -30.009 26.512 -29.394 1.00 40.12 303 ALA A O 1
ATOM 2374 N N . PRO A 1 304 ? -31.798 27.815 -29.802 1.00 49.03 304 PRO A N 1
ATOM 2375 C CA . PRO A 1 304 ? -31.218 28.982 -29.155 1.00 49.03 304 PRO A CA 1
ATOM 2376 C C . PRO A 1 304 ? -31.030 28.723 -27.655 1.00 49.03 304 PRO A C 1
ATOM 2378 O O . PRO A 1 304 ? -31.963 28.344 -26.946 1.00 49.03 304 PRO A O 1
ATOM 2381 N N . MET A 1 305 ? -29.805 28.931 -27.170 1.00 42.84 305 MET A N 1
ATOM 2382 C CA . MET A 1 305 ? -29.486 28.922 -25.742 1.00 42.84 305 MET A CA 1
ATOM 2383 C C . MET A 1 305 ? -30.081 30.170 -25.080 1.00 42.84 305 MET A C 1
ATOM 2385 O O . MET A 1 305 ? -29.764 31.293 -25.469 1.00 42.84 305 MET A O 1
ATOM 2389 N N . HIS A 1 306 ? -30.932 29.982 -24.071 1.00 44.59 306 HIS A N 1
ATOM 2390 C CA . HIS A 1 306 ? -31.505 31.082 -23.295 1.00 44.59 306 HIS A CA 1
ATOM 2391 C C . HIS A 1 306 ? -30.524 31.519 -22.197 1.00 44.59 306 HIS A C 1
ATOM 2393 O O . HIS A 1 306 ? -30.162 30.726 -21.329 1.00 44.59 306 HIS A O 1
ATOM 2399 N N . VAL A 1 307 ? -30.109 32.787 -22.223 1.00 51.25 307 VAL A N 1
ATOM 2400 C CA . VAL A 1 307 ? -29.272 33.406 -21.180 1.00 51.25 307 VAL A CA 1
ATOM 2401 C C . VAL A 1 307 ? -30.153 33.791 -19.972 1.00 51.25 307 VAL A C 1
ATOM 2403 O O . VAL A 1 307 ? -31.283 34.246 -20.188 1.00 51.25 307 VAL A O 1
ATOM 2406 N N . PRO A 1 308 ? -29.695 33.634 -18.710 1.00 38.28 308 PRO A N 1
ATOM 2407 C CA . PRO A 1 308 ? -30.495 33.969 -17.530 1.00 38.28 308 PRO A CA 1
ATOM 2408 C C . PRO A 1 308 ? -30.761 35.481 -17.454 1.00 38.28 308 PRO A C 1
ATOM 2410 O O . PRO A 1 308 ? -29.817 36.263 -17.413 1.00 38.28 308 PRO A O 1
ATOM 2413 N N . GLY A 1 309 ? -32.036 35.896 -17.428 1.00 52.00 309 GLY A N 1
ATOM 2414 C CA . GLY A 1 309 ? -32.427 37.301 -17.211 1.00 52.00 309 GLY A CA 1
ATOM 2415 C C . GLY A 1 309 ? -33.592 37.835 -18.053 1.00 52.00 309 GLY A C 1
ATOM 2416 O O . GLY A 1 309 ? -34.048 38.946 -17.808 1.00 52.00 309 GLY A O 1
ATOM 2417 N N . SER A 1 310 ? -34.120 37.074 -19.014 1.00 48.44 310 SER A N 1
ATOM 2418 C CA . SER A 1 310 ? -35.313 37.471 -19.784 1.00 48.44 310 SER A CA 1
ATOM 2419 C C . SER A 1 310 ? -36.584 36.827 -19.219 1.00 48.44 310 SER A C 1
ATOM 2421 O O . SER A 1 310 ? -36.608 35.644 -18.878 1.00 48.44 310 SER A O 1
ATOM 2423 N N . GLY A 1 311 ? -37.628 37.646 -19.059 1.00 50.56 311 GLY A N 1
ATOM 2424 C CA . GLY A 1 311 ? -38.886 37.290 -18.406 1.00 50.56 311 GLY A CA 1
ATOM 2425 C C . GLY A 1 311 ? -39.583 36.084 -19.037 1.00 50.56 311 GLY A C 1
ATOM 2426 O O . GLY A 1 311 ? -39.676 35.955 -20.256 1.00 50.56 311 GLY A O 1
ATOM 2427 N N . ARG A 1 312 ? -40.098 35.197 -18.181 1.00 42.34 312 ARG A N 1
ATOM 2428 C CA . ARG A 1 312 ? -40.894 34.038 -18.592 1.00 42.34 312 ARG A CA 1
ATOM 2429 C C . ARG A 1 312 ? -42.273 34.495 -19.069 1.00 42.34 312 ARG A C 1
ATOM 2431 O O . ARG A 1 312 ? -43.063 34.973 -18.262 1.00 42.34 312 ARG A O 1
ATOM 2438 N N . VAL A 1 313 ? -42.596 34.256 -20.338 1.00 46.78 313 VAL A N 1
ATOM 2439 C CA . VAL A 1 313 ? -43.993 34.174 -20.790 1.00 46.78 313 VAL A CA 1
ATOM 2440 C C . VAL A 1 313 ? -44.409 32.708 -20.701 1.00 46.78 313 VAL A C 1
ATOM 2442 O O . VAL A 1 313 ? -43.849 31.851 -21.382 1.00 46.78 313 VAL A O 1
ATOM 2445 N N . GLY A 1 314 ? -45.341 32.402 -19.799 1.00 39.22 314 GLY A N 1
ATOM 2446 C CA . GLY A 1 314 ? -45.875 31.053 -19.633 1.00 39.22 314 GLY A CA 1
ATOM 2447 C C . GLY A 1 314 ? -46.819 30.698 -20.779 1.00 39.22 314 GLY A C 1
ATOM 2448 O O . GLY A 1 314 ? -47.816 31.382 -20.986 1.00 39.22 314 GLY A O 1
ATOM 2449 N N . VAL A 1 315 ? -46.527 29.615 -21.500 1.00 45.50 315 VAL A N 1
ATOM 2450 C CA . VAL A 1 315 ? -47.482 29.002 -22.433 1.00 45.50 315 VAL A CA 1
ATOM 2451 C C . VAL A 1 315 ? -48.283 27.948 -21.661 1.00 45.50 315 VAL A C 1
ATOM 2453 O O . VAL A 1 315 ? -47.674 27.072 -21.039 1.00 45.50 315 VAL A O 1
ATOM 2456 N N . PRO A 1 316 ? -49.626 27.996 -21.661 1.00 37.88 316 PRO A N 1
ATOM 2457 C CA . PRO A 1 316 ? -50.429 27.006 -20.960 1.00 37.88 316 PRO A CA 1
ATOM 2458 C C . PRO A 1 316 ? -50.394 25.671 -21.715 1.00 37.88 316 PRO A C 1
ATOM 2460 O O . PRO A 1 316 ? -50.757 25.587 -22.888 1.00 37.88 316 PRO A O 1
ATOM 2463 N N . VAL A 1 317 ? -49.976 24.607 -21.030 1.00 42.66 317 VAL A N 1
ATOM 2464 C CA . VAL A 1 317 ? -50.081 23.234 -21.538 1.00 42.66 317 VAL A CA 1
ATOM 2465 C C . VAL A 1 317 ? -51.508 22.745 -21.297 1.00 42.66 317 VAL A C 1
ATOM 2467 O O . VAL A 1 317 ? -51.922 22.561 -20.153 1.00 42.66 317 VAL A O 1
ATOM 2470 N N . SER A 1 318 ? -52.265 22.523 -22.372 1.00 46.59 318 SER A N 1
ATOM 2471 C CA . SER A 1 318 ? -53.553 21.824 -22.292 1.00 46.59 318 SER A CA 1
ATOM 2472 C C . SER A 1 318 ? -53.316 20.328 -22.067 1.00 46.59 318 SER A C 1
ATOM 2474 O O . SER A 1 318 ? -52.513 19.709 -22.766 1.00 46.59 318 SER A O 1
ATOM 2476 N N . ARG A 1 319 ? -53.999 19.743 -21.076 1.00 40.53 319 ARG A N 1
ATOM 2477 C CA . ARG A 1 319 ? -53.964 18.296 -20.803 1.00 40.53 319 ARG A CA 1
ATOM 2478 C C . ARG A 1 319 ? -54.671 17.529 -21.931 1.00 40.53 319 ARG A C 1
ATOM 2480 O O . ARG A 1 319 ? -55.763 17.944 -22.314 1.00 40.53 319 ARG A O 1
ATOM 2487 N N . PRO A 1 320 ? -54.122 16.407 -22.428 1.00 45.81 320 PRO A N 1
ATOM 2488 C CA . PRO A 1 320 ? -54.860 15.541 -23.335 1.00 45.81 320 PRO A CA 1
ATOM 2489 C C . PRO A 1 320 ? -55.918 14.735 -22.565 1.00 45.81 320 PRO A C 1
ATOM 2491 O O . PRO A 1 320 ? -55.667 14.269 -21.452 1.00 45.81 320 PRO A O 1
ATOM 2494 N N . GLU A 1 321 ? -57.101 14.585 -23.164 1.00 48.81 321 GLU A N 1
ATOM 2495 C CA . GLU A 1 321 ? -58.204 13.776 -22.634 1.00 48.81 321 GLU A CA 1
ATOM 2496 C C . GLU A 1 321 ? -57.824 12.290 -22.474 1.00 48.81 321 GLU A C 1
ATOM 2498 O O . GLU A 1 321 ? -57.064 11.742 -23.284 1.00 48.81 321 GLU A O 1
ATOM 2503 N N . PRO A 1 322 ? -58.381 11.592 -21.467 1.00 40.62 322 PRO A N 1
ATOM 2504 C CA . PRO A 1 322 ? -58.127 10.176 -21.265 1.00 40.62 322 PRO A CA 1
ATOM 2505 C C . PRO A 1 322 ? -58.950 9.341 -22.258 1.00 40.62 322 PRO A C 1
ATOM 2507 O O . PRO A 1 322 ? -60.173 9.298 -22.165 1.00 40.62 322 PRO A O 1
ATOM 2510 N N . GLY A 1 323 ? -58.292 8.629 -23.184 1.00 49.03 323 GLY A N 1
ATOM 2511 C CA . GLY A 1 323 ? -58.994 7.604 -23.975 1.00 49.03 323 GLY A CA 1
ATOM 2512 C C . GLY A 1 323 ? -58.442 7.177 -25.338 1.00 49.03 323 GLY A C 1
ATOM 2513 O O . GLY A 1 323 ? -59.068 6.333 -25.973 1.00 49.03 323 GLY A O 1
ATOM 2514 N N . ARG A 1 324 ? -57.298 7.678 -25.830 1.00 38.31 324 ARG A N 1
ATOM 2515 C CA . ARG A 1 324 ? -56.810 7.309 -27.178 1.00 38.31 324 ARG A CA 1
ATOM 2516 C C . ARG A 1 324 ? -55.391 6.730 -27.169 1.00 38.31 324 ARG A C 1
ATOM 2518 O O . ARG A 1 324 ? -54.415 7.453 -27.003 1.00 38.31 324 ARG A O 1
ATOM 2525 N N . ARG A 1 325 ? -55.276 5.409 -27.374 1.00 38.81 325 ARG A N 1
ATOM 2526 C CA . ARG A 1 325 ? -54.005 4.721 -27.680 1.00 38.81 325 ARG A CA 1
ATOM 2527 C C . ARG A 1 325 ? -53.560 5.053 -29.113 1.00 38.81 325 ARG A C 1
ATOM 2529 O O . ARG A 1 325 ? -54.368 4.870 -30.022 1.00 38.81 325 ARG A O 1
ATOM 2536 N N . PRO A 1 326 ? -52.294 5.435 -29.357 1.00 42.41 326 PRO A N 1
ATOM 2537 C CA . PRO A 1 326 ? -51.725 5.417 -30.700 1.00 42.41 326 PRO A CA 1
ATOM 2538 C C . PRO A 1 326 ? -51.343 3.984 -31.107 1.00 42.41 326 PRO A C 1
ATOM 2540 O O . PRO A 1 326 ? -50.788 3.222 -30.315 1.00 42.41 326 PRO A O 1
ATOM 2543 N N . SER A 1 327 ? -51.640 3.625 -32.354 1.00 40.16 327 SER A N 1
ATOM 2544 C CA . SER A 1 327 ? -51.286 2.357 -32.995 1.00 40.16 327 SER A CA 1
ATOM 2545 C C . SER A 1 327 ? -49.778 2.240 -33.246 1.00 40.16 327 SER A C 1
ATOM 2547 O O . SER A 1 327 ? -49.184 3.111 -33.885 1.00 40.16 327 SER A O 1
ATOM 2549 N N . LEU A 1 328 ? -49.172 1.135 -32.803 1.00 38.38 328 LEU A N 1
ATOM 2550 C CA . LEU A 1 328 ? -47.799 0.758 -33.150 1.00 38.38 328 LEU A CA 1
ATOM 2551 C C . LEU A 1 328 ? -47.717 0.466 -34.655 1.00 38.38 328 LEU A C 1
ATOM 2553 O O . LEU A 1 328 ? -48.325 -0.482 -35.148 1.00 38.38 328 LEU A O 1
ATOM 2557 N N . SER A 1 329 ? -46.980 1.306 -35.378 1.00 37.28 329 SER A N 1
ATOM 2558 C CA . SER A 1 329 ? -46.695 1.112 -36.800 1.00 37.28 329 SER A CA 1
ATOM 2559 C C . SER A 1 329 ? -45.561 0.103 -36.981 1.00 37.28 329 SER A C 1
ATOM 2561 O O . SER A 1 329 ? -44.573 0.107 -36.248 1.00 37.28 329 SER A O 1
ATOM 2563 N N . GLN A 1 330 ? -45.765 -0.780 -37.953 1.00 39.69 330 GLN A N 1
ATOM 2564 C CA . GLN A 1 330 ? -44.960 -1.949 -38.288 1.00 39.69 330 GLN A CA 1
ATOM 2565 C C . GLN A 1 330 ? -43.523 -1.584 -38.695 1.00 39.69 330 GLN A C 1
ATOM 2567 O O . GLN A 1 330 ? -43.277 -0.577 -39.356 1.00 39.69 330 GLN A O 1
ATOM 2572 N N . THR A 1 331 ? -42.570 -2.433 -38.314 1.00 36.38 331 THR A N 1
ATOM 2573 C CA . THR A 1 331 ? -41.158 -2.358 -38.714 1.00 36.38 331 THR A CA 1
ATOM 2574 C C . THR A 1 331 ? -40.971 -3.040 -40.078 1.00 36.38 331 THR A C 1
ATOM 2576 O O . THR A 1 331 ? -41.511 -4.132 -40.262 1.00 36.38 331 THR A O 1
ATOM 2579 N N . PRO A 1 332 ? -40.216 -2.471 -41.037 1.00 38.25 332 PRO A N 1
ATOM 2580 C CA . PRO A 1 332 ? -39.942 -3.149 -42.298 1.00 38.25 332 PRO A CA 1
ATOM 2581 C C . PRO A 1 332 ? -38.884 -4.249 -42.126 1.00 38.25 332 PRO A C 1
ATOM 2583 O O . PRO A 1 332 ? -37.941 -4.126 -41.341 1.00 38.25 332 PRO A O 1
ATOM 2586 N N . ALA A 1 333 ? -39.073 -5.330 -42.883 1.00 35.25 333 ALA A N 1
ATOM 2587 C CA . ALA A 1 333 ? -38.235 -6.518 -42.916 1.00 35.25 333 ALA A CA 1
ATOM 2588 C C . ALA A 1 333 ? -36.798 -6.214 -43.373 1.00 35.25 333 ALA A C 1
ATOM 2590 O O . ALA A 1 333 ? -36.585 -5.486 -44.340 1.00 35.25 333 ALA A O 1
ATOM 2591 N N . SER A 1 334 ? -35.818 -6.844 -42.719 1.00 37.56 334 SER A N 1
ATOM 2592 C CA . SER A 1 334 ? -34.457 -6.971 -43.240 1.00 37.56 334 SER A CA 1
ATOM 2593 C C . SER A 1 334 ? -34.053 -8.441 -43.226 1.00 37.56 334 SER A C 1
ATOM 2595 O O . SER A 1 334 ? -33.980 -9.090 -42.182 1.00 37.56 334 SER A O 1
ATOM 2597 N N . THR A 1 335 ? -33.862 -8.964 -44.430 1.00 35.19 335 THR A N 1
ATOM 2598 C CA . THR A 1 335 ? -33.413 -10.310 -44.776 1.00 35.19 335 THR A CA 1
ATOM 2599 C C . THR A 1 335 ? -31.971 -10.534 -44.316 1.00 35.19 335 THR A C 1
ATOM 2601 O O . THR A 1 335 ? -31.077 -9.795 -44.723 1.00 35.19 335 THR A O 1
ATOM 2604 N N . SER A 1 336 ? -31.728 -11.570 -43.510 1.00 34.34 336 SER A N 1
ATOM 2605 C CA . SER A 1 336 ? -30.383 -12.093 -43.221 1.00 34.34 336 SER A CA 1
ATOM 2606 C C . SER A 1 336 ? -30.229 -13.493 -43.820 1.00 34.34 336 SER A C 1
ATOM 2608 O O . SER A 1 336 ? -31.170 -14.282 -43.716 1.00 34.34 336 SER A O 1
ATOM 2610 N N . PRO A 1 337 ? -29.078 -13.817 -44.440 1.00 39.66 337 PRO A N 1
ATOM 2611 C CA . PRO A 1 337 ? -28.854 -15.116 -45.047 1.00 39.66 337 PRO A CA 1
ATOM 2612 C C . PRO A 1 337 ? -28.614 -16.189 -43.981 1.00 39.66 337 PRO A C 1
ATOM 2614 O O . PRO A 1 337 ? -27.957 -15.984 -42.959 1.00 39.66 337 PRO A O 1
ATOM 2617 N N . GLU A 1 338 ? -29.190 -17.342 -44.273 1.00 36.84 338 GLU A N 1
ATOM 2618 C CA . GLU A 1 338 ? -29.204 -18.581 -43.516 1.00 36.84 338 GLU A CA 1
ATOM 2619 C C . GLU A 1 338 ? -27.781 -19.104 -43.251 1.00 36.84 338 GLU A C 1
ATOM 2621 O O . GLU A 1 338 ? -26.999 -19.338 -44.173 1.00 36.84 338 GLU A O 1
ATOM 2626 N N . ARG A 1 339 ? -27.432 -19.290 -41.971 1.00 34.28 339 ARG A N 1
ATOM 2627 C CA . ARG A 1 339 ? -26.216 -19.998 -41.550 1.00 34.28 339 ARG A CA 1
ATOM 2628 C C . ARG A 1 339 ? -26.629 -21.400 -41.082 1.00 34.28 339 ARG A C 1
ATOM 2630 O O . ARG A 1 339 ? -27.497 -21.491 -40.211 1.00 34.28 339 ARG A O 1
ATOM 2637 N N . PRO A 1 340 ? -26.049 -22.482 -41.629 1.00 36.78 340 PRO A N 1
ATOM 2638 C CA . PRO A 1 340 ? -26.491 -23.841 -41.339 1.00 36.78 340 PRO A CA 1
ATOM 2639 C C . PRO A 1 340 ? -26.292 -24.195 -39.860 1.00 36.78 340 PRO A C 1
ATOM 2641 O O . PRO A 1 340 ? -25.233 -23.957 -39.274 1.00 36.78 340 PRO A O 1
ATOM 2644 N N . ARG A 1 341 ? -27.342 -24.762 -39.257 1.00 33.22 341 ARG A N 1
ATOM 2645 C CA . ARG A 1 341 ? -27.352 -25.265 -37.880 1.00 33.22 341 ARG A CA 1
ATOM 2646 C C . ARG A 1 341 ? -26.477 -26.515 -37.799 1.00 33.22 341 ARG A C 1
ATOM 2648 O O . ARG A 1 341 ? -26.835 -27.559 -38.334 1.00 33.22 3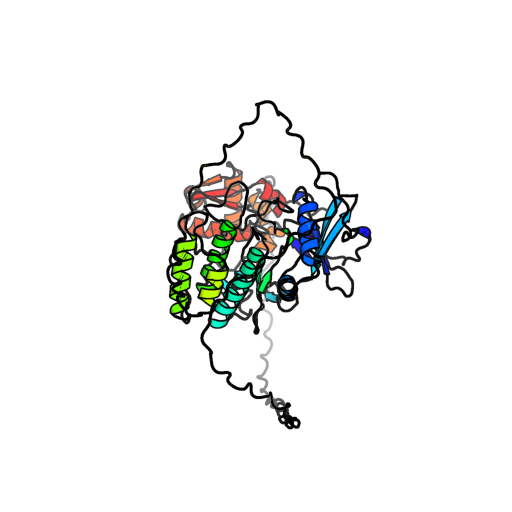41 ARG A O 1
ATOM 2655 N N . ILE A 1 342 ? -25.346 -26.408 -37.112 1.00 38.31 342 ILE A N 1
ATOM 2656 C CA . ILE A 1 342 ? -24.552 -27.563 -36.686 1.00 38.31 342 ILE A CA 1
ATOM 2657 C C . ILE A 1 342 ? -25.271 -28.163 -35.463 1.00 38.31 342 ILE A C 1
ATOM 2659 O O . ILE A 1 342 ? -25.565 -27.411 -34.529 1.00 38.31 342 ILE A O 1
ATOM 2663 N N . PRO A 1 343 ? -25.601 -29.466 -35.442 1.00 37.97 343 PRO A N 1
ATOM 2664 C CA . PRO A 1 343 ? -26.243 -30.076 -34.288 1.00 37.97 343 PRO A CA 1
ATOM 2665 C C . PRO A 1 343 ? -25.308 -30.040 -33.075 1.00 37.97 343 PRO A C 1
ATOM 2667 O O . PRO A 1 343 ? -24.157 -30.470 -33.134 1.00 37.97 343 PRO A O 1
ATOM 2670 N N . VAL A 1 344 ? -25.822 -29.510 -31.966 1.00 37.28 344 VAL A N 1
ATOM 2671 C CA . VAL A 1 344 ? -25.170 -29.538 -30.656 1.00 37.28 344 VAL A CA 1
ATOM 2672 C C . VAL A 1 344 ? -25.190 -30.983 -30.159 1.00 37.28 344 VAL A C 1
ATOM 2674 O O . VAL A 1 344 ? -26.249 -31.519 -29.841 1.00 37.28 344 VAL A O 1
ATOM 2677 N N . SER A 1 345 ? -24.019 -31.619 -30.107 1.00 36.09 345 SER A N 1
ATOM 2678 C CA . SER A 1 345 ? -23.834 -32.890 -29.408 1.00 36.09 345 SER A CA 1
ATOM 2679 C C . SER A 1 345 ? -24.173 -32.720 -27.928 1.00 36.09 345 SER A C 1
ATOM 2681 O O . SER A 1 345 ? -23.604 -31.878 -27.234 1.00 36.09 345 SER A O 1
ATOM 2683 N N . VAL A 1 346 ? -25.102 -33.546 -27.456 1.00 42.94 346 VAL A N 1
ATOM 2684 C CA . VAL A 1 346 ? -25.472 -33.697 -26.046 1.00 42.94 346 VAL A CA 1
ATOM 2685 C C . VAL A 1 346 ? -24.222 -34.059 -25.225 1.00 42.94 346 VAL A C 1
ATOM 2687 O O . VAL A 1 346 ? -23.492 -34.972 -25.626 1.00 42.94 346 VAL A O 1
ATOM 2690 N N . PRO A 1 347 ? -23.952 -33.412 -24.075 1.00 40.50 347 PRO A N 1
ATOM 2691 C CA . PRO A 1 347 ? -22.901 -33.862 -23.174 1.00 40.50 347 PRO A CA 1
ATOM 2692 C C . PRO A 1 347 ? -23.270 -35.238 -22.611 1.00 40.50 347 PRO A C 1
ATOM 2694 O O . PRO A 1 347 ? -24.305 -35.415 -21.971 1.00 40.50 347 PRO A O 1
ATOM 2697 N N . LYS A 1 348 ? -22.412 -36.224 -22.872 1.00 42.47 348 LYS A N 1
ATOM 2698 C CA . LYS A 1 348 ? -22.466 -37.567 -22.285 1.00 42.47 348 LYS A CA 1
ATOM 2699 C C . LYS A 1 348 ? -22.392 -37.446 -20.747 1.00 42.47 348 LYS A C 1
ATOM 2701 O O . LYS A 1 348 ? -21.610 -36.623 -20.268 1.00 42.47 348 LYS A O 1
ATOM 2706 N N . PRO A 1 349 ? -23.160 -38.229 -19.965 1.00 46.41 349 PRO A N 1
ATOM 2707 C CA . PRO A 1 349 ? -23.076 -38.185 -18.506 1.00 46.41 349 PRO A CA 1
ATOM 2708 C C . PRO A 1 349 ? -21.663 -38.569 -18.033 1.00 46.41 349 PRO A C 1
ATOM 2710 O O . PRO A 1 349 ? -20.973 -39.328 -18.726 1.00 46.41 349 PRO A O 1
ATOM 2713 N N . PRO A 1 350 ? -21.211 -38.053 -16.876 1.00 42.16 350 PRO A N 1
ATOM 2714 C CA . PRO A 1 350 ? -19.871 -38.317 -16.383 1.00 42.16 350 PRO A CA 1
ATOM 2715 C C . PRO A 1 350 ? -19.703 -39.812 -16.117 1.00 42.16 350 PRO A C 1
ATOM 2717 O O . PRO A 1 350 ? -20.483 -40.438 -15.401 1.00 42.16 350 PRO A O 1
ATOM 2720 N N . VAL A 1 351 ? -18.659 -40.378 -16.716 1.00 41.94 351 VAL A N 1
ATOM 2721 C CA . VAL A 1 351 ? -18.166 -41.712 -16.388 1.00 41.94 351 VAL A CA 1
ATOM 2722 C C . VAL A 1 351 ? -17.699 -41.669 -14.936 1.00 41.94 351 VAL A C 1
ATOM 2724 O O . VAL A 1 351 ? -16.796 -40.908 -14.590 1.00 41.94 351 VAL A O 1
ATOM 2727 N N . VAL A 1 352 ? -18.340 -42.472 -14.091 1.00 41.69 352 VAL A N 1
ATOM 2728 C CA . VAL A 1 352 ? -17.903 -42.747 -12.723 1.00 41.69 352 VAL A CA 1
ATOM 2729 C C . VAL A 1 352 ? -16.535 -43.418 -12.814 1.00 41.69 352 VAL A C 1
ATOM 2731 O O . VAL A 1 352 ? -16.428 -44.598 -13.143 1.00 41.69 352 VAL A O 1
ATOM 2734 N N . PHE A 1 353 ? -15.475 -42.654 -12.564 1.00 39.25 353 PHE A N 1
ATOM 2735 C CA . PHE A 1 353 ? -14.163 -43.225 -12.309 1.00 39.25 353 PHE A CA 1
ATOM 2736 C C . PHE A 1 353 ? -14.202 -43.875 -10.928 1.00 39.25 353 PHE A C 1
ATOM 2738 O O . PHE A 1 353 ? -14.385 -43.203 -9.914 1.00 39.25 353 PHE A O 1
ATOM 2745 N N . ALA A 1 354 ? -14.043 -45.197 -10.905 1.00 44.44 354 ALA A N 1
ATOM 2746 C CA . ALA A 1 354 ? -13.737 -45.932 -9.690 1.00 44.44 354 ALA A CA 1
ATOM 2747 C C . ALA A 1 354 ? -12.488 -45.324 -9.015 1.00 44.44 354 ALA A C 1
ATOM 2749 O O . ALA A 1 354 ? -11.563 -44.896 -9.718 1.00 44.44 354 ALA A O 1
ATOM 2750 N N . PRO A 1 355 ? -12.437 -45.269 -7.672 1.00 44.03 355 PRO A N 1
ATOM 2751 C CA . PRO A 1 355 ? -11.300 -44.709 -6.962 1.00 44.03 355 PRO A CA 1
ATOM 2752 C C . PRO A 1 355 ? -10.034 -45.499 -7.301 1.00 44.03 355 PRO A C 1
ATOM 2754 O O . PRO A 1 355 ? -9.959 -46.717 -7.133 1.00 44.03 355 PRO A O 1
ATOM 2757 N N . ARG A 1 356 ? -9.030 -44.779 -7.800 1.00 43.34 356 ARG A N 1
ATOM 2758 C CA . ARG A 1 356 ? -7.673 -45.288 -7.993 1.00 43.34 356 ARG A CA 1
ATOM 2759 C C . ARG A 1 356 ? -7.124 -45.685 -6.611 1.00 43.34 356 ARG A C 1
ATOM 2761 O O . ARG A 1 356 ? -7.258 -44.881 -5.687 1.00 43.34 356 ARG A O 1
ATOM 2768 N N . PRO A 1 357 ? -6.527 -46.877 -6.434 1.00 49.16 357 PRO A N 1
ATOM 2769 C CA . PRO A 1 357 ? -5.916 -47.239 -5.160 1.00 49.16 357 PRO A CA 1
ATOM 2770 C C . PRO A 1 357 ? -4.812 -46.237 -4.808 1.00 49.16 357 PRO A C 1
ATOM 2772 O O . PRO A 1 357 ? -4.071 -45.779 -5.684 1.00 49.16 357 PRO A O 1
ATOM 2775 N N . ALA A 1 358 ? -4.751 -45.870 -3.528 1.00 51.97 358 ALA A N 1
ATOM 2776 C CA . ALA A 1 358 ? -3.766 -44.945 -2.990 1.00 51.97 358 ALA A CA 1
ATOM 2777 C C . ALA A 1 358 ? -2.333 -45.402 -3.334 1.00 51.97 358 ALA A C 1
ATOM 2779 O O . ALA A 1 358 ? -2.057 -46.606 -3.302 1.00 51.97 358 ALA A O 1
ATOM 2780 N N . PRO A 1 359 ? -1.409 -44.478 -3.654 1.00 59.44 359 PRO A N 1
ATOM 2781 C CA . PRO A 1 359 ? 0.001 -44.826 -3.759 1.00 59.44 359 PRO A CA 1
ATOM 2782 C C . PRO A 1 359 ? 0.497 -45.359 -2.401 1.00 59.44 359 PRO A C 1
ATOM 2784 O O . PRO A 1 359 ? 0.101 -44.817 -1.364 1.00 59.44 359 PRO A O 1
ATOM 2787 N N . PRO A 1 360 ? 1.334 -46.412 -2.374 1.00 56.88 360 PRO A N 1
ATOM 2788 C CA . PRO A 1 360 ? 1.878 -46.934 -1.127 1.00 56.88 360 PRO A CA 1
ATOM 2789 C C . PRO A 1 360 ? 2.681 -45.844 -0.411 1.00 56.88 360 PRO A C 1
ATOM 2791 O O . PRO A 1 360 ? 3.451 -45.109 -1.033 1.00 56.88 360 PRO A O 1
ATOM 2794 N N . SER A 1 361 ? 2.474 -45.732 0.901 1.00 62.12 361 SER A N 1
ATOM 2795 C CA . SER A 1 361 ? 3.210 -44.819 1.774 1.00 62.12 361 SER A CA 1
ATOM 2796 C C . SER A 1 361 ? 4.725 -45.032 1.634 1.00 62.12 361 SER A C 1
ATOM 2798 O O . SER A 1 361 ? 5.161 -46.181 1.514 1.00 62.12 361 SER A O 1
ATOM 2800 N N . PRO A 1 362 ? 5.543 -43.963 1.656 1.00 62.50 362 PRO A N 1
ATOM 2801 C CA . PRO A 1 362 ? 6.993 -44.110 1.640 1.00 62.50 362 PRO A CA 1
ATOM 2802 C C . PRO A 1 362 ? 7.459 -44.895 2.880 1.00 62.50 362 PRO A C 1
ATOM 2804 O O . PRO A 1 362 ? 6.866 -44.743 3.953 1.00 62.50 362 PRO A O 1
ATOM 2807 N N . PRO A 1 363 ? 8.498 -45.741 2.755 1.00 64.75 363 PRO A N 1
ATOM 2808 C CA . PRO A 1 363 ? 9.026 -46.491 3.886 1.00 64.75 363 PRO A CA 1
ATOM 2809 C C . PRO A 1 363 ? 9.550 -45.538 4.975 1.00 64.75 363 PRO A C 1
ATOM 2811 O O . PRO A 1 363 ? 10.029 -44.445 4.654 1.00 64.75 363 PRO A O 1
ATOM 2814 N N . PRO A 1 364 ? 9.475 -45.933 6.260 1.00 65.19 364 PRO A N 1
ATOM 2815 C CA . PRO A 1 364 ? 10.008 -45.130 7.352 1.00 65.19 364 PRO A CA 1
ATOM 2816 C C . PRO A 1 364 ? 11.521 -44.917 7.181 1.00 65.19 364 PRO A C 1
ATOM 2818 O O . PRO A 1 364 ? 12.207 -45.788 6.634 1.00 65.19 364 PRO A O 1
ATOM 2821 N N . PRO A 1 365 ? 12.059 -43.774 7.648 1.00 63.81 365 PRO A N 1
ATOM 2822 C CA . PRO A 1 365 ? 13.486 -43.504 7.568 1.00 63.81 365 PRO A CA 1
ATOM 2823 C C . PRO A 1 365 ? 14.283 -44.577 8.330 1.00 63.81 365 PRO A C 1
ATOM 2825 O O . PRO A 1 365 ? 13.812 -45.081 9.356 1.00 63.81 365 PRO A O 1
ATOM 2828 N N . PRO A 1 366 ? 15.488 -44.936 7.852 1.00 62.47 366 PRO A N 1
ATOM 2829 C CA . PRO A 1 366 ? 16.331 -45.908 8.532 1.00 62.47 366 PRO A CA 1
ATOM 2830 C C . PRO A 1 366 ? 16.700 -45.412 9.941 1.00 62.47 366 PRO A C 1
ATOM 2832 O O . PRO A 1 366 ? 16.860 -44.204 10.146 1.00 62.47 366 PRO A O 1
ATOM 2835 N N . PRO A 1 367 ? 16.850 -46.322 10.923 1.00 61.03 367 PRO A N 1
ATOM 2836 C CA . PRO A 1 367 ? 17.272 -45.950 12.266 1.00 61.03 367 PRO A CA 1
ATOM 2837 C C . PRO A 1 367 ? 18.651 -45.275 12.221 1.00 61.03 367 PRO A C 1
ATOM 2839 O O . PRO A 1 367 ? 19.475 -45.625 11.369 1.00 61.03 367 PRO A O 1
ATOM 2842 N N . PRO A 1 368 ? 18.932 -44.320 13.128 1.00 55.03 368 PRO A N 1
ATOM 2843 C CA . PRO A 1 368 ? 20.213 -43.633 13.149 1.00 55.03 368 PRO A CA 1
ATOM 2844 C C . PRO A 1 368 ? 21.347 -44.650 13.281 1.00 55.03 368 PRO A C 1
ATOM 2846 O O . PRO A 1 368 ? 21.338 -45.504 14.173 1.00 55.03 368 PRO A O 1
ATOM 2849 N N . ALA A 1 369 ? 22.323 -44.545 12.379 1.00 44.28 369 ALA A N 1
ATOM 2850 C CA . ALA A 1 369 ? 23.549 -45.316 12.447 1.00 44.28 369 ALA A CA 1
ATOM 2851 C C . ALA A 1 369 ? 24.176 -45.143 13.837 1.00 44.28 369 ALA A C 1
ATOM 2853 O O . ALA A 1 369 ? 24.371 -44.022 14.319 1.00 44.28 369 ALA A O 1
ATOM 2854 N N . ARG A 1 370 ? 24.467 -46.277 14.484 1.00 40.31 370 ARG A N 1
ATOM 2855 C CA . ARG A 1 370 ? 25.288 -46.346 15.692 1.00 40.31 370 ARG A CA 1
ATOM 2856 C C . ARG A 1 370 ? 26.541 -45.505 15.464 1.00 40.31 370 ARG A C 1
ATOM 2858 O O . ARG A 1 370 ? 27.342 -45.827 14.593 1.00 40.31 370 ARG A O 1
ATOM 2865 N N . ARG A 1 371 ? 26.712 -44.448 16.258 1.00 40.03 371 ARG A N 1
ATOM 2866 C CA . ARG A 1 371 ? 28.012 -43.796 16.402 1.00 40.03 371 ARG A CA 1
ATOM 2867 C C . ARG A 1 371 ? 28.979 -44.843 16.940 1.00 40.03 371 ARG A C 1
ATOM 2869 O O . ARG A 1 371 ? 28.779 -45.363 18.038 1.00 40.03 371 ARG A O 1
ATOM 2876 N N . GLU A 1 372 ? 29.988 -45.165 16.146 1.00 37.41 372 GLU A N 1
ATOM 2877 C CA . GLU A 1 372 ? 31.182 -45.839 16.635 1.00 37.41 372 GLU A CA 1
ATOM 2878 C C . GLU A 1 372 ? 31.787 -45.018 17.789 1.00 37.41 372 GLU A C 1
ATOM 2880 O O . GLU A 1 372 ? 31.704 -43.782 17.785 1.00 37.41 372 GLU A O 1
ATOM 2885 N N . PRO A 1 373 ? 32.348 -45.675 18.816 1.00 39.00 373 PRO A N 1
ATOM 2886 C CA . PRO A 1 373 ? 32.914 -44.985 19.960 1.00 39.00 373 PRO A CA 1
ATOM 2887 C C . PRO A 1 373 ? 34.163 -44.216 19.524 1.00 39.00 373 PRO A C 1
ATOM 2889 O O . PRO A 1 373 ? 35.196 -44.803 19.208 1.00 39.00 373 PRO A O 1
ATOM 2892 N N . VAL A 1 374 ? 34.079 -42.886 19.541 1.00 40.31 374 VAL A N 1
ATOM 2893 C CA . VAL A 1 374 ? 35.264 -42.034 19.451 1.00 40.31 374 VAL A CA 1
ATOM 2894 C C . VAL A 1 374 ? 36.068 -42.241 20.731 1.00 40.31 374 VAL A C 1
ATOM 2896 O O . VAL A 1 374 ? 35.624 -41.935 21.838 1.00 40.31 374 VAL A O 1
ATOM 2899 N N . ILE A 1 375 ? 37.243 -42.827 20.543 1.00 40.84 375 ILE A N 1
ATOM 2900 C CA . ILE A 1 375 ? 38.264 -43.099 21.545 1.00 40.84 375 ILE A CA 1
ATOM 2901 C C . ILE A 1 375 ? 38.619 -41.790 22.261 1.00 40.84 375 ILE A C 1
ATOM 2903 O O . ILE A 1 375 ? 39.047 -40.818 21.640 1.00 40.84 375 ILE A O 1
ATOM 2907 N N . PHE A 1 376 ? 38.444 -41.770 23.583 1.00 37.22 376 PHE A N 1
ATOM 2908 C CA . PHE A 1 376 ? 38.918 -40.688 24.442 1.00 37.22 376 PHE A CA 1
ATOM 2909 C C . PHE A 1 376 ? 40.451 -40.627 24.398 1.00 37.22 376 PHE A C 1
ATOM 2911 O O . PHE A 1 376 ? 41.131 -41.554 24.837 1.00 37.22 376 PHE A O 1
ATOM 2918 N N . ALA A 1 377 ? 40.994 -39.511 23.911 1.00 44.06 377 ALA A N 1
ATOM 2919 C CA . ALA A 1 377 ? 42.394 -39.156 24.114 1.00 44.06 377 ALA A CA 1
ATOM 2920 C C . ALA A 1 377 ? 42.647 -38.807 25.603 1.00 44.06 377 ALA A C 1
ATOM 2922 O O . ALA A 1 377 ? 41.767 -38.238 26.260 1.00 44.06 377 ALA A O 1
ATOM 2923 N N . PRO A 1 378 ? 43.820 -39.148 26.168 1.00 40.16 378 PRO A N 1
ATOM 2924 C CA . PRO A 1 378 ? 44.084 -39.025 27.599 1.00 40.16 378 PRO A CA 1
ATOM 2925 C C . PRO A 1 378 ? 44.274 -37.568 28.053 1.00 40.16 378 PRO A C 1
ATOM 2927 O O . PRO A 1 378 ? 44.853 -36.738 27.353 1.00 40.16 378 PRO A O 1
ATOM 2930 N N . ARG A 1 379 ? 43.803 -37.277 29.274 1.00 41.12 379 ARG A N 1
ATOM 2931 C CA . ARG A 1 379 ? 43.931 -35.981 29.963 1.00 41.12 379 ARG A CA 1
ATOM 2932 C C . ARG A 1 379 ? 45.402 -35.563 30.164 1.00 41.12 379 ARG A C 1
ATOM 2934 O O . ARG A 1 379 ? 46.200 -36.399 30.594 1.00 41.12 379 ARG A O 1
ATOM 2941 N N . PRO A 1 380 ? 45.753 -34.270 30.008 1.00 39.78 380 PRO A N 1
ATOM 2942 C CA . PRO A 1 380 ? 47.014 -33.732 30.512 1.00 39.78 380 PRO A CA 1
ATOM 2943 C C . PRO A 1 380 ? 46.987 -33.586 32.046 1.00 39.78 380 PRO A C 1
ATOM 2945 O O . PRO A 1 380 ? 45.960 -33.248 32.637 1.00 39.78 380 PRO A O 1
ATOM 2948 N N . LYS A 1 381 ? 48.131 -33.851 32.688 1.00 41.88 381 LYS A N 1
ATOM 2949 C CA . LYS A 1 381 ? 48.354 -33.751 34.144 1.00 41.88 381 LYS A CA 1
ATOM 2950 C C . LYS A 1 381 ? 48.403 -32.283 34.629 1.00 41.88 381 LYS A C 1
ATOM 2952 O O . LYS A 1 381 ? 48.746 -31.408 33.835 1.00 41.88 381 LYS A O 1
ATOM 2957 N N . PRO A 1 382 ? 48.126 -32.002 35.920 1.00 39.31 382 PRO A N 1
ATOM 2958 C CA . PRO A 1 382 ? 48.095 -30.642 36.464 1.00 39.31 382 PRO A CA 1
ATOM 2959 C C . PRO A 1 382 ? 49.505 -30.044 36.614 1.00 39.31 382 PRO A C 1
ATOM 2961 O O . PRO A 1 382 ? 50.412 -30.717 37.102 1.00 39.31 382 PRO A O 1
ATOM 2964 N N . GLN A 1 383 ? 49.675 -28.771 36.240 1.00 42.47 383 GLN A N 1
ATOM 2965 C CA . GLN A 1 383 ? 50.867 -27.967 36.543 1.00 42.47 383 GLN A CA 1
ATOM 2966 C C . GLN A 1 383 ? 50.702 -27.206 37.879 1.00 42.47 383 GLN A C 1
ATOM 2968 O O . GLN A 1 383 ? 49.590 -26.778 38.192 1.00 42.47 383 GLN A O 1
ATOM 2973 N N . PRO A 1 384 ? 51.783 -27.017 38.662 1.00 45.31 384 PRO A N 1
ATOM 2974 C CA . PRO A 1 384 ? 51.762 -26.279 39.929 1.00 45.31 384 PRO A CA 1
ATOM 2975 C C . PRO A 1 384 ? 51.681 -24.748 39.725 1.00 45.31 384 PRO A C 1
ATOM 2977 O O . PRO A 1 384 ? 52.066 -24.248 38.664 1.00 45.31 384 PRO A O 1
ATOM 2980 N N . PRO A 1 385 ? 51.200 -23.984 40.727 1.00 41.97 385 PRO A N 1
ATOM 2981 C CA . PRO A 1 385 ? 50.897 -22.561 40.574 1.00 41.97 385 PRO A CA 1
ATOM 2982 C C . PRO A 1 385 ? 52.159 -21.683 40.539 1.00 41.97 385 PRO A C 1
ATOM 2984 O O . PRO A 1 385 ? 53.088 -21.872 41.325 1.00 41.97 385 PRO A O 1
ATOM 2987 N N . LYS A 1 386 ? 52.166 -20.682 39.648 1.00 41.69 386 LYS A N 1
ATOM 2988 C CA . LYS A 1 386 ? 53.151 -19.585 39.614 1.00 41.69 386 LYS A CA 1
ATOM 2989 C C . LYS A 1 386 ? 52.671 -18.382 40.461 1.00 41.69 386 LYS A C 1
ATOM 2991 O O . LYS A 1 386 ? 51.462 -18.194 40.588 1.00 41.69 386 LYS A O 1
ATOM 2996 N N . PRO A 1 387 ? 53.588 -17.578 41.038 1.00 37.75 387 PRO A N 1
ATOM 2997 C CA . PRO A 1 387 ? 53.272 -16.560 42.046 1.00 37.75 387 PRO A CA 1
ATOM 2998 C C . PRO A 1 387 ? 52.655 -15.270 41.472 1.00 37.75 387 PRO A C 1
ATOM 3000 O O . PRO A 1 387 ? 52.990 -14.848 40.368 1.00 37.75 387 PRO A O 1
ATOM 3003 N N . GLN A 1 388 ? 51.767 -14.639 42.253 1.00 40.75 388 GLN A N 1
ATOM 3004 C CA . GLN A 1 388 ? 51.118 -13.354 41.948 1.00 40.75 388 GLN A CA 1
ATOM 3005 C C . GLN A 1 388 ? 52.099 -12.163 42.036 1.00 40.75 388 GLN A C 1
ATOM 3007 O O . GLN A 1 388 ? 52.859 -12.088 43.005 1.00 40.75 388 GLN A O 1
ATOM 3012 N N . PRO A 1 389 ? 52.043 -11.187 41.106 1.00 44.47 389 PRO A N 1
ATOM 3013 C CA . PRO A 1 389 ? 52.641 -9.861 41.280 1.00 44.47 389 PRO A CA 1
ATOM 3014 C C . PRO A 1 389 ? 51.794 -8.964 42.217 1.00 44.47 389 PRO A C 1
ATOM 3016 O O . PRO A 1 389 ? 50.595 -9.208 42.380 1.00 44.47 389 PRO A O 1
ATOM 3019 N N . PRO A 1 390 ? 52.390 -7.931 42.844 1.00 40.75 390 PRO A N 1
ATOM 3020 C CA . PRO A 1 390 ? 51.789 -7.188 43.952 1.00 40.75 390 PRO A CA 1
ATOM 3021 C C . PRO A 1 390 ? 50.686 -6.206 43.523 1.00 40.75 390 PRO A C 1
ATOM 3023 O O . PRO A 1 390 ? 50.682 -5.677 42.413 1.00 40.75 390 PRO A O 1
ATOM 3026 N N . LYS A 1 391 ? 49.764 -5.939 44.459 1.00 43.78 391 LYS A N 1
ATOM 3027 C CA . LYS A 1 391 ? 48.660 -4.971 44.344 1.00 43.78 391 LYS A CA 1
ATOM 3028 C C . LYS A 1 391 ? 49.172 -3.556 44.003 1.00 43.78 391 LYS A C 1
ATOM 3030 O O . LYS A 1 391 ? 50.086 -3.090 44.686 1.00 43.78 391 LYS A O 1
ATOM 3035 N N . PRO A 1 392 ? 48.552 -2.829 43.055 1.00 40.03 392 PRO A N 1
ATOM 3036 C CA . PRO A 1 392 ? 48.793 -1.398 42.883 1.00 40.03 392 PRO A CA 1
ATOM 3037 C C . PRO A 1 392 ? 48.269 -0.601 44.088 1.00 40.03 392 PRO A C 1
ATOM 3039 O O . PRO A 1 392 ? 47.155 -0.831 44.561 1.00 40.03 392 PRO A O 1
ATOM 3042 N N . GLN A 1 393 ? 49.089 0.327 44.582 1.00 44.09 393 GLN A N 1
ATOM 3043 C CA . GLN A 1 393 ? 48.728 1.337 45.581 1.00 44.09 393 GLN A CA 1
ATOM 3044 C C . GLN A 1 393 ? 47.724 2.355 45.001 1.00 44.09 393 GLN A C 1
ATOM 3046 O O . GLN A 1 393 ? 47.732 2.589 43.790 1.00 44.09 393 GLN A O 1
ATOM 3051 N N . PRO A 1 394 ? 46.874 2.982 45.835 1.00 45.97 394 PRO A N 1
ATOM 3052 C CA . PRO A 1 394 ? 45.923 3.991 45.373 1.00 45.97 394 PRO A CA 1
ATOM 3053 C C . PRO A 1 394 ? 46.664 5.249 44.885 1.00 45.97 394 PRO A C 1
ATOM 3055 O O . PRO A 1 394 ? 47.585 5.706 45.569 1.00 45.97 394 PRO A O 1
ATOM 3058 N N . PRO A 1 395 ? 46.296 5.839 43.732 1.00 46.06 395 PRO A N 1
ATOM 3059 C CA . PRO A 1 395 ? 46.902 7.085 43.300 1.00 46.06 395 PRO A CA 1
ATOM 3060 C C . PRO A 1 395 ? 46.408 8.257 44.154 1.00 46.06 395 PRO A C 1
ATOM 3062 O O . PRO A 1 395 ? 45.231 8.388 44.485 1.00 46.06 395 PRO A O 1
ATOM 3065 N N . VAL A 1 396 ? 47.374 9.102 44.493 1.00 39.00 396 VAL A N 1
ATOM 3066 C CA . VAL A 1 396 ? 47.266 10.361 45.227 1.00 39.00 396 VAL A CA 1
ATOM 3067 C C . VAL A 1 396 ? 46.301 11.321 44.528 1.00 39.00 396 VAL A C 1
ATOM 3069 O O . VAL A 1 396 ? 46.418 11.573 43.328 1.00 39.00 396 VAL A O 1
ATOM 3072 N N . SER A 1 397 ? 45.380 11.886 45.307 1.00 40.12 397 SER A N 1
ATOM 3073 C CA . SER A 1 397 ? 44.402 12.889 44.893 1.00 40.12 397 SER A CA 1
ATOM 3074 C C . SER A 1 397 ? 45.083 14.118 44.286 1.00 40.12 397 SER A C 1
ATOM 3076 O O . SER A 1 397 ? 45.701 14.917 44.989 1.00 40.12 397 SER A O 1
ATOM 3078 N N . ARG A 1 398 ? 44.936 14.300 42.971 1.00 41.62 398 ARG A N 1
ATOM 3079 C CA . ARG A 1 398 ? 44.996 15.630 42.353 1.00 41.62 398 ARG A CA 1
ATOM 3080 C C . ARG A 1 398 ? 43.616 16.278 42.501 1.00 41.62 398 ARG A C 1
ATOM 3082 O O . ARG A 1 398 ? 42.628 15.547 42.434 1.00 41.62 398 ARG A O 1
ATOM 3089 N N . PRO A 1 399 ? 43.515 17.605 42.694 1.00 41.28 399 PRO A N 1
ATOM 3090 C CA . PRO A 1 399 ? 42.220 18.265 42.725 1.00 41.28 399 PRO A CA 1
ATOM 3091 C C . PRO A 1 399 ? 41.545 18.052 41.371 1.00 41.28 399 PRO A C 1
ATOM 3093 O O . PRO A 1 399 ? 42.026 18.528 40.343 1.00 41.28 399 PRO A O 1
ATOM 3096 N N . SER A 1 400 ? 40.467 17.274 41.373 1.00 42.25 400 SER A N 1
ATOM 3097 C CA . SER A 1 400 ? 39.582 17.117 40.231 1.00 42.25 400 SER A CA 1
ATOM 3098 C C . SER A 1 400 ? 39.004 18.486 39.897 1.00 42.25 400 SER A C 1
ATOM 3100 O O . SER A 1 400 ? 38.336 19.102 40.732 1.00 42.25 400 SER A O 1
ATOM 3102 N N . ALA A 1 401 ? 39.271 18.954 38.679 1.00 50.53 401 ALA A N 1
ATOM 3103 C CA . ALA A 1 401 ? 38.460 19.986 38.053 1.00 50.53 401 ALA A CA 1
ATOM 3104 C C . ALA A 1 401 ? 36.972 19.586 38.174 1.00 50.53 401 ALA A C 1
ATOM 3106 O O . ALA A 1 401 ? 36.677 18.385 38.183 1.00 50.53 401 ALA A O 1
ATOM 3107 N N . PRO A 1 402 ? 36.044 20.548 38.324 1.00 47.53 402 PRO A N 1
ATOM 3108 C CA . PRO A 1 402 ? 34.621 20.240 38.452 1.00 47.53 402 PRO A CA 1
ATOM 3109 C C . PRO A 1 402 ? 34.177 19.324 37.300 1.00 47.53 402 PRO A C 1
ATOM 3111 O O . PRO A 1 402 ? 34.681 19.493 36.186 1.00 47.53 402 PRO A O 1
ATOM 3114 N N . PRO A 1 403 ? 33.285 18.344 37.543 1.00 48.44 403 PRO A N 1
ATOM 3115 C CA . PRO A 1 403 ? 32.830 17.446 36.490 1.00 48.44 403 PRO A CA 1
ATOM 3116 C C . PRO A 1 403 ? 32.223 18.295 35.373 1.00 48.44 403 PRO A C 1
ATOM 3118 O O . PRO A 1 403 ? 31.265 19.035 35.599 1.00 48.44 403 PRO A O 1
ATOM 3121 N N . ALA A 1 404 ? 32.832 18.240 34.189 1.00 60.19 404 ALA A N 1
ATOM 3122 C CA . ALA A 1 404 ? 32.272 18.866 33.006 1.00 60.19 404 ALA A CA 1
ATOM 3123 C C . ALA A 1 404 ? 30.891 18.247 32.768 1.00 60.19 404 ALA A C 1
ATOM 3125 O O . ALA A 1 404 ? 30.747 17.024 32.800 1.00 60.19 404 ALA A O 1
ATOM 3126 N N . VAL A 1 405 ? 29.876 19.092 32.589 1.00 72.06 405 VAL A N 1
ATOM 3127 C CA . VAL A 1 405 ? 28.540 18.635 32.195 1.00 72.06 405 VAL A CA 1
ATOM 3128 C C . VAL A 1 405 ? 28.707 17.855 30.886 1.00 72.06 405 VAL A C 1
ATOM 3130 O O . VAL A 1 405 ? 29.315 18.408 29.963 1.00 72.06 405 VAL A O 1
ATOM 3133 N N . PRO A 1 406 ? 28.244 16.591 30.801 1.00 82.12 406 PRO A N 1
ATOM 3134 C CA . PRO A 1 406 ? 28.381 15.815 29.579 1.00 82.12 406 PRO A CA 1
ATOM 3135 C C . PRO A 1 406 ? 27.658 16.544 28.450 1.00 82.12 406 PRO A C 1
ATOM 3137 O O . PRO A 1 406 ? 26.538 17.035 28.629 1.00 82.12 406 PRO A O 1
ATOM 3140 N N . THR A 1 407 ? 28.324 16.652 27.305 1.00 91.00 407 THR A N 1
ATOM 3141 C CA . THR A 1 407 ? 27.775 17.330 26.130 1.00 91.00 407 THR A CA 1
ATOM 3142 C C . THR A 1 407 ? 26.553 16.581 25.594 1.00 91.00 407 THR A C 1
ATOM 3144 O O . THR A 1 407 ? 26.296 15.430 25.967 1.00 91.00 407 THR A O 1
ATOM 3147 N N . LEU A 1 408 ? 25.754 17.223 24.737 1.00 89.25 408 LEU A N 1
ATOM 3148 C CA . LEU A 1 408 ? 24.541 16.592 24.214 1.00 89.25 408 LEU A CA 1
ATOM 3149 C C . LEU A 1 408 ? 24.878 15.312 23.433 1.00 89.25 408 LEU A C 1
ATOM 3151 O O . LEU A 1 408 ? 24.240 14.285 23.649 1.00 89.25 408 LEU A O 1
ATOM 3155 N N . GLY A 1 409 ? 25.936 15.334 22.619 1.00 89.00 409 GLY A N 1
ATOM 3156 C CA . GLY A 1 409 ? 26.444 14.160 21.914 1.00 89.00 409 GLY A CA 1
ATOM 3157 C C . GLY A 1 409 ? 26.860 13.032 22.858 1.00 89.00 409 GLY A C 1
ATOM 3158 O O . GLY A 1 409 ? 26.486 11.883 22.635 1.00 89.00 409 GLY A O 1
ATOM 3159 N N . GLN A 1 410 ? 27.550 13.347 23.959 1.00 90.38 410 GLN A N 1
ATOM 3160 C CA . GLN A 1 410 ? 27.931 12.350 24.968 1.00 90.38 410 GLN A CA 1
ATOM 3161 C C . GLN A 1 410 ? 26.720 11.733 25.670 1.00 90.38 410 GLN A C 1
ATOM 3163 O O . GLN A 1 410 ? 26.705 10.531 25.927 1.00 90.38 410 GLN A O 1
ATOM 3168 N N . ARG A 1 411 ? 25.692 12.535 25.965 1.00 91.06 411 ARG A N 1
ATOM 3169 C CA . ARG A 1 411 ? 24.445 12.044 26.569 1.00 91.06 411 ARG A CA 1
ATOM 3170 C C . ARG A 1 411 ? 23.689 11.117 25.619 1.00 91.06 411 ARG A C 1
ATOM 3172 O O . ARG A 1 411 ? 23.212 10.077 26.057 1.00 91.06 411 ARG A O 1
ATOM 3179 N N . VAL A 1 412 ? 23.619 11.464 24.333 1.00 89.75 412 VAL A N 1
ATOM 3180 C CA . VAL A 1 412 ? 22.968 10.636 23.306 1.00 89.75 412 VAL A CA 1
ATOM 3181 C C . VAL A 1 412 ? 23.688 9.301 23.154 1.00 89.75 412 VAL A C 1
ATOM 3183 O O . VAL A 1 412 ? 23.049 8.258 23.245 1.00 89.75 412 VAL A O 1
ATOM 3186 N N . VAL A 1 413 ? 25.012 9.312 22.996 1.00 90.94 413 VAL A N 1
ATOM 3187 C CA . VAL A 1 413 ? 25.816 8.088 22.841 1.00 90.94 413 VAL A CA 1
ATOM 3188 C C . VAL A 1 413 ? 25.752 7.187 24.084 1.00 90.94 413 VAL A C 1
ATOM 3190 O O . VAL A 1 413 ? 25.826 5.966 23.969 1.00 90.94 413 VAL A O 1
ATOM 3193 N N . ALA A 1 414 ? 25.569 7.769 25.272 1.00 88.62 414 ALA A N 1
ATOM 3194 C CA . ALA A 1 414 ? 25.412 7.028 26.522 1.00 88.62 414 ALA A CA 1
ATOM 3195 C C . ALA A 1 414 ? 23.979 6.517 26.789 1.00 88.62 414 ALA A C 1
ATOM 3197 O O . ALA A 1 414 ? 23.774 5.837 27.794 1.00 88.62 414 ALA A O 1
ATOM 3198 N N . SER A 1 415 ? 22.995 6.845 25.943 1.00 89.19 415 SER A N 1
ATOM 3199 C CA . SER A 1 415 ? 21.589 6.470 26.156 1.00 89.19 415 SER A CA 1
ATOM 3200 C C . SER A 1 415 ? 21.296 5.001 25.827 1.00 89.19 415 SER A C 1
ATOM 3202 O O . SER A 1 415 ? 21.891 4.409 24.919 1.00 89.19 415 SER A O 1
ATOM 3204 N N . ASP A 1 416 ? 20.311 4.421 26.520 1.00 83.38 416 ASP A N 1
ATOM 3205 C CA . ASP A 1 416 ? 19.835 3.058 26.250 1.00 83.38 416 ASP A CA 1
ATOM 3206 C C . ASP A 1 416 ? 19.238 2.933 24.839 1.00 83.38 416 ASP A C 1
ATOM 3208 O O . ASP A 1 416 ? 19.472 1.935 24.151 1.00 83.38 416 ASP A O 1
ATOM 3212 N N . THR A 1 417 ? 18.544 3.975 24.362 1.00 82.81 417 THR A N 1
ATOM 3213 C CA . THR A 1 417 ? 18.014 4.045 22.994 1.00 82.81 417 THR A CA 1
ATOM 3214 C C . THR A 1 417 ? 19.138 3.961 21.965 1.00 82.81 417 THR A C 1
ATOM 3216 O O . THR A 1 417 ? 19.054 3.162 21.031 1.00 82.81 417 THR A O 1
ATOM 3219 N N . TYR A 1 418 ? 20.227 4.717 22.147 1.00 85.81 418 TYR A N 1
ATOM 3220 C CA . TYR A 1 418 ? 21.389 4.648 21.258 1.00 85.81 418 TYR A CA 1
ATOM 3221 C C . TYR A 1 418 ? 22.052 3.269 21.296 1.00 85.81 418 TYR A C 1
ATOM 3223 O O . TYR A 1 418 ? 22.358 2.706 20.243 1.00 85.81 418 TYR A O 1
ATOM 3231 N N . ALA A 1 419 ? 22.210 2.676 22.482 1.00 83.62 419 ALA A N 1
ATOM 3232 C CA . ALA A 1 419 ? 22.762 1.332 22.629 1.00 83.62 419 ALA A CA 1
ATOM 3233 C C . ALA A 1 419 ? 21.909 0.260 21.922 1.00 83.62 419 ALA A C 1
ATOM 3235 O O . ALA A 1 419 ? 22.458 -0.673 21.328 1.00 83.62 419 ALA A O 1
ATOM 3236 N N . GLU A 1 420 ? 20.582 0.389 21.942 1.00 81.44 420 GLU A N 1
ATOM 3237 C CA . GLU A 1 420 ? 19.679 -0.518 21.232 1.00 81.44 420 GLU A CA 1
ATOM 3238 C C . GLU A 1 420 ? 19.730 -0.300 19.712 1.00 81.44 420 GLU A C 1
ATOM 3240 O O . GLU A 1 420 ? 19.893 -1.266 18.962 1.00 81.44 420 GLU A O 1
ATOM 3245 N N . GLN A 1 421 ? 19.724 0.951 19.235 1.00 81.75 421 GLN A N 1
ATOM 3246 C CA . GLN A 1 421 ? 19.912 1.246 17.806 1.00 81.75 421 GLN A CA 1
ATOM 3247 C C . GLN A 1 421 ? 21.254 0.717 17.290 1.00 81.75 421 GLN A C 1
ATOM 3249 O O . GLN A 1 421 ? 21.333 0.123 16.212 1.00 81.75 421 GLN A O 1
ATOM 3254 N N . ARG A 1 422 ? 22.312 0.826 18.099 1.00 81.81 422 ARG A N 1
ATOM 3255 C CA . ARG A 1 422 ? 23.645 0.297 17.794 1.00 81.81 422 ARG A CA 1
ATOM 3256 C C . ARG A 1 422 ? 23.660 -1.224 17.632 1.00 81.81 422 ARG A C 1
ATOM 3258 O O . ARG A 1 422 ? 24.440 -1.744 16.835 1.00 81.81 422 ARG A O 1
ATOM 3265 N N . ARG A 1 423 ? 22.800 -1.949 18.356 1.00 78.19 423 ARG A N 1
ATOM 3266 C CA . ARG A 1 423 ? 22.630 -3.408 18.215 1.00 78.19 423 ARG A CA 1
ATOM 3267 C C . ARG A 1 423 ? 21.843 -3.789 16.963 1.00 78.19 423 ARG A C 1
ATOM 3269 O O . ARG A 1 423 ? 22.080 -4.867 16.417 1.00 78.19 423 ARG A O 1
ATOM 3276 N N . LEU A 1 424 ? 20.923 -2.931 16.527 1.00 71.56 424 LEU A N 1
ATOM 3277 C CA . LEU A 1 424 ? 20.070 -3.141 15.353 1.00 71.56 424 LEU A CA 1
ATOM 3278 C C . LEU A 1 424 ? 20.746 -2.721 14.036 1.00 71.56 424 LEU A C 1
ATOM 3280 O O . LEU A 1 424 ? 20.410 -3.260 12.977 1.00 71.56 424 LEU A O 1
ATOM 3284 N N . ALA A 1 425 ? 21.716 -1.804 14.087 1.00 67.69 425 ALA A N 1
ATOM 3285 C CA . ALA A 1 425 ? 22.453 -1.334 12.919 1.00 67.69 425 ALA A CA 1
ATOM 3286 C C . ALA A 1 425 ? 23.318 -2.455 12.282 1.00 67.69 425 ALA A C 1
ATOM 3288 O O . ALA A 1 425 ? 24.008 -3.197 12.992 1.00 67.69 425 ALA A O 1
ATOM 3289 N N . PRO A 1 426 ? 23.336 -2.605 10.938 1.00 55.88 426 PRO A N 1
ATOM 3290 C CA . PRO A 1 426 ? 24.192 -3.579 10.260 1.00 55.88 426 PRO A CA 1
ATOM 3291 C C . PRO A 1 426 ? 25.674 -3.327 10.576 1.00 55.88 426 PRO A C 1
ATOM 3293 O O . PRO A 1 426 ? 26.130 -2.189 10.522 1.00 55.88 426 PRO A O 1
ATOM 3296 N N . ARG A 1 427 ? 26.458 -4.388 10.829 1.00 50.00 427 ARG A N 1
ATOM 3297 C CA . ARG A 1 427 ? 27.922 -4.338 11.064 1.00 50.00 427 ARG A CA 1
ATOM 3298 C C . ARG A 1 427 ? 28.735 -3.993 9.796 1.00 50.00 427 ARG A C 1
ATOM 3300 O O . ARG A 1 427 ? 29.708 -4.669 9.475 1.00 50.00 427 ARG A O 1
ATOM 3307 N N . GLY A 1 428 ? 28.313 -2.980 9.047 1.00 42.03 428 GLY A N 1
ATOM 3308 C CA . GLY A 1 428 ? 28.885 -2.547 7.771 1.00 42.03 428 GLY A CA 1
ATOM 3309 C C . GLY A 1 428 ? 29.387 -1.109 7.839 1.00 42.03 428 GLY A C 1
ATOM 3310 O O . GLY A 1 428 ? 28.933 -0.269 7.075 1.00 42.03 428 GLY A O 1
ATOM 3311 N N . GLY A 1 429 ? 30.281 -0.837 8.788 1.00 49.34 429 GLY A N 1
ATOM 3312 C CA . GLY A 1 429 ? 30.893 0.470 9.022 1.00 49.34 429 GLY A CA 1
ATOM 3313 C C . GLY A 1 429 ? 31.104 0.669 10.516 1.00 49.34 429 GLY A C 1
ATOM 3314 O O . GLY A 1 429 ? 30.148 0.879 11.256 1.00 49.34 429 GLY A O 1
ATOM 3315 N N . VAL A 1 430 ? 32.344 0.539 10.984 1.00 58.03 430 VAL A N 1
ATOM 3316 C CA . VAL A 1 430 ? 32.706 0.853 12.372 1.00 58.03 430 VAL A CA 1
ATOM 3317 C C . VAL A 1 430 ? 32.638 2.373 12.515 1.00 58.03 430 VAL A C 1
ATOM 3319 O O . VAL A 1 430 ? 33.626 3.056 12.297 1.00 58.03 430 VAL A O 1
ATOM 3322 N N . VAL A 1 431 ? 31.441 2.901 12.760 1.00 71.81 431 VAL A N 1
ATOM 3323 C CA . VAL A 1 431 ? 31.237 4.302 13.156 1.00 71.81 431 VAL A CA 1
ATOM 3324 C C . VAL A 1 431 ? 31.769 4.435 14.576 1.00 71.81 431 VAL A C 1
ATOM 3326 O O . VAL A 1 431 ? 31.313 3.676 15.428 1.00 71.81 431 VAL A O 1
ATOM 3329 N N . ASP A 1 432 ? 32.740 5.303 14.834 1.00 83.50 432 ASP A N 1
ATOM 3330 C CA . ASP A 1 432 ? 33.238 5.514 16.193 1.00 83.50 432 ASP A CA 1
ATOM 3331 C C . ASP A 1 432 ? 32.212 6.332 16.992 1.00 83.50 432 ASP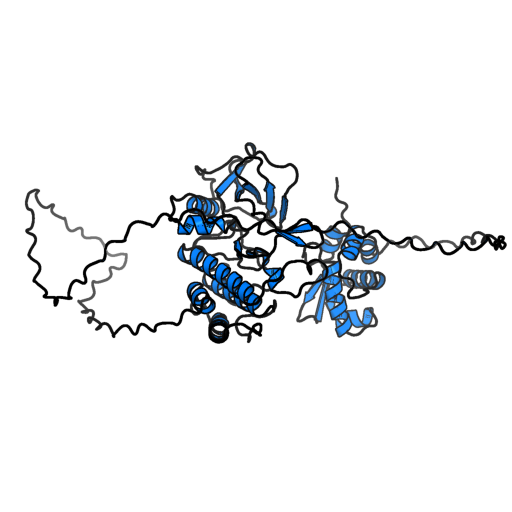 A C 1
ATOM 3333 O O . ASP A 1 432 ? 31.729 7.365 16.531 1.00 83.50 432 ASP A O 1
ATOM 3337 N N . ASP A 1 433 ? 31.858 5.864 18.187 1.00 86.31 433 ASP A N 1
ATOM 3338 C CA . ASP A 1 433 ? 30.888 6.534 19.053 1.00 86.31 433 ASP A CA 1
ATOM 3339 C C . ASP A 1 433 ? 31.398 7.930 19.481 1.00 86.31 433 ASP A C 1
ATOM 3341 O O . ASP A 1 433 ? 30.609 8.870 19.615 1.00 86.31 433 ASP A O 1
ATOM 3345 N N . ASP A 1 434 ? 32.722 8.114 19.570 1.00 85.69 434 ASP A N 1
ATOM 3346 C CA . ASP A 1 434 ? 33.336 9.422 19.816 1.00 85.69 434 ASP A CA 1
ATOM 3347 C C . ASP A 1 434 ? 33.190 10.369 18.610 1.00 85.69 434 ASP A C 1
ATOM 3349 O O . ASP A 1 434 ? 33.043 11.581 18.782 1.00 85.69 434 ASP A O 1
ATOM 3353 N N . GLU A 1 435 ? 33.203 9.848 17.377 1.00 87.44 435 GLU A N 1
ATOM 3354 C CA . GLU A 1 435 ? 32.937 10.641 16.166 1.00 87.44 435 GLU A CA 1
ATOM 3355 C C . GLU A 1 435 ? 31.474 11.085 16.108 1.00 87.44 435 GLU A C 1
ATOM 3357 O O . GLU A 1 435 ? 31.197 12.235 15.757 1.00 87.44 435 GLU A O 1
ATOM 3362 N N . VAL A 1 436 ? 30.543 10.210 16.506 1.00 88.62 436 VAL A N 1
ATOM 3363 C CA . VAL A 1 436 ? 29.114 10.546 16.594 1.00 88.62 436 VAL A CA 1
ATOM 3364 C C . VAL A 1 436 ? 28.882 11.671 17.597 1.00 88.62 436 VAL A C 1
ATOM 3366 O O . VAL A 1 436 ? 28.229 12.661 17.261 1.00 88.62 436 VAL A O 1
ATOM 3369 N N . ALA A 1 437 ? 29.449 11.557 18.802 1.00 90.94 437 ALA A N 1
ATOM 3370 C CA . ALA A 1 437 ? 29.318 12.586 19.828 1.00 90.94 437 ALA A CA 1
ATOM 3371 C C . ALA A 1 437 ? 29.874 13.937 19.345 1.00 90.94 437 ALA A C 1
ATOM 3373 O O . ALA A 1 437 ? 29.182 14.952 19.435 1.00 90.94 437 ALA A O 1
ATOM 3374 N N . ARG A 1 438 ? 31.078 13.942 18.747 1.00 89.25 438 ARG A N 1
ATOM 3375 C CA . ARG A 1 438 ? 31.706 15.158 18.199 1.00 89.25 438 ARG A CA 1
ATOM 3376 C C . ARG A 1 438 ? 30.865 15.820 17.109 1.00 89.25 438 ARG A C 1
ATOM 3378 O O . ARG A 1 438 ? 30.750 17.043 17.095 1.00 89.25 438 ARG A O 1
ATOM 3385 N N . LEU A 1 439 ? 30.276 15.034 16.207 1.00 89.81 439 LEU A N 1
ATOM 3386 C CA . LEU A 1 439 ? 29.419 15.557 15.144 1.00 89.81 439 LEU A CA 1
ATOM 3387 C C . LEU A 1 439 ? 28.160 16.226 15.707 1.00 89.81 439 LEU A C 1
ATOM 3389 O O . LEU A 1 439 ? 27.800 17.322 15.275 1.00 89.81 439 LEU A O 1
ATOM 3393 N N . ILE A 1 440 ? 27.490 15.564 16.654 1.00 91.50 440 ILE A N 1
ATOM 3394 C CA . ILE A 1 440 ? 26.286 16.097 17.298 1.00 91.50 440 ILE A CA 1
ATOM 3395 C C . ILE A 1 440 ? 26.624 17.413 17.994 1.00 91.50 440 ILE A C 1
ATOM 3397 O O . ILE A 1 440 ? 25.960 18.419 17.753 1.00 91.50 440 ILE A O 1
ATOM 3401 N N . ASP A 1 441 ? 27.689 17.433 18.793 1.00 92.00 441 ASP A N 1
ATOM 3402 C CA . ASP A 1 441 ? 28.100 18.624 19.536 1.00 92.00 441 ASP A CA 1
ATOM 3403 C C . ASP A 1 441 ? 28.458 19.791 18.609 1.00 92.00 441 ASP A C 1
ATOM 3405 O O . ASP A 1 441 ? 28.088 20.933 18.884 1.00 92.00 441 ASP A O 1
ATOM 3409 N N . HIS A 1 442 ? 29.111 19.513 17.477 1.00 91.38 442 HIS A N 1
ATOM 3410 C CA . HIS A 1 442 ? 29.421 20.522 16.462 1.00 91.38 442 HIS A CA 1
ATOM 3411 C C . HIS A 1 442 ? 28.159 21.122 15.832 1.00 91.38 442 HIS A C 1
ATOM 3413 O O . HIS A 1 442 ? 28.027 22.343 15.735 1.00 91.38 442 HIS A O 1
ATOM 3419 N N . LEU A 1 443 ? 27.198 20.280 15.444 1.00 90.00 443 LEU A N 1
ATOM 3420 C CA . LEU A 1 443 ? 25.941 20.740 14.848 1.00 90.00 443 LEU A CA 1
ATOM 3421 C C . LEU A 1 443 ? 25.086 21.524 15.854 1.00 90.00 443 LEU A C 1
ATOM 3423 O O . LEU A 1 443 ? 24.455 22.513 15.475 1.00 90.00 443 LEU A O 1
ATOM 3427 N N . VAL A 1 444 ? 25.107 21.125 17.128 1.00 91.00 444 VAL A N 1
ATOM 3428 C CA . VAL A 1 444 ? 24.393 21.786 18.234 1.00 91.00 444 VAL A CA 1
ATOM 3429 C C . VAL A 1 444 ? 25.025 23.128 18.602 1.00 91.00 444 VAL A C 1
ATOM 3431 O O . VAL A 1 444 ? 24.302 24.077 18.889 1.00 91.00 444 VAL A O 1
ATOM 3434 N N . ALA A 1 445 ? 26.356 23.239 18.562 1.00 87.50 445 ALA A N 1
ATOM 3435 C CA . ALA A 1 445 ? 27.051 24.510 18.777 1.00 87.50 445 ALA A CA 1
ATOM 3436 C C . ALA A 1 445 ? 26.753 25.541 17.669 1.00 87.50 445 ALA A C 1
ATOM 3438 O O . ALA A 1 445 ? 26.891 26.747 17.888 1.00 87.50 445 ALA A O 1
ATOM 3439 N N . GLY A 1 446 ? 26.360 25.067 16.482 1.00 85.00 446 GLY A N 1
ATOM 3440 C CA . GLY A 1 446 ? 25.930 25.878 15.349 1.00 85.00 446 GLY A CA 1
ATOM 3441 C C . GLY A 1 446 ? 24.415 26.111 15.295 1.00 85.00 446 GLY A C 1
ATOM 3442 O O . GLY A 1 446 ? 23.748 26.368 16.290 1.00 85.00 446 GLY A O 1
ATOM 3443 N N . THR A 1 447 ? 23.857 26.053 14.084 1.00 82.19 447 THR A N 1
ATOM 3444 C CA . THR A 1 447 ? 22.409 26.231 13.834 1.00 82.19 447 THR A CA 1
ATOM 3445 C C . THR A 1 447 ? 21.666 24.904 13.645 1.00 82.19 447 THR A C 1
ATOM 3447 O O . THR A 1 447 ? 20.543 24.889 13.143 1.00 82.19 447 THR A O 1
ATOM 3450 N N . GLY A 1 448 ? 22.306 23.777 13.974 1.00 85.75 448 GLY A N 1
ATOM 3451 C CA . GLY A 1 448 ? 21.844 22.444 13.589 1.00 85.75 448 GLY A CA 1
ATOM 3452 C C . GLY A 1 448 ? 22.092 22.118 12.115 1.00 85.75 448 GLY A C 1
ATOM 3453 O O . GLY A 1 448 ? 21.561 21.133 11.617 1.00 85.75 448 GLY A O 1
ATOM 3454 N N . ARG A 1 449 ? 22.863 22.933 11.382 1.00 89.12 449 ARG A N 1
ATOM 3455 C CA . ARG A 1 449 ? 23.169 22.730 9.958 1.00 89.12 449 ARG A CA 1
ATOM 3456 C C . ARG A 1 449 ? 24.617 23.068 9.645 1.00 89.12 449 ARG A C 1
ATOM 3458 O O . ARG A 1 449 ? 25.098 24.112 10.081 1.00 89.12 449 ARG A O 1
ATOM 3465 N N . ASP A 1 450 ? 25.266 22.234 8.839 1.00 90.50 450 ASP A N 1
ATOM 3466 C CA . ASP A 1 450 ? 26.594 22.521 8.289 1.00 90.50 450 ASP A CA 1
ATOM 3467 C C . ASP A 1 450 ? 26.835 21.781 6.961 1.00 90.50 450 ASP A C 1
ATOM 3469 O O . ASP A 1 450 ? 26.116 20.848 6.603 1.00 90.50 450 ASP A O 1
ATOM 3473 N N . SER A 1 451 ? 27.837 22.209 6.198 1.00 90.69 451 SER A N 1
ATOM 3474 C CA . SER A 1 451 ? 28.237 21.540 4.963 1.00 90.69 451 SER A CA 1
ATOM 3475 C C . SER A 1 451 ? 29.005 20.249 5.247 1.00 90.69 451 SER A C 1
ATOM 3477 O O . SER A 1 451 ? 29.801 20.165 6.183 1.00 90.69 451 SER A O 1
ATOM 3479 N N . VAL A 1 452 ? 28.835 19.252 4.378 1.00 89.06 452 VAL A N 1
ATOM 3480 C CA . VAL A 1 452 ? 29.590 17.991 4.443 1.00 89.06 452 VAL A CA 1
ATOM 3481 C C . VAL A 1 452 ? 31.096 18.239 4.334 1.00 89.06 452 VAL A C 1
ATOM 3483 O O . VAL A 1 452 ? 31.872 17.544 4.978 1.00 89.06 452 VAL A O 1
ATOM 3486 N N . ALA A 1 453 ? 31.523 19.266 3.592 1.00 86.25 453 ALA A N 1
ATOM 3487 C CA . ALA A 1 453 ? 32.931 19.648 3.495 1.00 86.25 453 ALA A CA 1
ATOM 3488 C C . ALA A 1 453 ? 33.506 20.130 4.840 1.00 86.25 453 ALA A C 1
ATOM 3490 O O . ALA A 1 453 ? 34.612 19.742 5.204 1.00 86.25 453 ALA A O 1
ATOM 3491 N N . ASN A 1 454 ? 32.750 20.928 5.599 1.00 87.12 454 ASN A N 1
ATOM 3492 C CA . ASN A 1 454 ? 33.175 21.384 6.926 1.00 87.12 454 ASN A CA 1
ATOM 3493 C C . ASN A 1 454 ? 33.194 20.234 7.938 1.00 87.12 454 ASN A C 1
ATOM 3495 O O . ASN A 1 454 ? 34.109 20.139 8.751 1.00 87.12 454 ASN A O 1
ATOM 3499 N N . ILE A 1 455 ? 32.219 19.328 7.850 1.00 88.81 455 ILE A N 1
ATOM 3500 C CA . ILE A 1 455 ? 32.155 18.139 8.706 1.00 88.81 455 ILE A CA 1
ATOM 3501 C C . ILE A 1 455 ? 33.300 17.168 8.392 1.00 88.81 455 ILE A C 1
ATOM 3503 O O . ILE A 1 455 ? 33.881 16.593 9.306 1.00 88.81 455 ILE A O 1
ATOM 3507 N N . ALA A 1 456 ? 33.680 17.022 7.123 1.00 87.94 456 ALA A N 1
ATOM 3508 C CA . ALA A 1 456 ? 34.839 16.226 6.728 1.00 87.94 456 ALA A CA 1
ATOM 3509 C C . ALA A 1 456 ? 36.138 16.772 7.346 1.00 87.94 456 ALA A C 1
ATOM 3511 O O . ALA A 1 456 ? 36.948 16.004 7.855 1.00 87.94 456 ALA A O 1
ATOM 3512 N N . VAL A 1 457 ? 36.298 18.102 7.386 1.00 88.44 457 VAL A N 1
ATOM 3513 C CA . VAL A 1 457 ? 37.432 18.754 8.067 1.00 88.44 457 VAL A CA 1
ATOM 3514 C C . VAL A 1 457 ? 37.396 18.508 9.577 1.00 88.44 457 VAL A C 1
ATOM 3516 O O . VAL A 1 457 ? 38.435 18.206 10.156 1.00 88.44 457 VAL A O 1
ATOM 3519 N N . LEU A 1 458 ? 36.221 18.600 10.211 1.00 89.00 458 LEU A N 1
ATOM 3520 C CA . LEU A 1 458 ? 36.045 18.328 11.645 1.00 89.00 458 LEU A CA 1
ATOM 3521 C C . LEU A 1 458 ? 36.444 16.894 12.020 1.00 89.00 458 LEU A C 1
ATOM 3523 O O . LEU A 1 458 ? 37.036 16.675 13.074 1.00 89.00 458 LEU A O 1
ATOM 3527 N N . LEU A 1 459 ? 36.083 15.926 11.179 1.00 85.56 459 LEU A N 1
ATOM 3528 C CA . LEU A 1 459 ? 36.325 14.503 11.412 1.00 85.56 459 LEU A CA 1
ATOM 3529 C C . LEU A 1 459 ? 37.676 14.021 10.862 1.00 85.56 459 LEU A C 1
ATOM 3531 O O . LEU A 1 459 ? 37.957 12.829 10.924 1.00 85.56 459 LEU A O 1
ATOM 3535 N N . GLU A 1 460 ? 38.500 14.931 10.330 1.00 85.81 460 GLU A N 1
ATOM 3536 C CA . GLU A 1 460 ? 39.783 14.623 9.683 1.00 85.81 460 GLU A CA 1
ATOM 3537 C C . GLU A 1 460 ? 39.664 13.543 8.585 1.00 85.81 460 GLU A C 1
ATOM 3539 O O . GLU A 1 460 ? 40.535 12.686 8.421 1.00 85.81 460 GLU A O 1
ATOM 3544 N N . ASP A 1 461 ? 38.579 13.590 7.806 1.00 84.19 461 ASP A N 1
ATOM 3545 C CA . ASP A 1 461 ? 38.247 12.590 6.788 1.00 84.19 461 ASP A CA 1
ATOM 3546 C C . ASP A 1 461 ? 37.930 13.220 5.415 1.00 84.19 461 ASP A C 1
ATOM 3548 O O . ASP A 1 461 ? 37.925 14.437 5.224 1.00 84.19 461 ASP A O 1
ATOM 3552 N N . THR A 1 462 ? 37.694 12.378 4.411 1.00 83.44 462 THR A N 1
ATOM 3553 C CA . THR A 1 462 ? 37.294 12.795 3.058 1.00 83.44 462 THR A CA 1
ATOM 3554 C C . THR A 1 462 ? 35.787 13.026 2.963 1.00 83.44 462 THR A C 1
ATOM 3556 O O . THR A 1 462 ? 35.009 12.287 3.560 1.00 83.44 462 THR A O 1
ATOM 3559 N N . ALA A 1 463 ? 35.358 13.991 2.140 1.00 76.56 463 ALA A N 1
ATOM 3560 C CA . ALA A 1 463 ? 33.935 14.292 1.941 1.00 76.56 463 ALA A CA 1
ATOM 3561 C C . ALA A 1 463 ? 33.118 13.059 1.509 1.00 76.56 463 ALA A C 1
ATOM 3563 O O . ALA A 1 463 ? 32.025 12.844 2.026 1.00 76.56 463 ALA A O 1
ATOM 3564 N N . ASP A 1 464 ? 33.668 12.207 0.638 1.00 76.31 464 ASP A N 1
ATOM 3565 C CA . ASP A 1 464 ? 33.007 10.971 0.197 1.00 76.31 464 ASP A CA 1
ATOM 3566 C C . ASP A 1 464 ? 32.791 9.994 1.364 1.00 76.31 464 ASP A C 1
ATOM 3568 O O . ASP A 1 464 ? 31.716 9.404 1.508 1.00 76.31 464 ASP A O 1
ATOM 3572 N N . ARG A 1 465 ? 33.788 9.855 2.249 1.00 78.62 465 ARG A N 1
ATOM 3573 C CA . ARG A 1 465 ? 33.679 9.021 3.452 1.00 78.62 465 ARG A CA 1
ATOM 3574 C C . ARG A 1 465 ? 32.752 9.636 4.494 1.00 78.62 465 ARG A C 1
ATOM 3576 O O . ARG A 1 465 ? 32.022 8.896 5.148 1.00 78.62 465 ARG A O 1
ATOM 3583 N N . THR A 1 466 ? 32.684 10.962 4.583 1.00 82.00 466 THR A N 1
ATOM 3584 C CA . THR A 1 466 ? 31.692 11.662 5.403 1.00 82.00 466 THR A CA 1
ATOM 3585 C C . THR A 1 466 ? 30.274 11.412 4.898 1.00 82.00 466 THR A C 1
ATOM 3587 O O . THR A 1 466 ? 29.401 11.136 5.709 1.00 82.00 466 THR A O 1
ATOM 3590 N N . VAL A 1 467 ? 30.014 11.405 3.585 1.00 81.69 467 VAL A N 1
ATOM 3591 C CA . VAL A 1 467 ? 28.682 11.047 3.051 1.00 81.69 467 VAL A CA 1
ATOM 3592 C C . VAL A 1 467 ? 28.299 9.611 3.433 1.00 81.69 467 VAL A C 1
ATOM 3594 O O . VAL A 1 467 ? 27.176 9.368 3.878 1.00 81.69 467 VAL A O 1
ATOM 3597 N N . LEU A 1 468 ? 29.235 8.664 3.329 1.00 81.25 468 LEU A N 1
ATOM 3598 C CA . LEU A 1 468 ? 29.036 7.273 3.762 1.00 81.25 468 LEU A CA 1
ATOM 3599 C C . LEU A 1 468 ? 28.769 7.171 5.274 1.00 81.25 468 LEU A C 1
ATOM 3601 O O . LEU A 1 468 ? 27.850 6.468 5.698 1.00 81.25 468 LEU A O 1
ATOM 3605 N N . LEU A 1 469 ? 29.528 7.911 6.085 1.00 82.94 469 LEU A N 1
ATOM 3606 C CA . LEU A 1 469 ? 29.323 8.029 7.529 1.00 82.94 469 LEU A CA 1
ATOM 3607 C C . LEU A 1 469 ? 27.937 8.602 7.841 1.00 82.94 469 LEU A C 1
ATOM 3609 O O . LEU A 1 469 ? 27.240 8.085 8.710 1.00 82.94 469 LEU A O 1
ATOM 3613 N N . MET A 1 470 ? 27.496 9.613 7.092 1.00 84.88 470 MET A N 1
ATOM 3614 C CA . MET A 1 470 ? 26.175 10.206 7.259 1.00 84.88 470 MET A CA 1
ATOM 3615 C C . MET A 1 470 ? 25.052 9.227 6.928 1.00 84.88 470 MET A C 1
ATOM 3617 O O . MET A 1 470 ? 24.046 9.189 7.632 1.00 84.88 470 MET A O 1
ATOM 3621 N N . GLN A 1 471 ? 25.222 8.386 5.908 1.00 82.75 471 GLN A N 1
ATOM 3622 C CA . GLN A 1 471 ? 24.271 7.311 5.614 1.00 82.75 471 GLN A CA 1
ATOM 3623 C C . GLN A 1 471 ? 24.212 6.277 6.748 1.00 82.75 471 GLN A C 1
ATOM 3625 O O . GLN A 1 471 ? 23.125 5.817 7.098 1.00 82.75 471 GLN A O 1
ATOM 3630 N N . ALA A 1 472 ? 25.352 5.951 7.365 1.00 81.06 472 ALA A N 1
ATOM 3631 C CA . ALA A 1 472 ? 25.392 5.076 8.535 1.00 81.06 472 ALA A CA 1
ATOM 3632 C C . ALA A 1 472 ? 24.730 5.724 9.766 1.00 81.06 472 ALA A C 1
ATOM 3634 O O . ALA A 1 472 ? 23.944 5.073 10.451 1.00 81.06 472 ALA A O 1
ATOM 3635 N N . LEU A 1 473 ? 24.975 7.015 10.000 1.00 83.81 473 LEU A N 1
ATOM 3636 C CA . LEU A 1 473 ? 24.368 7.802 11.077 1.00 83.81 473 LEU A CA 1
ATOM 3637 C C . LEU A 1 473 ? 22.857 7.943 10.928 1.00 83.81 473 LEU A C 1
ATOM 3639 O O . LEU A 1 473 ? 22.155 7.881 11.928 1.00 83.81 473 LEU A O 1
ATOM 3643 N N . LYS A 1 474 ? 22.332 8.061 9.703 1.00 84.25 474 LYS A N 1
ATOM 3644 C CA . LYS A 1 474 ? 20.880 8.034 9.470 1.00 84.25 474 LYS A CA 1
ATOM 3645 C C . LYS A 1 474 ? 20.256 6.740 9.983 1.00 84.25 474 LYS A C 1
ATOM 3647 O O . LYS A 1 474 ? 19.209 6.789 10.607 1.00 84.25 474 LYS A O 1
ATOM 3652 N N . ASN A 1 475 ? 20.911 5.596 9.785 1.00 78.81 475 ASN A N 1
ATOM 3653 C CA . ASN A 1 475 ? 20.407 4.321 10.304 1.00 78.81 475 ASN A CA 1
ATOM 3654 C C . ASN A 1 475 ? 20.492 4.216 11.835 1.00 78.81 475 ASN A C 1
ATOM 3656 O O . ASN A 1 475 ? 19.816 3.372 12.411 1.00 78.81 475 ASN A O 1
ATOM 3660 N N . LEU A 1 476 ? 21.347 5.021 12.471 1.00 82.94 476 LEU A N 1
ATOM 3661 C CA . LEU A 1 476 ? 21.600 4.972 13.908 1.00 82.94 476 LEU A CA 1
ATOM 3662 C C . LEU A 1 476 ? 20.764 5.994 14.689 1.00 82.94 476 LEU A C 1
ATOM 3664 O O . LEU A 1 476 ? 20.307 5.695 15.786 1.00 82.94 476 LEU A O 1
ATOM 3668 N N . LEU A 1 477 ? 20.571 7.188 14.124 1.00 84.50 477 LEU A N 1
ATOM 3669 C CA . LEU A 1 477 ? 19.890 8.307 14.773 1.00 84.50 477 LEU A CA 1
ATOM 3670 C C . LEU A 1 477 ? 18.426 8.462 14.340 1.00 84.50 477 LEU A C 1
ATOM 3672 O O . LEU A 1 477 ? 17.644 9.002 15.113 1.00 84.50 477 LEU A O 1
ATOM 3676 N N . ASN A 1 478 ? 18.020 7.981 13.156 1.00 83.56 478 ASN A N 1
ATOM 3677 C CA . ASN A 1 478 ? 16.626 8.103 12.706 1.00 83.56 478 ASN A CA 1
ATOM 3678 C C . ASN A 1 478 ? 15.788 6.918 13.202 1.00 83.56 478 ASN A C 1
ATOM 3680 O O . ASN A 1 478 ? 15.476 5.987 12.450 1.00 83.56 478 ASN A O 1
ATOM 3684 N N . VAL A 1 479 ? 15.411 6.963 14.481 1.00 75.56 479 VAL A N 1
ATOM 3685 C CA . VAL A 1 479 ? 14.542 5.959 15.105 1.00 75.56 479 VAL A CA 1
ATOM 3686 C C . VAL A 1 479 ? 13.156 6.002 14.452 1.00 75.56 479 VAL A C 1
ATOM 3688 O O . VAL A 1 479 ? 12.587 7.074 14.226 1.00 75.56 479 VAL A O 1
ATOM 3691 N N . GLU A 1 480 ? 12.631 4.826 14.088 1.00 69.50 480 GLU A N 1
ATOM 3692 C CA . GLU A 1 480 ? 11.316 4.664 13.439 1.00 69.50 480 GLU A CA 1
ATOM 3693 C C . GLU A 1 480 ? 11.127 5.497 12.153 1.00 69.50 480 GLU A C 1
ATOM 3695 O O . GLU A 1 480 ? 10.016 5.886 11.805 1.00 69.50 480 GLU A O 1
ATOM 3700 N N . GLN A 1 481 ? 12.210 5.745 11.403 1.00 66.94 481 GLN A N 1
ATOM 3701 C CA . GLN A 1 481 ? 12.212 6.587 10.191 1.00 66.94 481 GLN A CA 1
ATOM 3702 C C . GLN A 1 481 ? 11.886 8.066 10.449 1.00 66.94 481 GLN A C 1
ATOM 3704 O O . GLN A 1 481 ? 11.531 8.788 9.515 1.00 66.94 481 GLN A O 1
ATOM 3709 N N . THR A 1 482 ? 12.032 8.539 11.686 1.00 77.12 482 THR A N 1
ATOM 3710 C CA . THR A 1 482 ? 11.908 9.966 11.985 1.00 77.12 482 THR A CA 1
ATOM 3711 C C . THR A 1 482 ? 13.231 10.666 11.698 1.00 77.12 482 THR A C 1
ATOM 3713 O O . THR A 1 482 ? 14.284 10.244 12.166 1.00 77.12 482 THR A O 1
ATOM 3716 N N . ASP A 1 483 ? 13.184 11.738 10.916 1.00 84.88 483 ASP A N 1
ATOM 3717 C CA . ASP A 1 483 ? 14.361 12.441 10.405 1.00 84.88 483 ASP A CA 1
ATOM 3718 C C . ASP A 1 483 ? 15.051 13.310 11.478 1.00 84.88 483 ASP A C 1
ATOM 3720 O O . ASP A 1 483 ? 14.957 14.540 11.472 1.00 84.88 483 ASP A O 1
ATOM 3724 N N . VAL A 1 484 ? 15.770 12.666 12.402 1.00 88.69 484 VAL A N 1
ATOM 3725 C CA . VAL A 1 484 ? 16.656 13.339 13.366 1.00 88.69 484 VAL A CA 1
ATOM 3726 C C . VAL A 1 484 ? 17.845 13.957 12.646 1.00 88.69 484 VAL A C 1
ATOM 3728 O O . VAL A 1 484 ? 18.182 15.112 12.896 1.00 88.69 484 VAL A O 1
ATOM 3731 N N . ILE A 1 485 ? 18.453 13.215 11.719 1.00 89.81 485 ILE A N 1
ATOM 3732 C CA . ILE A 1 485 ? 19.558 13.690 10.891 1.00 89.81 485 ILE A CA 1
ATOM 3733 C C . ILE A 1 485 ? 19.251 13.489 9.404 1.00 89.81 485 ILE A C 1
ATOM 3735 O O . ILE A 1 485 ? 18.773 12.435 8.971 1.00 89.81 485 ILE A O 1
ATOM 3739 N N . THR A 1 486 ? 19.505 14.519 8.596 1.00 88.69 486 THR A N 1
ATOM 3740 C CA . THR A 1 486 ? 19.195 14.525 7.158 1.00 88.69 486 THR A CA 1
ATOM 3741 C C . THR A 1 486 ? 20.336 15.078 6.318 1.00 88.69 486 THR A C 1
ATOM 3743 O O . THR A 1 486 ? 21.124 15.906 6.772 1.00 88.69 486 THR A O 1
ATOM 3746 N N . LEU A 1 487 ? 20.405 14.608 5.070 1.00 86.62 487 LEU A N 1
ATOM 3747 C CA . LEU A 1 487 ? 21.267 15.151 4.023 1.00 86.62 487 LEU A CA 1
ATOM 3748 C C . LEU A 1 487 ? 20.409 15.949 3.037 1.00 86.62 487 LEU A C 1
ATOM 3750 O O . LEU A 1 487 ? 19.360 15.472 2.599 1.00 86.62 487 LEU A O 1
ATOM 3754 N N . LYS A 1 488 ? 20.850 17.160 2.694 1.00 83.00 488 LYS A N 1
ATOM 3755 C CA . LYS A 1 488 ? 20.180 18.084 1.770 1.00 83.00 488 LYS A CA 1
ATOM 3756 C C . LYS A 1 488 ? 21.136 18.578 0.685 1.00 83.00 488 LYS A C 1
ATOM 3758 O O . LYS A 1 488 ? 22.344 18.347 0.728 1.00 83.00 488 LYS A O 1
ATOM 3763 N N . ASP A 1 489 ? 20.561 19.244 -0.315 1.00 84.12 489 ASP A N 1
ATOM 3764 C CA . ASP A 1 489 ? 21.278 19.886 -1.426 1.00 84.12 489 ASP A CA 1
ATOM 3765 C C . ASP A 1 489 ? 22.125 18.933 -2.285 1.00 84.12 489 ASP A C 1
ATOM 3767 O O . ASP A 1 489 ? 23.159 19.336 -2.827 1.00 84.12 489 ASP A O 1
ATOM 3771 N N . GLY A 1 490 ? 21.673 17.683 -2.434 1.00 77.50 490 GLY A N 1
ATOM 3772 C CA . GLY A 1 490 ? 22.417 16.628 -3.128 1.00 77.50 490 GLY A CA 1
ATOM 3773 C C . GLY A 1 490 ? 23.602 16.133 -2.300 1.00 77.50 490 GLY A C 1
ATOM 3774 O O . GLY A 1 490 ? 24.724 16.149 -2.791 1.00 77.50 490 GLY A O 1
ATOM 3775 N N . ASP A 1 491 ? 23.346 15.765 -1.041 1.00 84.06 491 ASP A N 1
ATOM 3776 C CA . ASP A 1 491 ? 24.326 15.254 -0.069 1.00 84.06 491 ASP A CA 1
ATOM 3777 C C . ASP A 1 491 ? 25.472 16.221 0.269 1.00 84.06 491 ASP A C 1
ATOM 3779 O O . ASP A 1 491 ? 26.570 15.807 0.630 1.00 84.06 491 ASP A O 1
ATOM 3783 N N . ARG A 1 492 ? 25.219 17.533 0.178 1.00 82.94 492 ARG A N 1
ATOM 3784 C CA . ARG A 1 492 ? 26.214 18.582 0.468 1.00 82.94 492 ARG A CA 1
ATOM 3785 C C . ARG A 1 492 ? 26.011 19.266 1.813 1.00 82.94 492 ARG A C 1
ATOM 3787 O O . ARG A 1 492 ? 26.956 19.866 2.323 1.00 82.94 492 ARG A O 1
ATOM 3794 N N . THR A 1 493 ? 24.820 19.153 2.393 1.00 87.94 493 THR A N 1
ATOM 3795 C CA . THR A 1 493 ? 24.451 19.794 3.661 1.00 87.94 493 THR A CA 1
ATOM 3796 C C . THR A 1 493 ? 23.918 18.752 4.636 1.00 87.94 493 THR A C 1
ATOM 3798 O O . THR A 1 493 ? 23.035 17.980 4.271 1.00 87.94 493 THR A O 1
ATOM 3801 N N . VAL A 1 494 ? 24.416 18.747 5.871 1.00 90.44 494 VAL A N 1
ATOM 3802 C CA . VAL A 1 494 ? 23.876 17.959 6.986 1.00 90.44 494 VAL A CA 1
ATOM 3803 C C . VAL A 1 494 ? 22.983 18.852 7.835 1.00 90.44 494 VAL A C 1
ATOM 3805 O O . VAL A 1 494 ? 23.347 19.983 8.154 1.00 90.44 494 VAL A O 1
ATOM 3808 N N . GLU A 1 495 ? 21.820 18.337 8.215 1.00 91.88 495 GLU A N 1
ATOM 3809 C CA . GLU A 1 495 ? 20.895 18.991 9.134 1.00 91.88 495 GLU A CA 1
ATOM 3810 C C . GLU A 1 495 ? 20.497 18.043 10.267 1.00 91.88 495 GLU A C 1
ATOM 3812 O O . GLU A 1 495 ? 20.060 16.921 10.011 1.00 91.88 495 GLU A O 1
ATOM 3817 N N . LEU A 1 496 ? 20.631 18.524 11.503 1.00 92.31 496 LEU A N 1
ATOM 3818 C CA . LEU A 1 496 ? 20.277 17.859 12.750 1.00 92.31 496 LEU A CA 1
ATOM 3819 C C . LEU A 1 496 ? 19.092 18.575 13.407 1.00 92.31 496 LEU A C 1
ATOM 3821 O O . LEU A 1 496 ? 19.159 19.763 13.730 1.00 92.31 496 LEU A O 1
ATOM 3825 N N . ASN A 1 497 ? 18.022 17.831 13.661 1.00 90.12 497 ASN A N 1
ATOM 3826 C CA . ASN A 1 497 ? 16.900 18.292 14.461 1.00 90.12 497 ASN A CA 1
ATOM 3827 C C . ASN A 1 497 ? 17.193 18.048 15.947 1.00 90.12 497 ASN A C 1
ATOM 3829 O O . ASN A 1 497 ? 16.892 16.986 16.486 1.00 90.12 497 ASN A O 1
ATOM 3833 N N . VAL A 1 498 ? 17.788 19.050 16.599 1.00 88.06 498 VAL A N 1
ATOM 3834 C CA . VAL A 1 498 ? 18.221 18.974 18.006 1.00 88.06 498 VAL A CA 1
ATOM 3835 C C . VAL A 1 498 ? 17.065 18.633 18.947 1.00 88.06 498 VAL A C 1
ATOM 3837 O O . VAL A 1 498 ? 17.223 17.7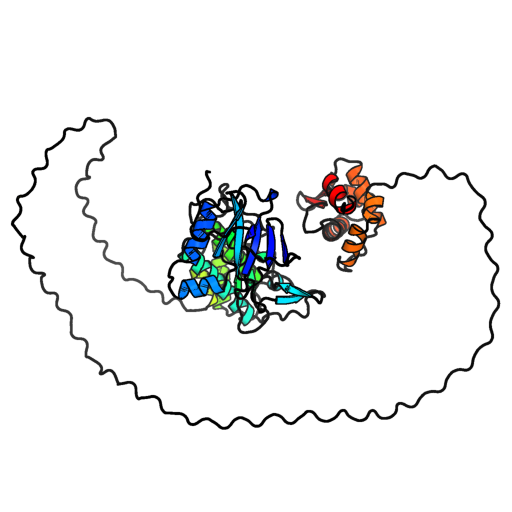99 19.828 1.00 88.06 498 VAL A O 1
ATOM 3840 N N . ARG A 1 499 ? 15.883 19.216 18.721 1.00 84.81 499 ARG A N 1
ATOM 3841 C CA . ARG A 1 499 ? 14.707 18.961 19.560 1.00 84.81 499 ARG A CA 1
ATOM 3842 C C . ARG A 1 499 ? 14.273 17.497 19.491 1.00 84.81 499 ARG A C 1
ATOM 3844 O O . ARG A 1 499 ? 14.044 16.875 20.516 1.00 84.81 499 ARG A O 1
ATOM 3851 N N . LEU A 1 500 ? 14.186 16.952 18.280 1.00 84.75 500 LEU A N 1
ATOM 3852 C CA . LEU A 1 500 ? 13.789 15.560 18.088 1.00 84.75 500 LEU A CA 1
ATOM 3853 C C . LEU A 1 500 ? 14.859 14.586 18.607 1.00 84.75 500 LEU A C 1
ATOM 3855 O O . LEU A 1 500 ? 14.523 13.528 19.125 1.00 84.75 500 LEU A O 1
ATOM 3859 N N . LEU A 1 501 ? 16.142 14.944 18.488 1.00 88.62 501 LEU A N 1
ATOM 3860 C CA . LEU A 1 501 ? 17.243 14.175 19.071 1.00 88.62 501 LEU A CA 1
ATOM 3861 C C . LEU A 1 501 ? 17.089 14.057 20.597 1.00 88.62 501 LEU A C 1
ATOM 3863 O O . LEU A 1 501 ? 17.277 12.977 21.148 1.00 88.62 501 LEU A O 1
ATOM 3867 N N . GLU A 1 502 ? 16.738 15.149 21.277 1.00 86.75 502 GLU A N 1
ATOM 3868 C CA . GLU A 1 502 ? 16.498 15.143 22.724 1.00 86.75 502 GLU A CA 1
ATOM 3869 C C . GLU A 1 502 ? 15.259 14.316 23.095 1.00 86.75 502 GLU A C 1
ATOM 3871 O O . GLU A 1 502 ? 15.365 13.443 23.954 1.00 86.75 502 GLU A O 1
ATOM 3876 N N . GLU A 1 503 ? 14.134 14.518 22.399 1.00 84.38 503 GLU A N 1
ATOM 3877 C CA . GLU A 1 503 ? 12.882 13.769 22.613 1.00 84.38 503 GLU A CA 1
ATOM 3878 C C . GLU A 1 503 ? 13.086 12.248 22.441 1.00 84.38 503 GLU A C 1
ATOM 3880 O O . GLU A 1 503 ? 12.555 11.454 23.207 1.00 84.38 503 GLU A O 1
ATOM 3885 N N . GLN A 1 504 ? 13.892 11.809 21.466 1.00 84.31 504 GLN A N 1
ATOM 3886 C CA . GLN A 1 504 ? 14.056 10.378 21.171 1.00 84.31 504 GLN A CA 1
ATOM 3887 C C . GLN A 1 504 ? 15.090 9.651 22.034 1.00 84.31 504 GLN A C 1
ATOM 3889 O O . GLN A 1 504 ? 14.958 8.449 22.272 1.00 84.31 504 GLN A O 1
ATOM 3894 N N . PHE A 1 505 ? 16.159 10.335 22.436 1.00 85.88 505 PHE A N 1
ATOM 3895 C CA . PHE A 1 505 ? 17.297 9.685 23.091 1.00 85.88 505 PHE A CA 1
ATOM 3896 C C . PHE A 1 505 ? 17.410 10.016 24.580 1.00 85.88 505 PHE A C 1
ATOM 3898 O O . PHE A 1 505 ? 18.169 9.340 25.273 1.00 85.88 505 PHE A O 1
ATOM 3905 N N . LEU A 1 506 ? 16.714 11.048 25.075 1.00 83.06 506 LEU A N 1
ATOM 3906 C CA . LEU A 1 506 ? 16.932 11.588 26.422 1.00 83.06 506 LEU A CA 1
ATOM 3907 C C . LEU A 1 506 ? 15.662 11.816 27.249 1.00 83.06 506 LEU A C 1
ATOM 3909 O O . LEU A 1 506 ? 15.801 12.079 28.445 1.00 83.06 506 LEU A O 1
ATOM 3913 N N . GLU A 1 507 ? 14.462 11.729 26.674 1.00 72.69 507 GLU A N 1
ATOM 3914 C CA . GLU A 1 507 ? 13.227 11.709 27.464 1.00 72.69 507 GLU A CA 1
ATOM 3915 C C . GLU A 1 507 ? 12.990 10.287 27.994 1.00 72.69 507 GLU A C 1
ATOM 3917 O O . GLU A 1 507 ? 12.812 9.339 27.232 1.00 72.69 507 GLU A O 1
ATOM 3922 N N . GLU A 1 508 ? 13.061 10.126 29.318 1.00 49.44 508 GLU A N 1
ATOM 3923 C CA . GLU A 1 508 ? 12.678 8.885 29.993 1.00 49.44 508 GLU A CA 1
ATOM 3924 C C . GLU A 1 508 ? 11.166 8.690 29.816 1.00 49.44 508 GLU A C 1
ATOM 3926 O O . GLU A 1 508 ? 10.391 9.576 30.178 1.00 49.44 508 GLU A O 1
ATOM 3931 N N . ASP A 1 509 ? 10.757 7.540 29.263 1.00 42.97 509 ASP A N 1
ATOM 3932 C CA . ASP A 1 509 ? 9.368 7.071 29.288 1.00 42.97 509 ASP A CA 1
ATOM 3933 C C . ASP A 1 509 ? 8.855 7.159 30.738 1.00 42.97 509 ASP A C 1
ATOM 3935 O O . ASP A 1 509 ? 9.201 6.330 31.586 1.00 42.97 509 ASP A O 1
ATOM 3939 N N . GLU A 1 510 ? 8.066 8.190 31.050 1.00 31.73 510 GLU A N 1
ATOM 3940 C CA . GLU A 1 510 ? 7.405 8.289 32.349 1.00 31.73 510 GLU A CA 1
ATOM 3941 C C . GLU A 1 510 ? 6.388 7.125 32.432 1.00 31.73 510 GLU A C 1
ATOM 3943 O O . GLU A 1 510 ? 5.589 6.957 31.503 1.00 31.73 510 GLU A O 1
ATOM 3948 N N . PRO A 1 511 ? 6.459 6.269 33.471 1.00 40.66 511 PRO A N 1
ATOM 3949 C CA . PRO A 1 511 ? 5.783 4.967 33.510 1.00 40.66 511 PRO A CA 1
ATOM 3950 C C . PRO A 1 511 ? 4.249 4.998 33.528 1.00 40.66 511 PRO A C 1
ATOM 3952 O O . PRO A 1 511 ? 3.654 5.955 34.079 1.00 40.66 511 PRO A O 1
#

Radius of gyration: 33.99 Å; chains: 1; bounding box: 112×85×91 Å